Protein AF-A0A4Q2CXQ9-F1 (afdb_monomer_lite)

Radius of gyration: 28.41 Å; chains: 1; bounding box: 77×69×98 Å

pLDDT: mean 79.7, std 24.73, range [24.38, 98.88]

Sequence (508 aa):
MPCSPRIGPDAPAGRLDVIRAQWDGKAGFEEALSRLSDGGDEIDDDDPDLVLTRQVWAVPPDQLNLDVLEGCRNADLTSTNAATGSSPQAPSPPGSITPEAASEHAGMRKKCKRQQGRKLRRSKQREKDAIAQKAEPFGQFAAYRHKPSTLTRYGKFERMASALSADALPRSSGQSWIGKRDPKRSKKEIETSVPHDVDTLVNVYGYQLVRYEPGVNKVVVDSNNVMIVGHFDRPHDPGWDRTMAEAGRAFAAARDVGMADGTFTLASSRHRRGRFLALPTGVSFGGGQQRPGNLYHQLHARRVLTQSILQNKAVQRIAGYQSSTFHMLAPKLFRFYGTEMGKLFRSQPELQHNFTNSIFPAVSFNCGPASISLPHHDYNNLSFGLCALTAFGSFDHTQGGHLALDELKLVFEFPSGTTFQIPSAAIKHSNTPIQDGEERYSMAQYAAGGLFRWVAYGNKTAAALQSTHAGRRLKGSVDMADGERWRDGLAMYSTTDSFLSDHGASPT

Foldseek 3Di:
DDDDDDDDDDDDDDDDDDDDDDDPDPVSVVVVVVVVVPDDDDDDPPDPVPPPPDDDDDDDPPPDDDDPPDPPDDDDDDDDDDDDDDDDDDDDDDDDDDVVVVVVVVVVVVVVVVVVVVVVVVVVVVVVVVVVCLLQLLPVLLVDFDDPVCCVQFVDADEDEFQDDLLPFAFDWFLTLFFDADDDDDLVCQVPDDFDFPCCLCVPVPFDEDEDDASHKYFYAYPQQFRFKIWFHFPPRPCLQVLLVQLLVLLQVLVVVCPVVVVDDQVCQDDPWHGFHKQKWFWADDDPDFAIAIDDDPDPSSVVSVVSSLPDPSNLVLQLVLQVVCCLFFVLVSSVLSVLVSLVCNVPVVGDASHSNHSFRMKMKGRDQWSWTDWGAPRQFRQLWKKKKAKGWFFDLVRWFWKAWNVRSYTYSHYHRMMMIHSRSRTTITTGTTDPPTGMIMMMGTYGSVSSVCSQLVNGDLVRLVVDPNSVVSCVVSTDGTSPVVVVSSVSGDGSVCSVVNSVDDDD

Organism: NCBI:txid2316362

Structure (mmCIF, N/CA/C/O backbone):
data_AF-A0A4Q2CXQ9-F1
#
_entry.id   AF-A0A4Q2CXQ9-F1
#
loop_
_atom_site.group_PDB
_atom_site.id
_atom_site.type_symbol
_atom_site.label_atom_id
_atom_site.label_alt_id
_atom_site.label_comp_id
_atom_site.label_asym_id
_atom_site.label_entity_id
_atom_site.label_seq_id
_atom_site.pdbx_PDB_ins_code
_atom_site.Cartn_x
_atom_site.Cartn_y
_atom_site.Cartn_z
_atom_site.occupancy
_atom_site.B_iso_or_equiv
_atom_site.auth_seq_id
_atom_site.auth_comp_id
_atom_site.auth_asym_id
_atom_site.auth_atom_id
_atom_site.pdbx_PDB_model_num
ATOM 1 N N . MET A 1 1 ? 22.031 28.008 56.667 1.00 36.34 1 MET A N 1
ATOM 2 C CA . MET A 1 1 ? 23.016 26.926 56.418 1.00 36.34 1 MET A CA 1
ATOM 3 C C . MET A 1 1 ? 22.925 25.926 57.557 1.00 36.34 1 MET A C 1
ATOM 5 O O . MET A 1 1 ? 22.641 26.409 58.649 1.00 36.34 1 MET A O 1
ATOM 9 N N . PRO A 1 2 ? 23.214 24.620 57.384 1.00 36.78 2 PRO A N 1
ATOM 10 C CA . PRO A 1 2 ? 23.675 23.859 56.196 1.00 36.78 2 PRO A CA 1
ATOM 11 C C . PRO A 1 2 ? 22.756 22.616 55.945 1.00 36.78 2 PRO A C 1
ATOM 13 O O . PRO A 1 2 ? 21.770 22.466 56.650 1.00 36.78 2 PRO A O 1
ATOM 16 N N . CYS A 1 3 ? 22.915 21.654 55.029 1.00 24.38 3 CYS A N 1
ATOM 17 C CA . CYS A 1 3 ? 23.715 21.397 53.826 1.00 24.38 3 CYS A CA 1
ATOM 18 C C . CYS A 1 3 ? 23.069 20.187 53.110 1.00 24.38 3 CYS A C 1
ATOM 20 O O . CYS A 1 3 ? 22.552 19.281 53.761 1.00 24.38 3 CYS A O 1
ATOM 22 N N . SER A 1 4 ? 23.161 20.147 51.782 1.00 27.58 4 SER A N 1
ATOM 23 C CA . SER A 1 4 ? 22.860 18.993 50.921 1.00 27.58 4 SER A CA 1
ATOM 24 C C . SER A 1 4 ? 23.763 17.779 51.199 1.00 27.58 4 SER A C 1
ATOM 26 O O . SER A 1 4 ? 24.911 17.968 51.609 1.00 27.58 4 SER A O 1
ATOM 28 N N . PRO A 1 5 ? 23.374 16.562 50.779 1.00 28.00 5 PRO A N 1
ATOM 29 C CA . PRO A 1 5 ? 24.319 15.562 50.307 1.00 28.00 5 PRO A CA 1
ATOM 30 C C . PRO A 1 5 ? 24.497 15.690 48.787 1.00 28.00 5 PRO A C 1
ATOM 32 O O . PRO A 1 5 ? 23.545 15.604 48.012 1.00 28.00 5 PRO A O 1
ATOM 35 N N . ARG A 1 6 ? 25.748 15.892 48.367 1.00 29.50 6 ARG A N 1
ATOM 36 C CA . ARG A 1 6 ? 26.214 15.692 46.990 1.00 29.50 6 ARG A CA 1
ATOM 37 C C . ARG A 1 6 ? 26.309 14.190 46.713 1.00 29.50 6 ARG A C 1
ATOM 39 O O . ARG A 1 6 ? 26.892 13.469 47.517 1.00 29.50 6 ARG A O 1
ATOM 46 N N . ILE A 1 7 ? 25.843 13.749 45.548 1.00 30.16 7 ILE A N 1
ATOM 47 C CA . ILE A 1 7 ? 26.283 12.496 44.921 1.00 30.16 7 ILE A CA 1
ATOM 48 C C . ILE A 1 7 ? 26.889 12.886 43.570 1.00 30.16 7 ILE A C 1
ATOM 50 O O . ILE A 1 7 ? 26.295 13.654 42.816 1.00 30.16 7 ILE A O 1
ATOM 54 N N . GLY A 1 8 ? 28.139 12.467 43.364 1.00 29.53 8 GLY A N 1
ATOM 55 C CA . GLY A 1 8 ? 29.025 12.932 42.300 1.00 29.53 8 GLY A CA 1
ATOM 56 C C . GLY A 1 8 ? 28.711 12.382 40.902 1.00 29.53 8 GLY A C 1
ATOM 57 O O . GLY A 1 8 ? 27.880 11.485 40.752 1.00 29.53 8 GLY A O 1
ATOM 58 N N . PRO A 1 9 ? 29.386 12.925 39.873 1.00 32.03 9 PRO A N 1
ATOM 59 C CA . PRO A 1 9 ? 29.272 12.466 38.500 1.00 32.03 9 PRO A CA 1
ATOM 60 C C . PRO A 1 9 ? 30.174 11.242 38.306 1.00 32.03 9 PRO A C 1
ATOM 62 O O . PRO A 1 9 ? 31.315 11.266 38.749 1.00 32.03 9 PRO A O 1
ATOM 65 N N . ASP A 1 10 ? 29.641 10.169 37.716 1.00 34.34 10 ASP A N 1
ATOM 66 C CA . ASP A 1 10 ? 30.320 9.328 36.710 1.00 34.34 10 ASP A CA 1
ATOM 67 C C . ASP A 1 10 ? 29.637 7.955 36.570 1.00 34.34 10 ASP A C 1
ATOM 69 O O . ASP A 1 10 ? 29.970 6.984 37.248 1.00 34.34 10 ASP A O 1
ATOM 73 N N . ALA A 1 11 ? 28.694 7.859 35.625 1.00 27.34 11 ALA A N 1
ATOM 74 C CA . ALA A 1 11 ? 28.365 6.633 34.889 1.00 27.34 11 ALA A CA 1
ATOM 75 C C . ALA A 1 11 ? 27.627 6.999 33.576 1.00 27.34 11 ALA A C 1
ATOM 77 O O . ALA A 1 11 ? 26.850 7.953 33.558 1.00 27.34 11 ALA A O 1
ATOM 78 N N . PRO A 1 12 ? 27.874 6.299 32.452 1.00 29.38 12 PRO A N 1
ATOM 79 C CA . PRO A 1 12 ? 27.661 6.847 31.114 1.00 29.38 12 PRO A CA 1
ATOM 80 C C . PRO A 1 12 ? 26.203 6.750 30.642 1.00 29.38 12 PRO A C 1
ATOM 82 O O . PRO A 1 12 ? 25.607 5.673 30.599 1.00 29.38 12 PRO A O 1
ATOM 85 N N . ALA A 1 13 ? 25.669 7.896 30.220 1.00 31.89 13 ALA A N 1
ATOM 86 C CA . ALA A 1 13 ? 24.342 8.062 29.646 1.00 31.89 13 ALA A CA 1
ATOM 87 C C . ALA A 1 13 ? 24.193 7.353 28.286 1.00 31.89 13 ALA A C 1
ATOM 89 O O . ALA A 1 13 ? 24.931 7.611 27.333 1.00 31.89 13 ALA A O 1
ATOM 90 N N . GLY A 1 14 ? 23.177 6.495 28.177 1.00 29.42 14 GLY A N 1
ATOM 91 C CA . GLY A 1 14 ? 22.572 6.121 26.902 1.00 29.42 14 GLY A CA 1
ATOM 92 C C . GLY A 1 14 ? 21.635 7.240 26.448 1.00 29.42 14 GLY A C 1
ATOM 93 O O . GLY A 1 14 ? 20.612 7.486 27.075 1.00 29.42 14 GLY A O 1
ATOM 94 N N . ARG A 1 15 ? 22.030 7.930 25.379 1.00 29.05 15 ARG A N 1
ATOM 95 C CA . ARG A 1 15 ? 21.385 9.105 24.777 1.00 29.05 15 ARG A CA 1
ATOM 96 C C . ARG A 1 15 ? 20.240 8.706 23.837 1.00 29.05 15 ARG A C 1
ATOM 98 O O . ARG A 1 15 ? 20.421 7.818 23.005 1.00 29.05 15 ARG A O 1
ATOM 105 N N . LEU A 1 16 ? 19.108 9.406 23.906 1.00 30.78 16 LEU A N 1
ATOM 106 C CA . LEU A 1 16 ? 18.077 9.408 22.862 1.00 30.78 16 LEU A CA 1
ATOM 107 C C . LEU A 1 16 ? 17.591 10.854 22.681 1.00 30.78 16 LEU A C 1
ATOM 109 O O . LEU A 1 16 ? 16.917 11.401 23.546 1.00 30.78 16 LEU A O 1
ATOM 113 N N . ASP A 1 17 ? 18.019 11.481 21.581 1.00 24.92 17 ASP A N 1
ATOM 114 C CA . ASP A 1 17 ? 17.654 12.846 21.191 1.00 24.92 17 ASP A CA 1
ATOM 115 C C . ASP A 1 17 ? 16.264 12.832 20.519 1.00 24.92 17 ASP A C 1
ATOM 117 O O . ASP A 1 17 ? 16.055 12.119 19.534 1.00 24.92 17 ASP A O 1
ATOM 121 N N . VAL A 1 18 ? 15.324 13.637 21.018 1.00 28.66 18 VAL A N 1
ATOM 122 C CA . VAL A 1 18 ? 14.089 14.000 20.306 1.00 28.66 18 VAL A CA 1
ATOM 123 C C . VAL A 1 18 ? 14.270 15.428 19.805 1.00 28.66 18 VAL A C 1
ATOM 125 O O . VAL A 1 18 ? 14.425 16.348 20.603 1.00 28.66 18 VAL A O 1
ATOM 128 N N . ILE A 1 19 ? 14.267 15.620 18.486 1.00 30.55 19 ILE A N 1
ATOM 129 C CA . ILE A 1 19 ? 14.246 16.954 17.880 1.00 30.55 19 ILE A CA 1
ATOM 130 C C . ILE A 1 19 ? 12.795 17.439 17.930 1.00 30.55 19 ILE A C 1
ATOM 132 O O . ILE A 1 19 ? 11.957 16.983 17.154 1.00 30.55 19 ILE A O 1
ATOM 136 N N . ARG A 1 20 ? 12.489 18.341 18.864 1.00 29.45 20 ARG A N 1
ATOM 137 C CA . ARG A 1 20 ? 11.337 19.242 18.760 1.00 29.45 20 ARG A CA 1
ATOM 138 C C . ARG A 1 20 ? 11.865 20.574 18.241 1.00 29.45 20 ARG A C 1
ATOM 140 O O . ARG A 1 20 ? 12.713 21.170 18.891 1.00 29.45 20 ARG A O 1
ATOM 147 N N . ALA A 1 21 ? 11.371 21.029 17.096 1.00 29.78 21 ALA A N 1
ATOM 148 C CA . ALA A 1 21 ? 11.401 22.452 16.789 1.00 29.78 21 ALA A CA 1
ATOM 149 C C . ALA A 1 21 ? 10.181 23.068 17.488 1.00 29.78 21 ALA A C 1
ATOM 151 O O . ALA A 1 21 ? 9.048 22.698 17.178 1.00 29.78 21 ALA A O 1
ATOM 152 N N . GLN A 1 22 ? 10.405 23.929 18.476 1.00 31.94 22 GLN A N 1
ATOM 153 C CA . GLN A 1 22 ? 9.386 24.829 19.010 1.00 31.94 22 GLN A CA 1
ATOM 154 C C . GLN A 1 22 ? 9.839 26.256 18.711 1.00 31.94 22 GLN A C 1
ATOM 156 O O . GLN A 1 22 ? 11.014 26.568 18.864 1.00 31.94 22 GLN A O 1
ATOM 161 N N . TRP A 1 23 ? 8.901 27.084 18.261 1.00 37.06 23 TRP A N 1
ATOM 162 C CA . TRP A 1 23 ? 9.032 28.535 18.286 1.00 37.06 23 TRP A CA 1
ATOM 163 C C . TRP A 1 23 ? 8.460 29.006 19.624 1.00 37.06 23 TRP A C 1
ATOM 165 O O . TRP A 1 23 ? 7.383 28.545 20.013 1.00 37.06 23 TRP A O 1
ATOM 175 N N . ASP A 1 24 ? 9.158 29.906 20.316 1.00 35.56 24 ASP A N 1
ATOM 176 C CA . ASP A 1 24 ? 8.916 30.264 21.727 1.00 35.56 24 ASP A CA 1
ATOM 177 C C . ASP A 1 24 ? 7.633 31.086 21.983 1.00 35.56 24 ASP A C 1
ATOM 179 O O . ASP A 1 24 ? 7.428 31.655 23.053 1.00 35.56 24 ASP A O 1
ATOM 183 N N . GLY A 1 25 ? 6.714 31.118 21.020 1.00 41.69 25 GLY A N 1
ATOM 184 C CA . GLY A 1 25 ? 5.387 31.702 21.162 1.00 41.69 25 GLY A CA 1
ATOM 185 C C . GLY A 1 25 ? 4.906 32.409 19.900 1.00 41.69 25 GLY A C 1
ATOM 186 O O . GLY A 1 25 ? 5.663 32.647 18.959 1.00 41.69 25 GLY A O 1
ATOM 187 N N . LYS A 1 26 ? 3.618 32.776 19.908 1.00 38.06 26 LYS A N 1
ATOM 188 C CA . LYS A 1 26 ? 2.920 33.483 18.818 1.00 38.06 26 LYS A CA 1
ATOM 189 C C . LYS A 1 26 ? 3.650 34.763 18.371 1.00 38.06 26 LYS A C 1
ATOM 191 O O . LYS A 1 26 ? 3.695 35.039 17.181 1.00 38.06 26 LYS A O 1
ATOM 196 N N . ALA A 1 27 ? 4.294 35.468 19.304 1.00 40.03 27 ALA A N 1
ATOM 197 C CA . ALA A 1 27 ? 5.061 36.681 19.022 1.00 40.03 27 ALA A CA 1
ATOM 198 C C . ALA A 1 27 ? 6.320 36.423 18.168 1.00 40.03 27 ALA A C 1
ATOM 200 O O . ALA A 1 27 ? 6.575 37.172 17.233 1.00 40.03 27 ALA A O 1
ATOM 201 N N . GLY A 1 28 ? 7.061 35.334 18.420 1.00 40.34 28 GLY A N 1
ATOM 202 C CA . GLY A 1 28 ? 8.256 34.994 17.632 1.00 40.34 28 GLY A CA 1
ATOM 203 C C . GLY A 1 28 ? 7.926 34.553 16.201 1.00 40.34 28 GLY A C 1
ATOM 204 O O . GLY A 1 28 ? 8.705 34.778 15.280 1.00 40.34 28 GLY A O 1
ATOM 205 N N . PHE A 1 29 ? 6.738 33.975 15.998 1.00 39.75 29 PHE A N 1
ATOM 206 C CA . PHE A 1 29 ? 6.216 33.657 14.668 1.00 39.75 29 PHE A CA 1
ATOM 207 C C . PHE A 1 29 ? 5.746 34.913 13.913 1.00 39.75 29 PHE A C 1
ATOM 209 O O . PHE A 1 29 ? 6.057 35.065 12.735 1.00 39.75 29 PHE A O 1
ATOM 216 N N . GLU A 1 30 ? 5.039 35.832 14.579 1.00 42.47 30 GLU A N 1
ATOM 217 C CA . GLU A 1 30 ? 4.569 37.091 13.975 1.00 42.47 30 GLU A CA 1
ATOM 218 C C . GLU A 1 30 ? 5.730 38.038 13.617 1.00 42.47 30 GLU A C 1
ATOM 220 O O . GLU A 1 30 ? 5.682 38.709 12.587 1.00 42.47 30 GLU A O 1
ATOM 225 N N . GLU A 1 31 ? 6.816 38.032 14.395 1.00 42.25 31 GLU A N 1
ATOM 226 C CA . GLU A 1 31 ? 8.031 38.801 14.106 1.00 42.25 31 GLU A CA 1
ATOM 227 C C . GLU A 1 31 ? 8.802 38.251 12.891 1.00 42.25 31 GLU A C 1
ATOM 229 O O . GLU A 1 31 ? 9.262 39.021 12.050 1.00 42.25 31 GLU A O 1
ATOM 234 N N . ALA A 1 32 ? 8.883 36.925 12.738 1.00 41.06 32 ALA A N 1
ATOM 235 C CA . ALA A 1 32 ? 9.467 36.294 11.551 1.00 41.06 32 ALA A CA 1
ATOM 236 C C . ALA A 1 32 ? 8.607 36.506 10.289 1.00 41.06 32 ALA A C 1
ATOM 238 O O . ALA A 1 32 ? 9.139 36.688 9.195 1.00 41.06 32 ALA A O 1
ATOM 239 N N . LEU A 1 33 ? 7.277 36.532 10.442 1.00 39.41 33 LEU A N 1
ATOM 240 C CA . LEU A 1 33 ? 6.333 36.826 9.360 1.00 39.41 33 LEU A CA 1
ATOM 241 C C . LEU A 1 33 ? 6.435 38.291 8.894 1.00 39.41 33 LEU A C 1
ATOM 243 O O . LEU A 1 33 ? 6.371 38.551 7.696 1.00 39.41 33 LEU A O 1
ATOM 247 N N . SER A 1 34 ? 6.658 39.221 9.829 1.00 42.75 34 SER A N 1
ATOM 248 C CA . SER A 1 34 ? 6.901 40.649 9.565 1.00 42.75 34 SER A CA 1
ATOM 249 C C . SER A 1 34 ? 8.172 40.885 8.732 1.00 42.75 34 SER A C 1
ATOM 251 O O . SER A 1 34 ? 8.164 41.656 7.773 1.00 42.75 34 SER A O 1
ATOM 253 N N . ARG A 1 35 ? 9.250 40.136 9.013 1.00 42.25 35 ARG A N 1
ATOM 254 C CA . ARG A 1 35 ? 10.514 40.209 8.253 1.00 42.25 35 ARG A CA 1
ATOM 255 C C . ARG A 1 35 ? 10.392 39.686 6.815 1.00 42.25 35 ARG A C 1
ATOM 257 O O . ARG A 1 35 ? 11.164 40.092 5.959 1.00 42.25 35 ARG A O 1
ATOM 264 N N . LEU A 1 36 ? 9.419 38.814 6.540 1.00 40.50 36 LEU A N 1
ATOM 265 C CA . LEU A 1 36 ? 9.135 38.290 5.196 1.00 40.50 36 LEU A CA 1
ATOM 266 C C . LEU A 1 36 ? 8.209 39.202 4.373 1.00 40.50 36 LEU A C 1
ATOM 268 O O . LEU A 1 36 ? 8.159 39.068 3.150 1.00 40.50 36 LEU A O 1
ATOM 272 N N . SER A 1 37 ? 7.460 40.104 5.017 1.00 36.16 37 SER A N 1
ATOM 273 C CA . SER A 1 37 ? 6.585 41.062 4.327 1.00 36.16 37 SER A CA 1
ATOM 274 C C . SER A 1 37 ? 7.313 42.294 3.782 1.00 36.16 37 SER A C 1
ATOM 276 O O . SER A 1 37 ? 6.805 42.912 2.846 1.00 36.16 37 SER A O 1
ATOM 278 N N . ASP A 1 38 ? 8.512 42.601 4.281 1.00 38.09 38 ASP A N 1
ATOM 279 C CA . ASP A 1 38 ? 9.308 43.761 3.864 1.00 38.09 38 ASP A CA 1
ATOM 280 C C . ASP A 1 38 ? 10.400 43.380 2.838 1.00 38.09 38 ASP A C 1
ATOM 282 O O . ASP A 1 38 ? 11.588 43.552 3.069 1.00 38.09 38 ASP A O 1
ATOM 286 N N . GLY A 1 39 ? 9.970 42.904 1.662 1.00 33.53 39 GLY A N 1
ATOM 287 C CA . GLY A 1 39 ? 10.678 43.114 0.386 1.00 33.53 39 GLY A CA 1
ATOM 288 C C . GLY A 1 39 ? 11.784 42.135 -0.058 1.00 33.53 39 GLY A C 1
ATOM 289 O O . GLY A 1 39 ? 12.883 42.148 0.470 1.00 33.53 39 GLY A O 1
ATOM 290 N N . GLY A 1 40 ? 11.513 41.438 -1.174 1.00 36.28 40 GLY A N 1
ATOM 291 C CA . GLY A 1 40 ? 12.443 41.235 -2.305 1.00 36.28 40 GLY A CA 1
ATOM 292 C C . GLY A 1 40 ? 13.589 40.215 -2.182 1.00 36.28 40 GLY A C 1
ATOM 293 O O . GLY A 1 40 ? 14.595 40.503 -1.559 1.00 36.28 40 GLY A O 1
ATOM 294 N N . ASP A 1 41 ? 13.431 39.082 -2.879 1.00 37.28 41 ASP A N 1
ATOM 295 C CA . ASP A 1 41 ? 14.438 38.142 -3.418 1.00 37.28 41 ASP A CA 1
ATOM 296 C C . ASP A 1 41 ? 15.872 38.108 -2.838 1.00 37.28 41 ASP A C 1
ATOM 298 O O . ASP A 1 41 ? 16.687 38.982 -3.106 1.00 37.28 41 ASP A O 1
ATOM 302 N N . GLU A 1 42 ? 16.175 36.981 -2.181 1.00 34.47 42 GLU A N 1
ATOM 303 C CA . GLU A 1 42 ? 17.347 36.079 -2.294 1.00 34.47 42 GLU A CA 1
ATOM 304 C C . GLU A 1 42 ? 17.671 35.500 -0.909 1.00 34.47 42 GLU A C 1
ATOM 306 O O . GLU A 1 42 ? 17.968 36.219 0.040 1.00 34.47 42 GLU A O 1
ATOM 311 N N . ILE A 1 43 ? 17.561 34.174 -0.772 1.00 35.62 43 ILE A N 1
ATOM 312 C CA . ILE A 1 43 ? 18.045 33.478 0.424 1.00 35.62 43 ILE A CA 1
ATOM 313 C C . ILE A 1 43 ? 19.553 33.332 0.241 1.00 35.62 43 ILE A C 1
ATOM 315 O O . ILE A 1 43 ? 19.995 32.550 -0.600 1.00 35.62 43 ILE A O 1
ATOM 319 N N . ASP A 1 44 ? 20.306 34.110 1.009 1.00 33.16 44 ASP A N 1
ATOM 320 C CA . ASP A 1 44 ? 21.730 33.905 1.235 1.00 33.16 44 ASP A CA 1
ATOM 321 C C . ASP A 1 44 ? 21.895 32.642 2.100 1.00 33.16 44 ASP A C 1
ATOM 323 O O . ASP A 1 44 ? 21.348 32.556 3.203 1.00 33.16 44 ASP A O 1
ATOM 327 N N . ASP A 1 45 ? 22.589 31.627 1.579 1.00 34.44 45 ASP A N 1
ATOM 328 C CA . ASP A 1 45 ? 22.827 30.352 2.276 1.00 34.44 45 ASP A CA 1
ATOM 329 C C . ASP A 1 45 ? 23.740 30.523 3.520 1.00 34.44 45 ASP A C 1
ATOM 331 O O . ASP A 1 45 ? 23.917 29.565 4.277 1.00 34.44 45 ASP A O 1
ATOM 335 N N . ASP A 1 46 ? 24.275 31.731 3.760 1.00 36.47 46 ASP A N 1
ATOM 336 C CA . ASP A 1 46 ? 25.197 32.074 4.850 1.00 36.47 46 ASP A CA 1
ATOM 337 C C . ASP A 1 46 ? 24.633 33.093 5.880 1.00 36.47 46 ASP A C 1
ATOM 339 O O . ASP A 1 46 ? 25.411 33.776 6.551 1.00 36.47 46 ASP A O 1
ATOM 343 N N . ASP A 1 47 ? 23.306 33.197 6.075 1.00 37.50 47 ASP A N 1
ATOM 344 C CA . ASP A 1 47 ? 22.732 34.038 7.150 1.00 37.50 47 ASP A CA 1
ATOM 345 C C . ASP A 1 47 ? 23.218 33.572 8.551 1.00 37.50 47 ASP A C 1
ATOM 347 O O . ASP A 1 47 ? 22.885 32.466 8.997 1.00 37.50 47 ASP A O 1
ATOM 351 N N . PRO A 1 48 ? 23.994 34.390 9.291 1.00 35.94 48 PRO A N 1
ATOM 352 C CA . PRO A 1 48 ? 24.538 34.020 10.594 1.00 35.94 48 PRO A CA 1
ATOM 353 C C . PRO A 1 48 ? 23.493 33.958 11.722 1.00 35.94 48 PRO A C 1
ATOM 355 O O . PRO A 1 48 ? 23.849 33.511 12.812 1.00 35.94 48 PRO A O 1
ATOM 358 N N . ASP A 1 49 ? 22.229 34.336 11.483 1.00 33.72 49 ASP A N 1
ATOM 359 C CA . ASP A 1 49 ? 21.110 34.133 12.417 1.00 33.72 49 ASP A CA 1
ATOM 360 C C . ASP A 1 49 ? 20.322 32.828 12.152 1.00 33.72 49 ASP A C 1
ATOM 362 O O . ASP A 1 49 ? 19.485 32.430 12.970 1.00 33.72 49 ASP A O 1
ATOM 366 N N . LEU A 1 50 ? 20.674 32.052 11.112 1.00 34.94 50 LEU A N 1
ATOM 367 C CA . LEU A 1 50 ? 20.323 30.625 10.962 1.00 34.94 50 LEU A CA 1
ATOM 368 C C . LEU A 1 50 ? 21.135 29.736 11.932 1.00 34.94 50 LEU A C 1
ATOM 370 O O . LEU A 1 50 ? 21.563 28.623 11.619 1.00 34.94 50 LEU A O 1
ATOM 374 N N . VAL A 1 51 ? 21.327 30.187 13.173 1.00 27.25 51 VAL A N 1
ATOM 375 C CA . VAL A 1 51 ? 21.827 29.328 14.244 1.00 27.25 51 VAL A CA 1
ATOM 376 C C . VAL A 1 51 ? 20.659 28.497 14.747 1.00 27.25 51 VAL A C 1
ATOM 378 O O . VAL A 1 51 ? 19.757 28.981 15.426 1.00 27.25 51 VAL A O 1
ATOM 381 N N . LEU A 1 52 ? 20.712 27.198 14.457 1.00 33.12 52 LEU A N 1
ATOM 382 C CA . LEU A 1 52 ? 19.919 26.175 15.127 1.00 33.12 52 LEU A CA 1
ATOM 383 C C . LEU A 1 52 ? 20.254 26.210 16.633 1.00 33.12 52 LEU A C 1
ATOM 385 O O . LEU A 1 52 ? 21.138 25.490 17.109 1.00 33.12 52 LEU A O 1
ATOM 389 N N . THR A 1 53 ? 19.596 27.083 17.398 1.00 25.62 53 THR A N 1
ATOM 390 C CA . THR A 1 53 ? 19.824 27.231 18.836 1.00 25.62 53 THR A CA 1
ATOM 391 C C . THR A 1 53 ? 19.239 26.023 19.553 1.00 25.62 53 THR A C 1
ATOM 393 O O . THR A 1 53 ? 18.060 25.900 19.872 1.00 25.62 53 THR A O 1
ATOM 396 N N . ARG A 1 54 ? 20.119 25.057 19.793 1.00 31.22 54 ARG A N 1
ATOM 397 C CA . ARG A 1 54 ? 19.856 23.856 20.575 1.00 31.22 54 ARG A CA 1
ATOM 398 C C . ARG A 1 54 ? 19.770 24.233 22.058 1.00 31.22 54 ARG A C 1
ATOM 400 O O . ARG A 1 54 ? 20.756 24.089 22.774 1.00 31.22 54 ARG A O 1
ATOM 407 N N . GLN A 1 55 ? 18.615 24.697 22.532 1.00 25.69 55 GLN A N 1
ATOM 408 C CA . GLN A 1 55 ? 18.361 24.814 23.971 1.00 25.69 55 GLN A CA 1
ATOM 409 C C . GLN A 1 55 ? 17.590 23.599 24.496 1.00 25.69 55 GLN A C 1
ATOM 411 O O . GLN A 1 55 ? 16.492 23.266 24.057 1.00 25.69 55 GLN A O 1
ATOM 416 N N . VAL A 1 56 ? 18.236 22.894 25.425 1.00 26.72 56 VAL A N 1
ATOM 417 C CA . VAL A 1 56 ? 17.741 21.696 26.104 1.00 26.72 56 VAL A CA 1
ATOM 418 C C . VAL A 1 56 ? 17.068 22.135 27.398 1.00 26.72 56 VAL A C 1
ATOM 420 O O . VAL A 1 56 ? 17.745 22.622 28.299 1.00 26.72 56 VAL A O 1
ATOM 423 N N . TRP A 1 57 ? 15.761 21.912 27.518 1.00 25.72 57 TRP A N 1
ATOM 424 C CA . TRP A 1 57 ? 15.062 22.031 28.796 1.00 25.72 57 TRP A CA 1
ATOM 425 C C . TRP A 1 57 ? 14.946 20.652 29.446 1.00 25.72 57 TRP A C 1
ATOM 427 O O . TRP A 1 57 ? 14.381 19.717 28.875 1.00 25.72 57 TRP A O 1
ATOM 437 N N . ALA A 1 58 ? 15.532 20.522 30.636 1.00 26.09 58 ALA A N 1
ATOM 438 C CA . ALA A 1 58 ? 15.449 19.326 31.458 1.00 26.09 58 ALA A CA 1
ATOM 439 C C . ALA A 1 58 ? 14.064 19.250 32.115 1.00 26.09 58 ALA A C 1
ATOM 441 O O . ALA A 1 58 ? 13.713 20.100 32.930 1.00 26.09 58 ALA A O 1
ATOM 442 N N . VAL A 1 59 ? 13.288 18.223 31.773 1.00 32.47 59 VAL A N 1
ATOM 443 C CA . VAL A 1 59 ? 12.089 17.853 32.534 1.00 32.47 59 VAL A CA 1
ATOM 444 C C . VAL A 1 59 ? 12.534 16.944 33.689 1.00 32.47 59 VAL A C 1
ATOM 446 O O . VAL A 1 59 ? 13.301 16.008 33.436 1.00 32.47 59 VAL A O 1
ATOM 449 N N . PRO A 1 60 ? 12.119 17.206 34.942 1.00 27.22 60 PRO A N 1
ATOM 450 C CA . PRO A 1 60 ? 12.487 16.374 36.081 1.00 27.22 60 PRO A CA 1
ATOM 451 C C . PRO A 1 60 ? 12.020 14.910 35.928 1.00 27.22 60 PRO A C 1
ATOM 453 O O . PRO A 1 60 ? 11.034 14.643 35.238 1.00 27.22 60 PRO A O 1
ATOM 456 N N . PRO A 1 61 ? 12.730 13.932 36.527 1.00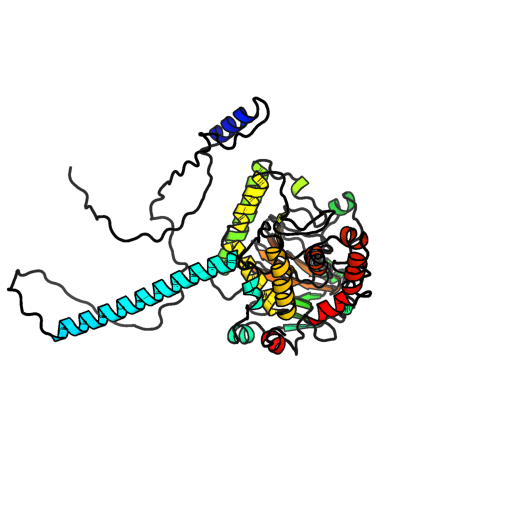 32.03 61 PRO A N 1
ATOM 457 C CA . PRO A 1 61 ? 12.585 12.508 36.201 1.00 32.03 61 PRO A CA 1
ATOM 458 C C . PRO A 1 61 ? 11.347 11.819 36.794 1.00 32.03 61 PRO A C 1
ATOM 460 O O . PRO A 1 61 ? 11.259 10.595 36.761 1.00 32.03 61 PRO A O 1
ATOM 463 N N . ASP A 1 62 ? 10.402 12.560 37.356 1.00 35.44 62 ASP A N 1
ATOM 464 C CA . ASP A 1 62 ? 9.276 12.025 38.118 1.00 35.44 62 ASP A CA 1
ATOM 465 C C . ASP A 1 62 ? 7.987 11.836 37.302 1.00 35.44 62 ASP A C 1
ATOM 467 O O . ASP A 1 62 ? 6.987 11.394 37.862 1.00 35.44 62 ASP A O 1
ATOM 471 N N . GLN A 1 63 ? 7.989 12.079 35.981 1.00 41.66 63 GLN A N 1
ATOM 472 C CA . GLN A 1 63 ? 6.756 11.967 35.181 1.00 41.66 63 GLN A CA 1
ATOM 473 C C . GLN A 1 63 ? 6.713 10.963 34.026 1.00 41.66 63 GLN A C 1
ATOM 475 O O . GLN A 1 63 ? 5.634 10.783 33.472 1.00 41.66 63 GLN A O 1
ATOM 480 N N . LEU A 1 64 ? 7.775 10.237 33.666 1.00 32.34 64 LEU A N 1
ATOM 481 C CA . LEU A 1 64 ? 7.668 9.227 32.600 1.00 32.34 64 LEU A CA 1
ATOM 482 C C . LEU A 1 64 ? 8.693 8.101 32.767 1.00 32.34 64 LEU A C 1
ATOM 484 O O . LEU A 1 64 ? 9.833 8.250 32.339 1.00 32.34 64 LEU A O 1
ATOM 488 N N . ASN A 1 65 ? 8.269 6.973 33.348 1.00 32.81 65 ASN A N 1
ATOM 489 C CA . ASN A 1 65 ? 8.721 5.613 33.014 1.00 32.81 65 ASN A CA 1
ATOM 490 C C . ASN A 1 65 ? 7.980 4.574 33.875 1.00 32.81 65 ASN A C 1
ATOM 492 O O . ASN A 1 65 ? 8.336 4.358 35.027 1.00 32.81 65 ASN A O 1
ATOM 496 N N . LEU A 1 66 ? 7.003 3.883 33.285 1.00 33.44 66 LEU A N 1
ATOM 497 C CA . LEU A 1 66 ? 6.672 2.506 33.657 1.00 33.44 66 LEU A CA 1
ATOM 498 C C . LEU A 1 66 ? 6.653 1.661 32.373 1.00 33.44 66 LEU A C 1
ATOM 500 O O . LEU A 1 66 ? 5.739 1.721 31.549 1.00 33.44 66 LEU A O 1
ATOM 504 N N . ASP A 1 67 ? 7.772 0.966 32.197 1.00 35.44 67 ASP A N 1
ATOM 505 C CA . ASP A 1 67 ? 7.975 -0.333 31.560 1.00 35.44 67 ASP A CA 1
ATOM 506 C C . ASP A 1 67 ? 7.364 -0.596 30.172 1.00 35.44 67 ASP A C 1
ATOM 508 O O . ASP A 1 67 ? 6.206 -0.973 29.989 1.00 35.44 67 ASP A O 1
ATOM 512 N N . VAL A 1 68 ? 8.235 -0.515 29.159 1.00 35.72 68 VAL A N 1
ATOM 513 C CA . VAL A 1 68 ? 8.068 -1.169 27.843 1.00 35.72 68 VAL A CA 1
ATOM 514 C C . VAL A 1 68 ? 9.134 -2.255 27.613 1.00 35.72 68 VAL A C 1
ATOM 516 O O . VAL A 1 68 ? 9.187 -2.845 26.538 1.00 35.72 68 VAL A O 1
ATOM 519 N N . LEU A 1 69 ? 9.988 -2.586 28.592 1.00 34.53 69 LEU A N 1
ATOM 520 C CA . LEU A 1 69 ? 11.122 -3.496 28.348 1.00 34.53 69 LEU A CA 1
ATOM 521 C C . LEU A 1 69 ? 11.409 -4.583 29.405 1.00 34.53 69 LEU A C 1
ATOM 523 O O . LEU A 1 69 ? 12.481 -5.181 29.343 1.00 34.53 69 LEU A O 1
ATOM 527 N N . GLU A 1 70 ? 10.463 -4.955 30.275 1.00 36.00 70 GLU A N 1
ATOM 528 C CA . GLU A 1 70 ? 10.656 -6.070 31.235 1.00 36.00 70 GLU A CA 1
ATOM 529 C C . GLU A 1 70 ? 9.718 -7.282 31.052 1.00 36.00 70 GLU A C 1
ATOM 531 O O . GLU A 1 70 ? 9.545 -8.097 31.946 1.00 36.00 70 GLU A O 1
ATOM 536 N N . GLY A 1 71 ? 9.167 -7.497 29.854 1.00 31.50 71 GLY A N 1
ATOM 537 C CA . GLY A 1 71 ? 8.306 -8.663 29.580 1.00 31.50 71 GLY A CA 1
ATOM 538 C C . GLY A 1 71 ? 9.012 -9.985 29.227 1.00 31.50 71 GLY A C 1
ATOM 539 O O . GLY A 1 71 ? 8.332 -10.964 28.940 1.00 31.50 71 GLY A O 1
ATOM 540 N N . CYS A 1 72 ? 10.351 -10.047 29.187 1.00 30.02 72 CYS A N 1
ATOM 541 C CA . CYS A 1 72 ? 11.076 -11.231 28.678 1.00 30.02 72 CYS A CA 1
ATOM 542 C C . CYS A 1 72 ? 12.135 -11.815 29.623 1.00 30.02 72 CYS A C 1
ATOM 544 O O . CYS A 1 72 ? 12.969 -12.614 29.187 1.00 30.02 72 CYS A O 1
ATOM 546 N N . ARG A 1 73 ? 12.143 -11.448 30.905 1.00 38.03 73 ARG A N 1
ATOM 547 C CA . ARG A 1 73 ? 13.003 -12.095 31.902 1.00 38.03 73 ARG A CA 1
ATOM 548 C C . ARG A 1 73 ? 12.260 -12.174 33.219 1.00 38.03 73 ARG A C 1
ATOM 550 O O . ARG A 1 73 ? 12.127 -11.154 33.869 1.00 38.03 73 ARG A O 1
ATOM 557 N N . ASN A 1 74 ? 11.762 -13.363 33.542 1.00 28.52 74 ASN A N 1
ATOM 558 C CA . ASN A 1 74 ? 11.778 -13.968 34.876 1.00 28.52 74 ASN A CA 1
ATOM 559 C C . ASN A 1 74 ? 10.941 -15.250 34.815 1.00 28.52 74 ASN A C 1
ATOM 561 O O . ASN A 1 74 ? 9.746 -15.254 35.082 1.00 28.52 74 ASN A O 1
ATOM 565 N N . ALA A 1 75 ? 11.596 -16.336 34.415 1.00 29.23 75 ALA A N 1
ATOM 566 C CA . ALA A 1 75 ? 11.271 -17.650 34.942 1.00 29.23 75 ALA A CA 1
ATOM 567 C C . ALA A 1 75 ? 12.397 -17.993 35.926 1.00 29.23 75 ALA A C 1
ATOM 569 O O . ALA A 1 75 ? 13.565 -17.765 35.606 1.00 29.23 75 ALA A O 1
ATOM 570 N N . ASP A 1 76 ? 11.998 -18.497 37.090 1.00 31.36 76 ASP A N 1
ATOM 571 C CA . ASP A 1 76 ? 12.814 -19.015 38.189 1.00 31.36 76 ASP A CA 1
ATOM 572 C C . ASP A 1 76 ? 13.628 -17.994 39.002 1.00 31.36 76 ASP A C 1
ATOM 574 O O . ASP A 1 76 ? 14.710 -17.554 38.623 1.00 31.36 76 ASP A O 1
ATOM 578 N N . LEU A 1 77 ? 13.139 -17.671 40.204 1.00 29.66 77 LEU A N 1
ATOM 579 C CA . LEU A 1 77 ? 13.524 -18.392 41.428 1.00 29.66 77 LEU A CA 1
ATOM 580 C C . LEU A 1 77 ? 12.823 -17.752 42.638 1.00 29.66 77 LEU A C 1
ATOM 582 O O . LEU A 1 77 ? 13.078 -16.612 43.019 1.00 29.66 77 LEU A O 1
ATOM 586 N N . THR A 1 78 ? 11.923 -18.515 43.246 1.00 28.78 78 THR A N 1
ATOM 587 C CA . THR A 1 78 ? 11.334 -18.247 44.557 1.00 28.78 78 THR A CA 1
ATOM 588 C C . THR A 1 78 ? 12.326 -18.544 45.684 1.00 28.78 78 THR A C 1
ATOM 590 O O . THR A 1 78 ? 13.060 -19.526 45.610 1.00 28.78 78 THR A O 1
ATOM 593 N N . SER A 1 79 ? 12.180 -17.790 46.781 1.00 28.30 79 SER A N 1
ATOM 594 C CA . SER A 1 79 ? 12.305 -18.242 48.181 1.00 28.30 79 SER A CA 1
ATOM 595 C C . SER A 1 79 ? 13.523 -17.772 49.005 1.00 28.30 79 SER A C 1
ATOM 597 O O . SER A 1 79 ? 14.603 -18.349 48.969 1.00 28.30 79 SER A O 1
ATOM 599 N N . THR A 1 80 ? 13.202 -16.806 49.881 1.00 29.89 80 THR A N 1
ATOM 600 C CA . THR A 1 80 ? 13.376 -16.786 51.359 1.00 29.89 80 THR A CA 1
ATOM 601 C C . THR A 1 80 ? 14.662 -16.301 52.057 1.00 29.89 80 THR A C 1
ATOM 603 O O . THR A 1 80 ? 15.707 -16.935 51.989 1.00 29.89 80 THR A O 1
ATOM 606 N N . ASN A 1 81 ? 14.398 -15.292 52.914 1.00 30.19 81 ASN A N 1
ATOM 607 C CA . ASN A 1 81 ? 14.894 -14.974 54.274 1.00 30.19 81 ASN A CA 1
ATOM 608 C C . ASN A 1 81 ? 16.286 -14.313 54.401 1.00 30.19 81 ASN A C 1
ATOM 610 O O . ASN A 1 81 ? 17.262 -14.857 53.913 1.00 30.19 81 ASN A O 1
ATOM 614 N N . ALA A 1 82 ? 16.485 -13.092 54.930 1.00 28.14 82 ALA A N 1
ATOM 615 C CA . ALA A 1 82 ? 15.986 -12.317 56.092 1.00 28.14 82 ALA A CA 1
ATOM 616 C C . ALA A 1 82 ? 16.875 -12.423 57.358 1.00 28.14 82 ALA A C 1
ATOM 618 O O . ALA A 1 82 ? 17.185 -13.524 57.796 1.00 28.14 82 ALA A O 1
ATOM 619 N N . ALA A 1 83 ? 17.147 -11.238 57.947 1.00 30.56 83 ALA A N 1
ATOM 620 C CA . ALA A 1 83 ? 17.770 -10.915 59.252 1.00 30.56 83 ALA A CA 1
ATOM 621 C C . ALA A 1 83 ? 19.304 -11.129 59.371 1.00 30.56 83 ALA A C 1
ATOM 623 O O . ALA A 1 83 ? 19.833 -12.079 58.819 1.00 30.56 83 ALA A O 1
ATOM 624 N N . THR A 1 84 ? 20.131 -10.310 60.042 1.00 30.91 84 THR A N 1
ATOM 625 C CA . THR A 1 84 ? 20.000 -9.142 60.950 1.00 30.91 84 THR A CA 1
ATOM 626 C C . THR A 1 84 ? 21.401 -8.511 61.104 1.00 30.91 84 THR A C 1
ATOM 628 O O . THR A 1 84 ? 22.397 -9.190 60.870 1.00 30.91 84 THR A O 1
ATOM 631 N N . GLY A 1 85 ? 21.500 -7.226 61.466 1.00 28.23 85 GLY A N 1
ATOM 632 C CA . GLY A 1 85 ? 22.766 -6.475 61.477 1.00 28.23 85 GLY A CA 1
ATOM 633 C C . GLY A 1 85 ? 23.559 -6.422 62.791 1.00 28.23 85 GLY A C 1
ATOM 634 O O . GLY A 1 85 ? 23.070 -6.811 63.845 1.00 28.23 85 GLY A O 1
ATOM 635 N N . SER A 1 86 ? 24.767 -5.853 62.701 1.00 29.92 86 SER A N 1
ATOM 636 C CA . SER A 1 86 ? 25.436 -4.993 63.695 1.00 29.92 86 SER A CA 1
ATOM 637 C C . SER A 1 86 ? 26.730 -4.407 63.091 1.00 29.92 86 SER A C 1
ATOM 639 O O . SER A 1 86 ? 27.299 -4.952 62.148 1.00 29.92 86 SER A O 1
ATOM 641 N N . SER A 1 87 ? 27.132 -3.236 63.587 1.00 31.78 87 SER A N 1
ATOM 642 C CA . SER A 1 87 ? 28.257 -2.390 63.138 1.00 31.78 87 SER A CA 1
ATOM 643 C C . SER A 1 87 ? 29.406 -2.448 64.188 1.00 31.78 87 SER A C 1
ATOM 645 O O . SER A 1 87 ? 29.265 -3.178 65.166 1.00 31.78 87 SER A O 1
ATOM 647 N N . PRO A 1 88 ? 30.517 -1.689 64.090 1.00 41.34 88 PRO A N 1
ATOM 648 C CA . PRO A 1 88 ? 31.770 -2.061 63.430 1.00 41.34 88 PRO A CA 1
ATOM 649 C C . PRO A 1 88 ? 32.977 -2.176 64.399 1.00 41.34 88 PRO A C 1
ATOM 651 O O . PRO A 1 88 ? 33.041 -1.492 65.418 1.00 41.34 88 PRO A O 1
ATOM 654 N N . GLN A 1 89 ? 34.000 -2.960 64.034 1.00 30.69 89 GLN A N 1
ATOM 655 C CA . GLN A 1 89 ? 35.334 -2.922 64.660 1.00 30.69 89 GLN A CA 1
ATOM 656 C C . GLN A 1 89 ? 36.421 -2.693 63.597 1.00 30.69 89 GLN A C 1
ATOM 658 O O . GLN A 1 89 ? 36.362 -3.246 62.500 1.00 30.69 89 GLN A O 1
ATOM 663 N N . ALA A 1 90 ? 37.384 -1.828 63.925 1.00 38.44 90 ALA A N 1
ATOM 664 C CA . ALA A 1 90 ? 38.495 -1.401 63.072 1.00 38.44 90 ALA A CA 1
ATOM 665 C C . ALA A 1 90 ? 39.741 -2.322 63.223 1.00 38.44 90 ALA A C 1
ATOM 667 O O . ALA A 1 90 ? 39.685 -3.312 63.949 1.00 38.44 90 ALA A O 1
ATOM 668 N N . PRO A 1 91 ? 40.846 -2.059 62.500 1.00 40.94 91 PRO A N 1
ATOM 669 C CA . PRO A 1 91 ? 41.357 -2.886 61.415 1.00 40.94 91 PRO A CA 1
ATOM 670 C C . PRO A 1 91 ? 42.430 -3.900 61.853 1.00 40.94 91 PRO A C 1
ATOM 672 O O . PRO A 1 91 ? 43.203 -3.668 62.777 1.00 40.94 91 PRO A O 1
ATOM 675 N N . SER A 1 92 ? 42.523 -5.006 61.115 1.00 38.34 92 SER A N 1
ATOM 676 C CA . SER A 1 92 ? 43.614 -5.991 61.192 1.00 38.34 92 SER A CA 1
ATOM 677 C C . SER A 1 92 ? 44.457 -5.953 59.899 1.00 38.34 92 SER A C 1
ATOM 679 O O . SER A 1 92 ? 43.940 -5.534 58.862 1.00 38.34 92 SER A O 1
ATOM 681 N N . PRO A 1 93 ? 45.754 -6.320 59.956 1.00 43.69 93 PRO A N 1
ATOM 682 C CA . PRO A 1 93 ? 46.775 -5.994 58.947 1.00 43.69 93 PRO A CA 1
ATOM 683 C C . PRO A 1 93 ? 46.576 -6.748 57.616 1.00 43.69 93 PRO A C 1
ATOM 685 O O . PRO A 1 93 ? 45.778 -7.685 57.565 1.00 43.69 93 PRO A O 1
ATOM 688 N N . PRO A 1 94 ? 47.273 -6.364 56.522 1.00 41.56 94 PRO A N 1
ATOM 689 C CA . PRO A 1 94 ? 47.009 -6.917 55.197 1.00 41.56 94 PRO A CA 1
ATOM 690 C C . PRO A 1 94 ? 47.396 -8.399 55.142 1.00 41.56 94 PRO A C 1
ATOM 692 O O . PRO A 1 94 ? 48.569 -8.756 55.036 1.00 41.56 94 PRO A O 1
ATOM 695 N N . GLY A 1 95 ? 46.382 -9.260 55.226 1.00 39.53 95 GLY A N 1
ATOM 696 C CA . GLY A 1 95 ? 46.497 -10.692 54.998 1.00 39.53 95 GLY A CA 1
ATOM 697 C C . GLY A 1 95 ? 46.833 -10.976 53.537 1.00 39.53 95 GLY A C 1
ATOM 698 O O . GLY A 1 95 ? 46.252 -10.403 52.616 1.00 39.53 95 GLY A O 1
ATOM 699 N N . SER A 1 96 ? 47.810 -11.852 53.353 1.00 45.00 96 SER A N 1
ATOM 700 C CA . SER A 1 96 ? 48.331 -12.340 52.085 1.00 45.00 96 SER A CA 1
ATOM 701 C C . SER A 1 96 ? 47.228 -12.800 51.126 1.00 45.00 96 SER A C 1
ATOM 703 O O . SER A 1 96 ? 46.371 -13.615 51.460 1.00 45.00 96 SER A O 1
ATOM 705 N N . ILE A 1 97 ? 47.289 -12.298 49.891 1.00 43.72 97 ILE A N 1
ATOM 706 C CA . ILE A 1 97 ? 46.470 -12.773 48.774 1.00 43.72 97 ILE A CA 1
ATOM 707 C C . ILE A 1 97 ? 46.835 -14.241 48.533 1.00 43.72 97 ILE A C 1
ATOM 709 O O . ILE A 1 97 ? 47.939 -14.545 48.079 1.00 43.72 97 ILE A O 1
ATOM 713 N N . THR A 1 98 ? 45.919 -15.157 48.841 1.00 49.78 98 THR A N 1
ATOM 714 C CA . THR A 1 98 ? 46.060 -16.561 48.460 1.00 49.78 98 THR A CA 1
ATOM 715 C C . THR A 1 98 ? 45.938 -16.701 46.930 1.00 49.78 98 THR A C 1
ATOM 717 O O . THR A 1 98 ? 45.165 -15.969 46.300 1.00 49.78 98 THR A O 1
ATOM 720 N N . PRO A 1 99 ? 46.674 -17.630 46.285 1.00 52.28 99 PRO A N 1
ATOM 721 C CA . PRO A 1 99 ? 46.707 -17.770 44.818 1.00 52.28 99 PRO A CA 1
ATOM 722 C C . PRO A 1 99 ? 45.343 -18.095 44.181 1.00 52.28 99 PRO A C 1
ATOM 724 O O . PRO A 1 99 ? 45.139 -17.898 42.981 1.00 52.28 99 PRO A O 1
ATOM 727 N N . GLU A 1 100 ? 44.399 -18.580 44.985 1.00 46.97 100 GLU A N 1
ATOM 728 C CA . GLU A 1 100 ? 43.095 -19.085 44.559 1.00 46.97 100 GLU A CA 1
ATOM 729 C C . GLU A 1 100 ? 42.093 -17.951 44.263 1.00 46.97 100 GLU A C 1
ATOM 731 O O . GLU A 1 100 ? 41.442 -17.958 43.217 1.00 46.97 100 GLU A O 1
ATOM 736 N N . ALA A 1 101 ? 42.086 -16.880 45.068 1.00 42.59 101 ALA A N 1
ATOM 737 C CA . ALA A 1 101 ? 41.255 -15.691 44.828 1.00 42.59 101 ALA A CA 1
ATOM 738 C C . ALA A 1 101 ? 41.714 -14.881 43.594 1.00 42.59 101 ALA A C 1
ATOM 740 O O . ALA A 1 101 ? 40.906 -14.269 42.885 1.00 42.59 101 ALA A O 1
ATOM 741 N N . ALA A 1 102 ? 43.015 -14.910 43.278 1.00 46.91 102 ALA A N 1
ATOM 742 C CA . ALA A 1 102 ? 43.566 -14.287 42.073 1.00 46.91 102 ALA A CA 1
ATOM 743 C C . ALA A 1 102 ? 43.151 -15.029 40.783 1.00 46.91 102 ALA A C 1
ATOM 745 O O . ALA A 1 102 ? 42.955 -14.399 39.737 1.00 46.91 102 ALA A O 1
ATOM 746 N N . SER A 1 103 ? 42.969 -16.353 40.861 1.00 50.25 103 SER A N 1
ATOM 747 C CA . SER A 1 103 ? 42.526 -17.212 39.753 1.00 50.25 103 SER A CA 1
ATOM 748 C C . SER A 1 103 ? 41.058 -16.963 39.376 1.00 50.25 103 SER A C 1
ATOM 750 O O . SER A 1 103 ? 40.739 -16.762 38.196 1.00 50.25 103 SER A O 1
ATOM 752 N N . GLU A 1 104 ? 40.165 -16.856 40.365 1.00 48.25 104 GLU A N 1
ATOM 753 C CA . GLU A 1 104 ? 38.741 -16.569 40.134 1.00 48.25 104 GLU A CA 1
ATOM 754 C C . GLU A 1 104 ? 38.506 -15.146 39.598 1.00 48.25 104 GLU A C 1
ATOM 756 O O . GLU A 1 104 ? 37.788 -14.958 38.604 1.00 48.25 104 GLU A O 1
ATOM 761 N N . HIS A 1 105 ? 39.204 -14.142 40.146 1.00 51.91 105 HIS A N 1
ATOM 762 C CA . HIS A 1 105 ? 39.178 -12.772 39.619 1.00 51.91 105 HIS A CA 1
ATOM 763 C C . HIS A 1 105 ? 39.727 -12.677 38.184 1.00 51.91 105 HIS A C 1
ATOM 765 O O . HIS A 1 105 ? 39.204 -11.909 37.362 1.00 51.91 105 HIS A O 1
ATOM 771 N N . ALA A 1 106 ? 40.747 -13.471 37.835 1.00 50.84 106 ALA A N 1
ATOM 772 C CA . ALA A 1 106 ? 41.262 -13.562 36.470 1.00 50.84 106 ALA A CA 1
ATOM 773 C C . ALA A 1 106 ? 40.256 -14.236 35.514 1.00 50.84 106 ALA A C 1
ATOM 775 O O . ALA A 1 106 ? 40.096 -13.787 34.372 1.00 50.84 106 ALA A O 1
ATOM 776 N N . GLY A 1 107 ? 39.533 -15.263 35.975 1.00 48.50 107 GLY A N 1
ATOM 777 C CA . GLY A 1 107 ? 38.461 -15.940 35.236 1.00 48.50 107 GLY A CA 1
ATOM 778 C C . GLY A 1 107 ? 37.261 -15.032 34.937 1.00 48.50 107 GLY A C 1
ATOM 779 O O . GLY A 1 107 ? 36.801 -14.967 33.788 1.00 48.50 107 GLY A O 1
ATOM 780 N N . MET A 1 108 ? 36.801 -14.255 35.924 1.00 49.81 108 MET A N 1
ATOM 781 C CA . MET A 1 108 ? 35.746 -13.244 35.751 1.00 49.81 108 MET A CA 1
ATOM 782 C C . MET A 1 108 ? 36.176 -12.107 34.814 1.00 49.81 108 MET A C 1
ATOM 784 O O . MET A 1 108 ? 35.430 -11.748 33.897 1.00 49.81 108 MET A O 1
ATOM 788 N N . ARG A 1 109 ? 37.408 -11.591 34.954 1.00 53.28 109 ARG A N 1
ATOM 789 C CA . ARG A 1 109 ? 37.971 -10.577 34.039 1.00 53.28 109 ARG A CA 1
ATOM 790 C C . ARG A 1 109 ? 38.066 -11.083 32.597 1.00 53.28 109 ARG A C 1
ATOM 792 O O . ARG A 1 109 ? 37.740 -10.338 31.670 1.00 53.28 109 ARG A O 1
ATOM 799 N N . LYS A 1 110 ? 38.452 -12.348 32.382 1.00 54.06 110 LYS A N 1
ATOM 800 C CA . LYS A 1 110 ? 38.481 -12.981 31.049 1.00 54.06 110 LYS A CA 1
ATOM 801 C C . LYS A 1 110 ? 37.074 -13.131 30.453 1.00 54.06 110 LYS A C 1
ATOM 803 O O . LYS A 1 110 ? 36.891 -12.810 29.277 1.00 54.06 110 LYS A O 1
ATOM 808 N N . LYS A 1 111 ? 36.068 -13.552 31.237 1.00 52.88 111 LYS A N 1
ATOM 809 C CA . LYS A 1 111 ? 34.657 -13.639 30.793 1.00 52.88 111 LYS A CA 1
ATOM 810 C C . LYS A 1 111 ? 34.084 -12.265 30.415 1.00 52.88 111 LYS A C 1
ATOM 812 O O . LYS A 1 111 ? 33.495 -12.139 29.340 1.00 52.88 111 LYS A O 1
ATOM 817 N N . CYS A 1 112 ? 34.334 -11.234 31.227 1.00 54.91 112 CYS A N 1
ATOM 818 C CA . CYS A 1 112 ? 33.889 -9.861 30.967 1.00 54.91 112 CYS A CA 1
ATOM 819 C C . CYS A 1 112 ? 34.536 -9.275 29.695 1.00 54.91 112 CYS A C 1
ATOM 821 O O . CYS A 1 112 ? 33.826 -8.807 28.802 1.00 54.91 112 CYS A O 1
ATOM 823 N N . LYS A 1 113 ? 35.859 -9.439 29.512 1.00 58.78 113 LYS A N 1
ATOM 824 C CA . LYS A 1 113 ? 36.567 -9.053 28.271 1.00 58.78 113 LYS A CA 1
ATOM 825 C C . LYS A 1 113 ? 36.019 -9.772 27.031 1.00 58.78 113 LYS A C 1
ATOM 827 O O . LYS A 1 113 ? 35.840 -9.150 25.984 1.00 58.78 113 LYS A O 1
ATOM 832 N N . ARG A 1 114 ? 35.680 -11.066 27.138 1.00 60.69 114 ARG A N 1
ATOM 833 C CA . ARG A 1 114 ? 35.045 -11.834 26.046 1.00 60.69 114 ARG A CA 1
ATOM 834 C C . ARG A 1 114 ? 33.654 -11.298 25.695 1.00 60.69 114 ARG A C 1
ATOM 836 O O . ARG A 1 114 ? 33.305 -11.225 24.516 1.00 60.69 114 ARG A O 1
ATOM 843 N N . GLN A 1 115 ? 32.858 -10.922 26.695 1.00 62.78 115 GLN A N 1
ATOM 844 C CA . GLN A 1 115 ? 31.521 -10.355 26.502 1.00 62.78 115 GLN A CA 1
ATOM 845 C C . GLN A 1 115 ? 31.588 -8.952 25.880 1.00 62.78 115 GLN A C 1
ATOM 847 O O . GLN A 1 115 ? 30.831 -8.656 24.954 1.00 62.78 115 GLN A O 1
ATOM 852 N N . GLN A 1 116 ? 32.538 -8.125 26.318 1.00 64.31 116 GLN A N 1
ATOM 853 C CA . GLN A 1 116 ? 32.793 -6.792 25.772 1.00 64.31 116 GLN A CA 1
ATOM 854 C C . GLN A 1 116 ? 33.307 -6.862 24.324 1.00 64.31 116 GLN A C 1
ATOM 856 O O . GLN A 1 116 ? 32.788 -6.164 23.456 1.00 64.31 116 GLN A O 1
ATOM 861 N N . GLY A 1 117 ? 34.212 -7.800 24.017 1.00 71.12 117 GLY A N 1
ATOM 862 C CA . GLY A 1 117 ? 34.665 -8.071 22.648 1.00 71.12 117 GLY A CA 1
ATOM 863 C C . GLY A 1 117 ? 33.540 -8.543 21.716 1.00 71.12 117 GLY A C 1
ATOM 864 O O . GLY A 1 117 ? 33.459 -8.106 20.568 1.00 71.12 117 GLY A O 1
ATOM 865 N N . ARG A 1 118 ? 32.607 -9.375 22.208 1.00 70.75 118 ARG A N 1
ATOM 866 C CA . ARG A 1 118 ? 31.393 -9.761 21.458 1.00 70.75 118 ARG A CA 1
ATOM 867 C C . ARG A 1 118 ? 30.469 -8.567 21.199 1.00 70.75 118 ARG A C 1
ATOM 869 O O . ARG A 1 118 ? 29.955 -8.448 20.088 1.00 70.75 118 ARG A O 1
ATOM 876 N N . LYS A 1 119 ? 30.266 -7.685 22.186 1.00 72.31 119 LYS A N 1
ATOM 877 C CA . LYS A 1 119 ? 29.472 -6.452 22.022 1.00 72.31 119 LYS A CA 1
ATOM 878 C C . LYS A 1 119 ? 30.103 -5.514 20.988 1.00 72.31 119 LYS A C 1
ATOM 880 O O . LYS A 1 119 ? 29.401 -5.072 20.084 1.00 72.31 119 LYS A O 1
ATOM 885 N N . LEU A 1 120 ? 31.416 -5.289 21.054 1.00 75.31 120 LEU A N 1
ATOM 886 C CA . LEU A 1 120 ? 32.134 -4.428 20.110 1.00 75.31 120 LEU A CA 1
ATOM 887 C C . LEU A 1 120 ? 32.097 -4.983 18.678 1.00 75.31 120 LEU A C 1
ATOM 889 O O . LEU A 1 120 ? 31.815 -4.237 17.746 1.00 75.31 120 LEU A O 1
ATOM 893 N N . ARG A 1 121 ? 32.304 -6.298 18.494 1.00 80.56 121 ARG A N 1
ATOM 894 C CA . ARG A 1 121 ? 32.160 -6.950 17.176 1.00 80.56 121 ARG A CA 1
ATOM 895 C C . ARG A 1 121 ? 30.748 -6.787 16.616 1.00 80.56 121 ARG A C 1
ATOM 897 O O . ARG A 1 121 ? 30.611 -6.466 15.444 1.00 80.56 121 ARG A O 1
ATOM 904 N N . ARG A 1 122 ? 29.708 -6.949 17.445 1.00 82.12 122 ARG A N 1
ATOM 905 C CA . ARG A 1 122 ? 28.313 -6.701 17.036 1.00 82.12 122 ARG A CA 1
ATOM 906 C C . ARG A 1 122 ? 28.068 -5.237 16.674 1.00 82.12 122 ARG A C 1
ATOM 908 O O . ARG A 1 122 ? 27.352 -4.987 15.718 1.00 82.12 122 ARG A O 1
ATOM 915 N N . SER A 1 123 ? 28.655 -4.289 17.404 1.00 76.69 123 SER A N 1
ATOM 916 C CA . SER A 1 123 ? 28.540 -2.857 17.097 1.00 76.69 123 SER A CA 1
ATOM 917 C C . SER A 1 123 ? 29.188 -2.513 15.757 1.00 76.69 123 SER A C 1
ATOM 919 O O . SER A 1 123 ? 28.533 -1.926 14.908 1.00 76.69 123 SER A O 1
ATOM 921 N N . LYS A 1 124 ? 30.432 -2.959 15.531 1.00 78.25 124 LYS A N 1
ATOM 922 C CA . LYS A 1 124 ? 31.133 -2.769 14.251 1.00 78.25 124 LYS A CA 1
ATOM 923 C C . LYS A 1 124 ? 30.411 -3.454 13.091 1.00 78.25 124 LYS A C 1
ATOM 925 O O . LYS A 1 124 ? 30.392 -2.922 11.991 1.00 78.25 124 LYS A O 1
ATOM 930 N N . GLN A 1 125 ? 29.814 -4.624 13.329 1.00 77.56 125 GLN A N 1
ATOM 931 C CA . GLN A 1 125 ? 28.995 -5.292 12.319 1.00 77.56 125 GLN A CA 1
ATOM 932 C C . GLN A 1 125 ? 27.746 -4.467 11.991 1.00 77.56 125 GLN A C 1
ATOM 934 O O . GLN A 1 125 ? 27.519 -4.196 10.827 1.00 77.56 125 GLN A O 1
ATOM 939 N N . ARG A 1 126 ? 27.006 -3.978 12.996 1.00 75.56 126 ARG A N 1
ATOM 940 C CA . ARG A 1 126 ? 25.837 -3.102 12.787 1.00 75.56 126 ARG A CA 1
ATOM 941 C C . ARG A 1 126 ? 26.182 -1.829 12.022 1.00 75.56 126 ARG A C 1
ATOM 943 O O . ARG A 1 126 ? 25.393 -1.387 11.202 1.00 75.56 126 ARG A O 1
ATOM 950 N N . GLU A 1 127 ? 27.338 -1.240 12.305 1.00 73.00 127 GLU A N 1
ATOM 951 C CA . GLU A 1 127 ? 27.828 -0.058 11.596 1.00 73.00 127 GLU A CA 1
ATOM 952 C C . GLU A 1 127 ? 28.123 -0.373 10.125 1.00 73.00 127 GLU A C 1
ATOM 954 O O . GLU A 1 127 ? 27.643 0.330 9.239 1.00 73.00 127 GLU A O 1
ATOM 959 N N . LYS A 1 128 ? 28.825 -1.481 9.851 1.00 72.00 128 LYS A N 1
ATOM 960 C CA . LYS A 1 128 ? 29.045 -1.967 8.480 1.00 72.00 128 LYS A CA 1
ATOM 961 C C . LYS A 1 128 ? 27.735 -2.277 7.761 1.00 72.00 128 LYS A C 1
ATOM 963 O O . LYS A 1 128 ? 27.574 -1.879 6.612 1.00 72.00 128 LYS A O 1
ATOM 968 N N . ASP A 1 129 ? 26.804 -2.940 8.438 1.00 72.12 129 ASP A N 1
ATOM 969 C CA . ASP A 1 129 ? 25.488 -3.275 7.897 1.00 72.12 129 ASP A CA 1
ATOM 970 C C . ASP A 1 129 ? 24.696 -1.996 7.579 1.00 72.12 129 ASP A C 1
ATOM 972 O O . ASP A 1 129 ? 24.086 -1.908 6.520 1.00 72.12 129 ASP A O 1
ATOM 976 N N . ALA A 1 130 ? 24.762 -0.969 8.434 1.00 68.81 130 ALA A N 1
ATOM 977 C CA . ALA A 1 130 ? 24.109 0.320 8.201 1.00 68.81 130 ALA A CA 1
ATOM 978 C C . ALA A 1 130 ? 24.711 1.083 7.008 1.00 68.81 130 ALA A C 1
ATOM 980 O O . ALA A 1 130 ? 23.973 1.702 6.242 1.00 68.81 130 ALA A O 1
ATOM 981 N N . ILE A 1 131 ? 26.035 1.032 6.825 1.00 70.31 131 ILE A N 1
ATOM 982 C CA . ILE A 1 131 ? 26.709 1.612 5.651 1.00 70.31 131 ILE A CA 1
ATOM 983 C C . ILE A 1 131 ? 26.289 0.865 4.380 1.00 70.31 131 ILE A C 1
ATOM 985 O O . ILE A 1 131 ? 25.888 1.495 3.403 1.00 70.31 131 ILE A O 1
ATOM 989 N N . ALA A 1 132 ? 26.317 -0.470 4.401 1.00 68.50 132 ALA A N 1
ATOM 990 C CA . ALA A 1 132 ? 25.900 -1.292 3.268 1.00 68.50 132 ALA A CA 1
ATOM 991 C C . ALA A 1 132 ? 24.419 -1.079 2.918 1.00 68.50 132 ALA A C 1
ATOM 993 O O . ALA A 1 132 ? 24.071 -0.975 1.748 1.00 68.50 132 ALA A O 1
ATOM 994 N N . GLN A 1 133 ? 23.552 -0.939 3.922 1.00 67.38 133 GLN A N 1
ATOM 995 C CA . GLN A 1 133 ? 22.131 -0.661 3.731 1.00 67.38 133 GLN A CA 1
ATOM 996 C C . GLN A 1 133 ? 21.883 0.728 3.130 1.00 67.38 133 GLN A C 1
ATOM 998 O O . GLN A 1 133 ? 20.956 0.890 2.345 1.00 67.38 133 GLN A O 1
ATOM 1003 N N . LYS A 1 134 ? 22.709 1.728 3.459 1.00 69.38 134 LYS A N 1
ATOM 1004 C CA . LYS A 1 134 ? 22.655 3.036 2.789 1.00 69.38 134 LYS A CA 1
ATOM 1005 C C . LYS A 1 134 ? 23.102 2.958 1.327 1.00 69.38 134 LYS A C 1
ATOM 1007 O O . LYS A 1 134 ? 22.544 3.673 0.506 1.00 69.38 134 LYS A O 1
ATOM 1012 N N . ALA A 1 135 ? 24.078 2.106 1.011 1.00 70.12 135 ALA A N 1
ATOM 1013 C CA . ALA A 1 135 ? 24.558 1.908 -0.357 1.00 70.12 135 ALA A CA 1
ATOM 1014 C C . ALA A 1 135 ? 23.581 1.086 -1.222 1.00 70.12 135 ALA A C 1
ATOM 1016 O O . ALA A 1 135 ? 23.427 1.362 -2.405 1.00 70.12 135 ALA A O 1
ATOM 1017 N N . GLU A 1 136 ? 22.888 0.109 -0.626 1.00 80.12 136 GLU A N 1
ATOM 1018 C CA . GLU A 1 136 ? 21.912 -0.764 -1.291 1.00 80.12 136 GLU A CA 1
ATOM 1019 C C . GLU A 1 136 ? 20.592 -0.817 -0.495 1.00 80.12 136 GLU A C 1
ATOM 1021 O O . GLU A 1 136 ? 20.316 -1.822 0.175 1.00 80.12 136 GLU A O 1
ATOM 1026 N N . PRO A 1 137 ? 19.733 0.222 -0.583 1.00 80.56 137 PRO A N 1
ATOM 1027 C CA . PRO A 1 137 ? 18.525 0.342 0.247 1.00 80.56 137 PRO A CA 1
ATOM 1028 C C . PRO A 1 137 ? 17.583 -0.866 0.153 1.00 80.56 137 PRO A C 1
ATOM 1030 O O . PRO A 1 137 ? 16.896 -1.212 1.116 1.00 80.56 137 PRO A O 1
ATOM 1033 N N . PHE A 1 138 ? 17.597 -1.551 -0.996 1.00 88.88 138 PHE A N 1
ATOM 1034 C CA . PHE A 1 138 ? 16.751 -2.710 -1.268 1.00 88.88 138 PHE A CA 1
ATOM 1035 C C . PHE A 1 138 ? 17.468 -4.066 -1.214 1.00 88.88 138 PHE A C 1
ATOM 1037 O O . PHE A 1 138 ? 16.800 -5.101 -1.225 1.00 88.88 138 PHE A O 1
ATOM 1044 N N . GLY A 1 139 ? 18.802 -4.097 -1.109 1.00 81.62 139 GLY A N 1
ATOM 1045 C CA . GLY A 1 139 ? 19.583 -5.340 -1.192 1.00 81.62 139 GLY A CA 1
ATOM 1046 C C . GLY A 1 139 ? 19.202 -6.369 -0.121 1.00 81.62 139 GLY A C 1
ATOM 1047 O O . GLY A 1 139 ? 19.095 -7.564 -0.394 1.00 81.62 139 GLY A O 1
ATOM 1048 N N . GLN A 1 140 ? 18.884 -5.901 1.087 1.00 84.50 140 GLN A N 1
ATOM 1049 C CA . GLN A 1 140 ? 18.439 -6.751 2.197 1.00 84.50 140 GLN A CA 1
ATOM 1050 C C . GLN A 1 140 ? 17.121 -7.499 1.924 1.00 84.50 140 GLN A C 1
ATOM 1052 O O . GLN A 1 140 ? 16.899 -8.567 2.492 1.00 84.50 140 GLN A O 1
ATOM 1057 N N . PHE A 1 141 ? 16.240 -6.971 1.066 1.00 89.81 141 PHE A N 1
ATOM 1058 C CA . PHE A 1 141 ? 14.932 -7.580 0.814 1.00 89.81 141 PHE A CA 1
ATOM 1059 C C . PHE A 1 141 ? 15.039 -8.797 -0.103 1.00 89.81 141 PHE A C 1
ATOM 1061 O O . PHE A 1 141 ? 14.263 -9.738 0.042 1.00 89.81 141 PHE A O 1
ATOM 1068 N N . ALA A 1 142 ? 16.046 -8.844 -0.980 1.00 81.25 142 ALA A N 1
ATOM 1069 C CA . ALA A 1 142 ? 16.330 -10.034 -1.780 1.00 81.25 142 ALA A CA 1
ATOM 1070 C C . ALA A 1 142 ? 16.699 -11.243 -0.895 1.00 81.25 142 ALA A C 1
ATOM 1072 O O . ALA A 1 142 ? 16.300 -12.380 -1.174 1.00 81.25 142 ALA A O 1
ATOM 1073 N N . ALA A 1 143 ? 17.407 -10.989 0.212 1.00 83.62 143 ALA A N 1
ATOM 1074 C CA . ALA A 1 143 ? 17.829 -11.996 1.185 1.00 83.62 143 ALA A CA 1
ATOM 1075 C C . ALA A 1 143 ? 16.822 -12.227 2.327 1.00 83.62 143 ALA A C 1
ATOM 1077 O O . ALA A 1 143 ? 16.977 -13.176 3.097 1.00 83.62 143 ALA A O 1
ATOM 1078 N N . TYR A 1 144 ? 15.795 -11.384 2.458 1.00 90.75 144 TYR A N 1
ATOM 1079 C CA . TYR A 1 144 ? 14.813 -11.500 3.531 1.00 90.75 144 TYR A CA 1
ATOM 1080 C C . TYR A 1 144 ? 14.049 -12.821 3.432 1.00 90.75 144 TYR A C 1
ATOM 1082 O O . TYR A 1 144 ? 13.578 -13.197 2.359 1.00 90.75 144 TYR A O 1
ATOM 1090 N N . ARG A 1 145 ? 13.930 -13.528 4.557 1.00 91.75 145 ARG A N 1
ATOM 1091 C CA . ARG A 1 145 ? 13.140 -14.753 4.691 1.00 91.75 145 ARG A CA 1
ATOM 1092 C C . ARG A 1 145 ? 12.472 -14.775 6.058 1.00 91.75 145 ARG A C 1
ATOM 1094 O O . ARG A 1 145 ? 13.081 -14.400 7.064 1.00 91.75 145 ARG A O 1
ATOM 1101 N N . HIS A 1 146 ? 11.236 -15.265 6.099 1.00 94.06 146 HIS A N 1
ATOM 1102 C CA . HIS A 1 146 ? 10.591 -15.601 7.364 1.00 94.06 146 HIS A CA 1
ATOM 1103 C C . HIS A 1 146 ? 11.301 -16.784 8.013 1.00 94.06 146 HIS A C 1
ATOM 1105 O O . HIS A 1 146 ? 11.770 -17.697 7.335 1.00 94.06 146 HIS A O 1
ATOM 1111 N N . LYS A 1 147 ? 11.365 -16.790 9.347 1.00 93.25 147 LYS A N 1
ATOM 1112 C CA . LYS A 1 147 ? 11.823 -17.979 10.073 1.00 93.25 147 LYS A CA 1
ATOM 1113 C C . LYS A 1 147 ? 10.820 -19.116 9.843 1.00 93.25 147 LYS A C 1
ATOM 1115 O O . LYS A 1 147 ? 9.620 -18.835 9.826 1.00 93.25 147 LYS A O 1
ATOM 1120 N N . PRO A 1 148 ? 11.258 -20.387 9.785 1.00 93.06 148 PRO A N 1
ATOM 1121 C CA . PRO A 1 148 ? 10.338 -21.519 9.673 1.00 93.06 148 PRO A CA 1
ATOM 1122 C C . PRO A 1 148 ? 9.233 -21.500 10.737 1.00 93.06 148 PRO A C 1
ATOM 1124 O O . PRO A 1 148 ? 8.065 -21.665 10.413 1.00 93.06 148 PRO A O 1
ATOM 1127 N N . SER A 1 149 ? 9.568 -21.165 11.988 1.00 93.12 149 SER A N 1
ATOM 1128 C CA . SER A 1 149 ? 8.581 -21.037 13.070 1.00 93.12 149 SER A CA 1
ATOM 1129 C C . SER A 1 149 ? 7.555 -19.920 12.846 1.00 93.12 149 SER A C 1
ATOM 1131 O O . SER A 1 149 ? 6.402 -20.058 13.250 1.00 93.12 149 SER A O 1
ATOM 1133 N N . THR A 1 150 ? 7.941 -18.827 12.184 1.00 93.75 150 THR A N 1
ATOM 1134 C CA . THR A 1 150 ? 7.023 -17.751 11.786 1.00 93.75 150 THR A CA 1
ATOM 1135 C C . THR A 1 150 ? 6.053 -18.244 10.715 1.00 93.75 150 THR A C 1
ATOM 1137 O O . THR A 1 150 ? 4.859 -17.990 10.836 1.00 93.75 150 THR A O 1
ATOM 1140 N N . LEU A 1 151 ? 6.536 -18.991 9.715 1.00 94.56 151 LEU A N 1
ATOM 1141 C CA . LEU A 1 151 ? 5.690 -19.592 8.676 1.00 94.56 151 LEU A CA 1
ATOM 1142 C C . LEU A 1 151 ? 4.726 -20.626 9.263 1.00 94.56 151 LEU A C 1
ATOM 1144 O O . LEU A 1 151 ? 3.539 -20.585 8.976 1.00 94.56 151 LEU A O 1
ATOM 1148 N N . THR A 1 152 ? 5.196 -21.506 10.149 1.00 92.44 152 THR A N 1
ATOM 1149 C CA . THR A 1 152 ? 4.334 -22.492 10.817 1.00 92.44 152 THR A CA 1
ATOM 1150 C C . THR A 1 152 ? 3.248 -21.830 11.662 1.00 92.44 152 THR A C 1
ATOM 1152 O O . THR A 1 152 ? 2.125 -22.328 11.721 1.00 92.44 152 THR A O 1
ATOM 1155 N N . ARG A 1 153 ? 3.572 -20.724 12.342 1.00 91.88 153 ARG A N 1
ATOM 1156 C CA . ARG A 1 153 ? 2.631 -20.043 13.236 1.00 91.88 153 ARG A CA 1
ATOM 1157 C C . ARG A 1 153 ? 1.628 -19.173 12.484 1.00 91.88 153 ARG A C 1
ATOM 1159 O O . ARG A 1 153 ? 0.444 -19.250 12.781 1.00 91.88 153 ARG A O 1
ATOM 1166 N N . TYR A 1 154 ? 2.102 -18.353 11.548 1.00 93.62 154 TYR A N 1
ATOM 1167 C CA . TYR A 1 154 ? 1.305 -17.299 10.909 1.00 93.62 154 TYR A CA 1
ATOM 1168 C C . TYR A 1 154 ? 0.979 -17.574 9.437 1.00 93.62 154 TYR A C 1
ATOM 1170 O O . TYR A 1 154 ? 0.150 -16.878 8.863 1.00 93.62 154 TYR A O 1
ATOM 1178 N N . GLY A 1 155 ? 1.591 -18.587 8.825 1.00 92.06 155 GLY A N 1
ATOM 1179 C CA . GLY A 1 155 ? 1.279 -19.062 7.472 1.00 92.06 155 GLY A CA 1
ATOM 1180 C C . GLY A 1 155 ? 0.092 -20.025 7.416 1.00 92.06 155 GLY A C 1
ATOM 1181 O O . GLY A 1 155 ? -0.047 -20.779 6.458 1.00 92.06 155 GLY A O 1
ATOM 1182 N N . LYS A 1 156 ? -0.734 -20.045 8.466 1.00 92.38 156 LYS A N 1
ATOM 1183 C CA . LYS A 1 156 ? -2.018 -20.741 8.486 1.00 92.38 156 LYS A CA 1
ATOM 1184 C C . LYS A 1 156 ? -3.085 -19.732 8.102 1.00 92.38 156 LYS A C 1
ATOM 1186 O O . LYS A 1 156 ? -3.227 -18.717 8.782 1.00 92.38 156 LYS A O 1
ATOM 1191 N N . PHE A 1 157 ? -3.802 -20.021 7.026 1.00 95.69 157 PHE A N 1
ATOM 1192 C CA . PHE A 1 157 ? -4.832 -19.137 6.510 1.00 95.69 157 PHE A CA 1
ATOM 1193 C C . PHE A 1 157 ? -6.170 -19.847 6.461 1.00 95.69 157 PHE A C 1
ATOM 1195 O O . PHE A 1 157 ? -6.266 -20.965 5.950 1.00 95.69 157 PHE A O 1
ATOM 1202 N N . GLU A 1 158 ? -7.201 -19.162 6.926 1.00 96.69 158 GLU A N 1
ATOM 1203 C CA . GLU A 1 158 ? -8.559 -19.476 6.519 1.00 96.69 158 GLU A CA 1
ATOM 1204 C C . GLU A 1 158 ? -8.762 -19.002 5.076 1.00 96.69 158 GLU A C 1
ATOM 1206 O O . GLU A 1 158 ? -8.344 -17.905 4.689 1.00 96.69 158 GLU A O 1
ATOM 1211 N N . ARG A 1 159 ? -9.351 -19.869 4.255 1.00 95.25 159 ARG A N 1
ATOM 1212 C CA . ARG A 1 159 ? -9.484 -19.660 2.814 1.00 95.25 159 ARG A CA 1
ATOM 1213 C C . ARG A 1 159 ? -10.900 -19.205 2.505 1.00 95.25 159 ARG A C 1
ATOM 1215 O O . ARG A 1 159 ? -11.854 -19.892 2.852 1.00 95.25 159 ARG A O 1
ATOM 1222 N N . MET A 1 160 ? -11.017 -18.102 1.783 1.00 94.12 160 MET A N 1
ATOM 1223 C CA . MET A 1 160 ? -12.274 -17.629 1.216 1.00 94.12 160 MET A CA 1
ATOM 1224 C C . MET A 1 160 ? -12.208 -17.836 -0.288 1.00 94.12 160 MET A C 1
ATOM 1226 O O . MET A 1 160 ? -11.418 -17.188 -0.976 1.00 94.12 160 MET A O 1
ATOM 1230 N N . ALA A 1 161 ? -12.993 -18.781 -0.791 1.00 90.06 161 ALA A N 1
ATOM 1231 C CA . ALA A 1 161 ? -13.037 -19.054 -2.217 1.00 90.06 161 ALA A CA 1
ATOM 1232 C C . ALA A 1 161 ? -13.765 -17.922 -2.951 1.00 90.06 161 ALA A C 1
ATOM 1234 O O . ALA A 1 161 ? -14.862 -17.526 -2.563 1.00 90.06 161 ALA A O 1
ATOM 1235 N N . SER A 1 162 ? -13.162 -17.436 -4.029 1.00 87.25 162 SER A N 1
ATOM 1236 C CA . SER A 1 162 ? -13.799 -16.569 -5.010 1.00 87.25 162 SER A CA 1
ATOM 1237 C C . SER A 1 162 ? -14.030 -17.356 -6.294 1.00 87.25 162 SER A C 1
ATOM 1239 O O . SER A 1 162 ? -13.135 -18.043 -6.785 1.00 87.25 162 SER A O 1
ATOM 1241 N N . ALA A 1 163 ? -15.227 -17.231 -6.869 1.00 79.44 163 ALA A N 1
ATOM 1242 C CA . ALA A 1 163 ? -15.533 -17.804 -8.181 1.00 79.44 163 ALA A CA 1
ATOM 1243 C C . ALA A 1 163 ? -14.809 -17.070 -9.330 1.00 79.44 163 ALA A C 1
ATOM 1245 O O . ALA A 1 163 ? -14.768 -17.563 -10.456 1.00 79.44 163 ALA A O 1
ATOM 1246 N N . LEU A 1 164 ? -14.249 -15.886 -9.061 1.00 85.50 164 LEU A N 1
ATOM 1247 C CA . LEU A 1 164 ? -13.498 -15.095 -10.027 1.00 85.50 164 LEU A CA 1
ATOM 1248 C C . LEU A 1 164 ? -12.090 -15.676 -10.214 1.00 85.50 164 LEU A C 1
ATOM 1250 O O . LEU A 1 164 ? -11.340 -15.789 -9.250 1.00 85.50 164 LEU A O 1
ATOM 1254 N N . SER A 1 165 ? -11.702 -15.957 -11.460 1.00 88.94 165 SER A N 1
ATOM 1255 C CA . SER A 1 165 ? -10.299 -16.217 -11.813 1.00 88.94 165 SER A CA 1
ATOM 1256 C C . SER A 1 165 ? -9.481 -14.930 -11.712 1.00 88.94 165 SER A C 1
ATOM 1258 O O . SER A 1 165 ? -9.886 -13.898 -12.257 1.00 88.94 165 SER A O 1
ATOM 1260 N N . ALA A 1 166 ? -8.301 -14.982 -11.086 1.00 88.44 166 ALA A N 1
ATOM 1261 C CA . ALA A 1 166 ? -7.424 -13.817 -10.983 1.00 88.44 166 ALA A CA 1
ATOM 1262 C C . ALA A 1 166 ? -7.030 -13.259 -12.366 1.00 88.44 166 ALA A C 1
ATOM 1264 O O . ALA A 1 166 ? -6.838 -12.054 -12.519 1.00 88.44 166 ALA A O 1
ATOM 1265 N N . ASP A 1 167 ? -6.952 -14.109 -13.397 1.00 89.06 167 ASP A N 1
ATOM 1266 C CA . ASP A 1 167 ? -6.627 -13.690 -14.770 1.00 89.06 167 ASP A CA 1
ATOM 1267 C C . ASP A 1 167 ? -7.703 -12.771 -15.384 1.00 89.06 167 ASP A C 1
ATOM 1269 O O . ASP A 1 167 ? -7.407 -11.950 -16.252 1.00 89.06 167 ASP A O 1
ATOM 1273 N N . ALA A 1 168 ? -8.941 -12.850 -14.883 1.00 89.31 168 ALA A N 1
ATOM 1274 C CA . ALA A 1 168 ? -10.066 -12.032 -15.332 1.00 89.31 168 ALA A CA 1
ATOM 1275 C C . ALA A 1 168 ? -10.151 -10.656 -14.643 1.00 89.31 168 ALA A C 1
ATOM 1277 O O . ALA A 1 168 ? -11.030 -9.858 -14.979 1.00 89.31 168 ALA A O 1
ATOM 1278 N N . LEU A 1 169 ? -9.267 -10.358 -13.683 1.00 90.44 169 LEU A N 1
ATOM 1279 C CA . LEU A 1 169 ? -9.291 -9.079 -12.977 1.00 90.44 169 LEU A CA 1
ATOM 1280 C C . LEU A 1 169 ? -9.024 -7.888 -13.925 1.00 90.44 169 LEU A C 1
ATOM 1282 O O . LEU A 1 169 ? -8.211 -7.985 -14.854 1.00 90.44 169 LEU A O 1
ATOM 1286 N N . PRO A 1 170 ? -9.677 -6.732 -13.692 1.00 86.81 170 PRO A N 1
ATOM 1287 C CA . PRO A 1 170 ? -9.477 -5.527 -14.482 1.00 86.81 170 PRO A CA 1
ATOM 1288 C C . PRO A 1 170 ? -8.007 -5.117 -14.620 1.00 86.81 170 PRO A C 1
ATOM 1290 O O . PRO A 1 170 ? -7.308 -4.821 -13.654 1.00 86.81 170 PRO A O 1
ATOM 1293 N N . ARG A 1 171 ? -7.554 -4.978 -15.866 1.00 83.69 171 ARG A N 1
ATOM 1294 C CA . ARG A 1 171 ? -6.224 -4.458 -16.209 1.00 83.69 171 ARG A CA 1
ATOM 1295 C C . ARG A 1 171 ? -6.306 -3.470 -17.364 1.00 83.69 171 ARG A C 1
ATOM 1297 O O . ARG A 1 171 ? -7.273 -3.460 -18.128 1.00 83.69 171 ARG A O 1
ATOM 1304 N N . SER A 1 172 ? -5.302 -2.601 -17.485 1.00 82.12 172 SER A N 1
ATOM 1305 C CA . SER A 1 172 ? -5.153 -1.809 -18.711 1.00 82.12 172 SER A CA 1
ATOM 1306 C C . SER A 1 172 ? -4.921 -2.747 -19.901 1.00 82.12 172 SER A C 1
ATOM 1308 O O . SER A 1 172 ? -4.434 -3.862 -19.716 1.00 82.12 172 SER A O 1
ATOM 1310 N N . SER A 1 173 ? -5.286 -2.331 -21.109 1.00 73.50 173 SER A N 1
ATOM 1311 C CA . SER A 1 173 ? -4.974 -3.074 -22.334 1.00 73.50 173 SER A CA 1
ATOM 1312 C C . SER A 1 173 ? -3.491 -2.932 -22.712 1.00 73.50 173 SER A C 1
ATOM 1314 O O . SER A 1 173 ? -2.864 -1.904 -22.440 1.00 73.50 173 SER A O 1
ATOM 1316 N N . GLY A 1 174 ? -2.947 -3.928 -23.404 1.00 74.69 174 GLY A N 1
ATOM 1317 C CA . GLY A 1 174 ? -1.592 -3.956 -23.949 1.00 74.69 174 GLY A CA 1
ATOM 1318 C C . GLY A 1 174 ? -0.530 -4.413 -22.943 1.00 74.69 174 GLY A C 1
ATOM 1319 O O . GLY A 1 174 ? -0.657 -5.446 -22.301 1.00 74.69 174 GLY A O 1
ATOM 1320 N N . GLN A 1 175 ? 0.544 -3.624 -22.818 1.00 74.69 175 GLN A N 1
ATOM 1321 C CA . GLN A 1 175 ? 1.773 -3.938 -22.056 1.00 74.69 175 GLN A CA 1
ATOM 1322 C C . GLN A 1 175 ? 1.581 -3.991 -20.522 1.00 74.69 175 GLN A C 1
ATOM 1324 O O . GLN A 1 175 ? 2.523 -4.304 -19.798 1.00 74.69 175 GLN A O 1
ATOM 1329 N N . SER A 1 176 ? 0.413 -3.550 -20.049 1.00 72.12 176 SER A N 1
ATOM 1330 C CA . SER A 1 176 ? -0.144 -3.428 -18.690 1.00 72.12 176 SER A CA 1
ATOM 1331 C C . SER A 1 176 ? 0.813 -3.395 -17.497 1.00 72.12 176 SER A C 1
ATOM 1333 O O . SER A 1 176 ? 0.708 -4.195 -16.575 1.00 72.12 176 SER A O 1
ATOM 1335 N N . TRP A 1 177 ? 1.688 -2.389 -17.447 1.00 92.00 177 TRP A N 1
ATOM 1336 C CA . TRP A 1 177 ? 2.438 -2.019 -16.235 1.00 92.00 177 TRP A CA 1
ATOM 1337 C C . TRP A 1 177 ? 1.560 -1.420 -15.128 1.00 92.00 177 TRP A C 1
ATOM 1339 O O . TRP A 1 177 ? 1.963 -1.398 -13.971 1.00 92.00 177 TRP A O 1
ATOM 1349 N N . ILE A 1 178 ? 0.390 -0.890 -15.486 1.00 93.25 178 ILE A N 1
ATOM 1350 C CA . ILE A 1 178 ? -0.502 -0.137 -14.600 1.00 93.25 178 ILE A CA 1
ATOM 1351 C C . ILE A 1 178 ? -1.936 -0.682 -14.678 1.00 93.25 178 ILE A C 1
ATOM 1353 O O . ILE A 1 178 ? -2.288 -1.368 -15.644 1.00 93.25 178 ILE A O 1
ATOM 1357 N N . GLY A 1 179 ? -2.762 -0.385 -13.678 1.00 91.44 179 GLY A N 1
ATOM 1358 C CA . GLY A 1 179 ? -4.163 -0.817 -13.619 1.00 91.44 179 GLY A CA 1
ATOM 1359 C C . GLY A 1 179 ? -5.074 -0.165 -14.664 1.00 91.44 179 GLY A C 1
ATOM 1360 O O . GLY A 1 179 ? -4.691 0.779 -15.366 1.00 91.44 179 GLY A O 1
ATOM 1361 N N . LYS A 1 180 ? -6.311 -0.664 -14.765 1.00 89.81 180 LYS A N 1
ATOM 1362 C CA . LYS A 1 180 ? -7.343 -0.048 -15.612 1.00 89.81 180 LYS A CA 1
ATOM 1363 C C . LYS A 1 180 ? -7.776 1.276 -14.986 1.00 89.81 180 LYS A C 1
ATOM 1365 O O . LYS A 1 180 ? -8.104 1.338 -13.806 1.00 89.81 180 LYS A O 1
ATOM 1370 N N . ARG A 1 181 ? -7.768 2.357 -15.767 1.00 87.25 181 ARG A N 1
ATOM 1371 C CA . ARG A 1 181 ? -8.196 3.667 -15.267 1.00 87.25 181 ARG A CA 1
ATOM 1372 C C . ARG A 1 181 ? -9.716 3.694 -15.119 1.00 87.25 181 ARG A C 1
ATOM 1374 O O . ARG A 1 181 ? -10.426 3.392 -16.076 1.00 87.25 181 ARG A O 1
ATOM 1381 N N . ASP A 1 182 ? -10.189 4.124 -13.953 1.00 83.38 182 ASP A N 1
ATOM 1382 C CA . ASP A 1 182 ? -11.604 4.430 -13.754 1.00 83.38 182 ASP A CA 1
ATOM 1383 C C . ASP A 1 182 ? -12.060 5.544 -14.712 1.00 83.38 182 ASP A C 1
ATOM 1385 O O . ASP A 1 182 ? -11.283 6.467 -14.999 1.00 83.38 182 ASP A O 1
ATOM 1389 N N . PRO A 1 183 ? -13.323 5.527 -15.168 1.00 83.88 183 PRO A N 1
ATOM 1390 C CA . PRO A 1 183 ? -13.914 6.681 -15.828 1.00 83.88 183 PRO A CA 1
ATOM 1391 C C . PRO A 1 183 ? -13.673 7.953 -15.009 1.00 83.88 183 PRO A C 1
ATOM 1393 O O . PRO A 1 183 ? -13.746 7.949 -13.775 1.00 83.88 183 PRO A O 1
ATOM 1396 N N . LYS A 1 184 ? -13.343 9.054 -15.695 1.00 79.81 184 LYS A N 1
ATOM 1397 C CA . LYS A 1 184 ? -13.175 10.344 -15.023 1.00 79.81 184 LYS A CA 1
ATOM 1398 C C . LYS A 1 184 ? -14.512 10.728 -14.397 1.00 79.81 184 LYS A C 1
ATOM 1400 O O . LYS A 1 184 ? -15.474 10.938 -15.124 1.00 79.81 184 LYS A O 1
ATOM 1405 N N . ARG A 1 185 ? -14.534 10.851 -13.071 1.00 80.12 185 ARG A N 1
ATOM 1406 C CA . ARG A 1 185 ? -15.665 11.424 -12.343 1.00 80.12 185 ARG A CA 1
ATOM 1407 C C . ARG A 1 185 ? -15.564 12.941 -12.336 1.00 80.12 185 ARG A C 1
ATOM 1409 O O . ARG A 1 185 ? -14.468 13.481 -12.147 1.00 80.12 185 ARG A O 1
ATOM 1416 N N . SER A 1 186 ? -16.685 13.624 -12.536 1.00 81.12 186 SER A N 1
ATOM 1417 C CA . SER A 1 186 ? -16.731 15.078 -12.380 1.00 81.12 186 SER A CA 1
ATOM 1418 C C . SER A 1 186 ? -16.518 15.473 -10.912 1.00 81.12 186 SER A C 1
ATOM 1420 O O . SER A 1 186 ? -16.742 14.684 -9.991 1.00 81.12 186 SER A O 1
ATOM 1422 N N . LYS A 1 187 ? -16.085 16.716 -10.660 1.00 77.81 187 LYS A N 1
ATOM 1423 C CA . LYS A 1 187 ? -15.952 17.230 -9.285 1.00 77.81 187 LYS A CA 1
ATOM 1424 C C . LYS A 1 187 ? -17.290 17.147 -8.537 1.00 77.81 187 LYS A C 1
ATOM 1426 O O . LYS A 1 187 ? -17.311 16.722 -7.389 1.00 77.81 187 LYS A O 1
ATOM 1431 N N . LYS A 1 188 ? -18.392 17.467 -9.228 1.00 82.50 188 LYS A N 1
ATOM 1432 C CA . LYS A 1 188 ? -19.757 17.392 -8.695 1.00 82.50 188 LYS A CA 1
ATOM 1433 C C . LYS A 1 188 ? -20.147 15.961 -8.318 1.00 82.50 188 LYS A C 1
ATOM 1435 O O . LYS A 1 188 ? -20.688 15.760 -7.238 1.00 82.50 188 LYS A O 1
ATOM 1440 N N . GLU A 1 189 ? -19.839 14.969 -9.155 1.00 82.88 189 GLU A N 1
ATOM 1441 C CA . GLU A 1 189 ? -20.078 13.554 -8.825 1.00 82.88 189 GLU A CA 1
ATOM 1442 C C . GLU A 1 189 ? -19.318 13.130 -7.571 1.00 82.88 189 GLU A C 1
ATOM 1444 O O . GLU A 1 189 ? -19.896 12.499 -6.695 1.00 82.88 189 GLU A O 1
ATOM 1449 N N . ILE A 1 190 ? -18.040 13.496 -7.446 1.00 80.44 190 ILE A N 1
ATOM 1450 C CA . ILE A 1 190 ? -17.242 13.161 -6.257 1.00 80.44 190 ILE A CA 1
ATOM 1451 C C . ILE A 1 190 ? -17.820 13.837 -5.007 1.00 80.44 190 ILE A C 1
ATOM 1453 O O . ILE A 1 190 ? -17.902 13.209 -3.958 1.00 80.44 190 ILE A O 1
ATOM 1457 N N . GLU A 1 191 ? -18.229 15.102 -5.112 1.00 78.06 191 GLU A N 1
ATOM 1458 C CA . GLU A 1 191 ? -18.777 15.872 -3.987 1.00 78.06 191 GLU A CA 1
ATOM 1459 C C . GLU A 1 191 ? -20.158 15.386 -3.533 1.00 78.06 191 GLU A C 1
ATOM 1461 O O . GLU A 1 191 ? -20.486 15.526 -2.357 1.00 78.06 191 GLU A O 1
ATOM 1466 N N . THR A 1 192 ? -20.937 14.802 -4.444 1.00 83.12 192 THR A N 1
ATOM 1467 C CA . THR A 1 192 ? -22.277 14.259 -4.169 1.00 83.12 192 THR A CA 1
ATOM 1468 C C . THR A 1 192 ? -22.283 12.752 -3.912 1.00 83.12 192 THR A C 1
ATOM 1470 O O . THR A 1 192 ? -23.310 12.210 -3.513 1.00 83.12 192 THR A O 1
ATOM 1473 N N . SER A 1 193 ? -21.152 12.066 -4.110 1.00 84.19 193 SER A N 1
ATOM 1474 C CA . SER A 1 193 ? -21.031 10.631 -3.845 1.00 84.19 193 SER A CA 1
ATOM 1475 C C . SER A 1 193 ? -21.118 10.355 -2.347 1.00 84.19 193 SER A C 1
ATOM 1477 O O . SER A 1 193 ? -20.283 10.826 -1.572 1.00 84.19 193 SER A O 1
ATOM 1479 N N . VAL A 1 194 ? -22.089 9.533 -1.959 1.00 84.38 194 VAL A N 1
ATOM 1480 C CA . VAL A 1 194 ? -22.232 9.020 -0.595 1.00 84.38 194 VAL A CA 1
ATOM 1481 C C . VAL A 1 194 ? -21.625 7.613 -0.550 1.00 84.38 194 VAL A C 1
ATOM 1483 O O . VAL A 1 194 ? -22.029 6.766 -1.350 1.00 84.38 194 VAL A O 1
ATOM 1486 N N . PRO A 1 195 ? -20.629 7.344 0.316 1.00 89.44 195 PRO A N 1
ATOM 1487 C CA . PRO A 1 195 ? -20.127 5.990 0.521 1.00 89.44 195 PRO A CA 1
ATOM 1488 C C . PRO A 1 195 ? -21.244 5.081 1.050 1.00 89.44 195 PRO A C 1
ATOM 1490 O O . PRO A 1 195 ? -22.023 5.501 1.901 1.00 89.44 195 PRO A O 1
ATOM 1493 N N . HIS A 1 196 ? -21.312 3.843 0.565 1.00 94.44 196 HIS A N 1
ATOM 1494 C CA . HIS A 1 196 ? -22.284 2.868 1.058 1.00 94.44 196 HIS A CA 1
ATOM 1495 C C . HIS A 1 196 ? -21.879 2.344 2.440 1.00 94.44 196 HIS A C 1
ATOM 1497 O O . HIS A 1 196 ? -20.696 2.098 2.692 1.00 94.44 196 HIS A O 1
ATOM 1503 N N . ASP A 1 197 ? -22.862 2.176 3.322 1.00 95.81 197 ASP A N 1
ATOM 1504 C CA . ASP A 1 197 ? -22.705 1.421 4.564 1.00 95.81 197 ASP A CA 1
ATOM 1505 C C . ASP A 1 197 ? -22.666 -0.094 4.297 1.00 95.81 197 ASP A C 1
ATOM 1507 O O . ASP A 1 197 ? -22.865 -0.565 3.170 1.00 95.81 197 ASP A O 1
ATOM 1511 N N . VAL A 1 198 ? -22.342 -0.862 5.339 1.00 96.88 198 VAL A N 1
ATOM 1512 C CA . VAL A 1 198 ? -22.212 -2.321 5.239 1.00 96.88 198 VAL A CA 1
ATOM 1513 C C . VAL A 1 198 ? -23.545 -2.987 4.887 1.00 96.88 198 VAL A C 1
ATOM 1515 O O . VAL A 1 198 ? -23.570 -3.867 4.027 1.00 96.88 198 VAL A O 1
ATOM 1518 N N . ASP A 1 199 ? -24.655 -2.515 5.458 1.00 97.31 199 ASP A N 1
ATOM 1519 C CA . ASP A 1 199 ? -25.986 -3.078 5.221 1.00 97.31 199 ASP A CA 1
ATOM 1520 C C . ASP A 1 199 ? -26.430 -2.899 3.770 1.00 97.31 199 ASP A C 1
ATOM 1522 O O . ASP A 1 199 ? -26.970 -3.826 3.167 1.00 97.31 199 ASP A O 1
ATOM 1526 N N . THR A 1 200 ? -26.160 -1.742 3.169 1.00 97.31 200 THR A N 1
ATOM 1527 C CA . THR A 1 200 ? -26.434 -1.483 1.754 1.00 97.31 200 THR A CA 1
ATOM 1528 C C . THR A 1 200 ? -25.579 -2.387 0.869 1.00 97.31 200 THR A C 1
ATOM 1530 O O . THR A 1 200 ? -26.083 -2.978 -0.088 1.00 97.31 200 THR A O 1
ATOM 1533 N N . LEU A 1 201 ? -24.284 -2.535 1.173 1.00 97.50 201 LEU A N 1
ATOM 1534 C CA . LEU A 1 201 ? -23.401 -3.422 0.408 1.00 97.50 201 LEU A CA 1
ATOM 1535 C C . LEU A 1 201 ? -23.902 -4.871 0.428 1.00 97.50 201 LEU A C 1
ATOM 1537 O O . LEU A 1 201 ? -23.973 -5.502 -0.628 1.00 97.50 201 LEU A O 1
ATOM 1541 N N . VAL A 1 202 ? -24.290 -5.380 1.597 1.00 97.88 202 VAL A N 1
ATOM 1542 C CA . VAL A 1 202 ? -24.766 -6.759 1.759 1.00 97.88 202 VAL A CA 1
ATOM 1543 C C . VAL A 1 202 ? -26.153 -6.947 1.141 1.00 97.88 202 VAL A C 1
ATOM 1545 O O . VAL A 1 202 ? -26.325 -7.780 0.253 1.00 97.88 202 VAL A O 1
ATOM 1548 N N . ASN A 1 203 ? -27.136 -6.149 1.561 1.00 97.88 203 ASN A N 1
ATOM 1549 C CA . ASN A 1 203 ? -28.546 -6.398 1.257 1.00 97.88 203 ASN A CA 1
ATOM 1550 C C . ASN A 1 203 ? -28.977 -5.894 -0.129 1.00 97.88 203 ASN A C 1
ATOM 1552 O O . ASN A 1 203 ? -29.918 -6.436 -0.703 1.00 97.88 203 ASN A O 1
ATOM 1556 N N . VAL A 1 204 ? -28.310 -4.870 -0.677 1.00 97.38 204 VAL A N 1
ATOM 1557 C CA . VAL A 1 204 ? -28.665 -4.281 -1.983 1.00 97.38 204 VAL A CA 1
ATOM 1558 C C . VAL A 1 204 ? -27.701 -4.727 -3.076 1.00 97.38 204 VAL A C 1
ATOM 1560 O O . VAL A 1 204 ? -28.128 -5.072 -4.176 1.00 97.38 204 VAL A O 1
ATOM 1563 N N . TYR A 1 205 ? -26.397 -4.733 -2.791 1.00 96.12 205 TYR A N 1
ATOM 1564 C CA . TYR A 1 205 ? -25.372 -5.014 -3.803 1.00 96.12 205 TYR A CA 1
ATOM 1565 C C . TYR A 1 205 ? -24.805 -6.439 -3.766 1.00 96.12 205 TYR A C 1
ATOM 1567 O O . TYR A 1 205 ? -23.930 -6.755 -4.585 1.00 96.12 205 TYR A O 1
ATOM 1575 N N . GLY A 1 206 ? -25.304 -7.281 -2.854 1.00 96.94 206 GLY A N 1
ATOM 1576 C CA . GLY A 1 206 ? -24.993 -8.707 -2.772 1.00 96.94 206 GLY A CA 1
ATOM 1577 C C . GLY A 1 206 ? -23.569 -9.012 -2.314 1.00 96.94 206 GLY A C 1
ATOM 1578 O O . GLY A 1 206 ? -22.992 -10.003 -2.756 1.00 96.94 206 GLY A O 1
ATOM 1579 N N . TYR A 1 207 ? -22.968 -8.149 -1.492 1.00 97.38 207 TYR A N 1
ATOM 1580 C CA . TYR A 1 207 ? -21.651 -8.420 -0.919 1.00 97.38 207 TYR A CA 1
ATOM 1581 C C . TYR A 1 207 ? -21.775 -9.454 0.199 1.00 97.38 207 TYR A C 1
ATOM 1583 O O . TYR A 1 207 ? -22.704 -9.418 1.003 1.00 97.38 207 TYR A O 1
ATOM 1591 N N . GLN A 1 208 ? -20.793 -10.340 0.302 1.00 97.56 208 GLN A N 1
ATOM 1592 C CA . GLN A 1 208 ? -20.633 -11.196 1.466 1.00 97.56 208 GLN A CA 1
ATOM 1593 C C . GLN A 1 208 ? -19.841 -10.447 2.543 1.00 97.56 208 GLN A C 1
ATOM 1595 O O . GLN A 1 208 ? -18.702 -10.028 2.312 1.00 97.56 208 GLN A O 1
ATOM 1600 N N . LEU A 1 209 ? -20.439 -10.305 3.728 1.00 98.12 209 LEU A N 1
ATOM 1601 C CA . LEU A 1 209 ? -19.742 -9.814 4.913 1.00 98.12 209 LEU A CA 1
ATOM 1602 C C . LEU A 1 209 ? -18.783 -10.884 5.439 1.00 98.12 209 LEU A C 1
ATOM 1604 O O . LEU A 1 209 ? -19.183 -12.016 5.715 1.00 98.12 209 LEU A O 1
ATOM 1608 N N . VAL A 1 210 ? -17.527 -10.497 5.619 1.00 98.19 210 VAL A N 1
ATOM 1609 C CA . VAL A 1 210 ? -16.496 -11.296 6.272 1.00 98.19 210 VAL A CA 1
ATOM 1610 C C . VAL A 1 210 ? -16.177 -10.661 7.615 1.00 98.19 210 VAL A C 1
ATOM 1612 O O . VAL A 1 210 ? -15.651 -9.546 7.682 1.00 98.19 210 VAL A O 1
ATOM 1615 N N . ARG A 1 211 ? -16.487 -11.393 8.684 1.00 98.00 211 ARG A N 1
ATOM 1616 C CA . ARG A 1 211 ? -16.217 -10.954 10.051 1.00 98.00 211 ARG A CA 1
ATOM 1617 C C . ARG A 1 211 ? -14.749 -11.118 10.410 1.00 98.00 211 ARG A C 1
ATOM 1619 O O . ARG A 1 211 ? -14.058 -12.020 9.926 1.00 98.00 211 ARG A O 1
ATOM 1626 N N . TYR A 1 212 ? -14.281 -10.225 11.263 1.00 97.94 212 TYR A N 1
ATOM 1627 C CA . TYR A 1 212 ? -12.951 -10.273 11.819 1.00 97.94 212 TYR A CA 1
ATOM 1628 C C . TYR A 1 212 ? -12.897 -11.295 12.956 1.00 97.94 212 TYR A C 1
ATOM 1630 O O . TYR A 1 212 ? -13.760 -11.354 13.827 1.00 97.94 212 TYR A O 1
ATOM 1638 N N . GLU A 1 213 ? -11.834 -12.094 12.957 1.00 96.50 213 GLU A N 1
ATOM 1639 C CA . GLU A 1 213 ? -11.562 -13.075 14.000 1.00 96.50 213 GLU A CA 1
ATOM 1640 C C . GLU A 1 213 ? -10.126 -12.879 14.496 1.00 96.50 213 GLU A C 1
ATOM 1642 O O . GLU A 1 213 ? -9.179 -13.088 13.724 1.00 96.50 213 GLU A O 1
ATOM 1647 N N . PRO A 1 214 ? -9.934 -12.478 15.765 1.00 94.94 214 PRO A N 1
ATOM 1648 C CA . PRO A 1 214 ? -8.607 -12.328 16.344 1.00 94.94 214 PRO A CA 1
ATOM 1649 C C . PRO A 1 214 ? -7.785 -13.616 16.239 1.00 94.94 214 PRO A C 1
ATOM 1651 O O . PRO A 1 214 ? -8.267 -14.714 16.508 1.00 94.94 214 PRO A O 1
ATOM 1654 N N . GLY A 1 215 ? -6.512 -13.485 15.885 1.00 94.12 215 GLY A N 1
ATOM 1655 C CA . GLY A 1 215 ? -5.569 -14.586 15.707 1.00 94.12 215 GLY A CA 1
ATOM 1656 C C . GLY A 1 215 ? -5.652 -15.302 14.358 1.00 94.12 215 GLY A C 1
ATOM 1657 O O . GLY A 1 215 ? -4.816 -16.173 14.100 1.00 94.12 215 GLY A O 1
ATOM 1658 N N . VAL A 1 216 ? -6.612 -14.956 13.492 1.00 96.12 216 VAL A N 1
ATOM 1659 C CA . VAL A 1 216 ? -6.852 -15.657 12.223 1.00 96.12 216 VAL A CA 1
ATOM 1660 C C . VAL A 1 216 ? -6.439 -14.796 11.030 1.00 96.12 216 VAL A C 1
ATOM 1662 O O . VAL A 1 216 ? -7.050 -13.774 10.716 1.00 96.12 216 VAL A O 1
ATOM 1665 N N . ASN A 1 217 ? -5.422 -15.259 10.301 1.00 97.62 217 ASN A N 1
ATOM 1666 C CA . ASN A 1 217 ? -5.107 -14.716 8.983 1.00 97.62 217 ASN A CA 1
ATOM 1667 C C . ASN A 1 217 ? -6.056 -15.330 7.947 1.00 97.62 217 ASN A C 1
ATOM 1669 O O . ASN A 1 217 ? -6.293 -16.539 7.956 1.00 97.62 217 ASN A O 1
ATOM 1673 N N . LYS A 1 218 ? -6.576 -14.509 7.034 1.00 98.25 218 LYS A N 1
ATOM 1674 C CA . LYS A 1 218 ? -7.527 -14.938 5.999 1.00 98.25 218 LYS A CA 1
ATOM 1675 C C . LYS A 1 218 ? -6.960 -14.628 4.619 1.00 98.25 218 LYS A C 1
ATOM 1677 O O . LYS A 1 218 ? -6.278 -13.619 4.442 1.00 98.25 218 LYS A O 1
ATOM 1682 N N . VAL A 1 219 ? -7.243 -15.471 3.633 1.00 98.31 219 VAL A N 1
ATOM 1683 C CA . VAL A 1 219 ? -6.857 -15.228 2.236 1.00 98.31 219 VAL A CA 1
ATOM 1684 C C . VAL A 1 219 ? -8.030 -15.451 1.303 1.00 98.31 219 VAL A C 1
ATOM 1686 O O . VAL A 1 219 ? -8.751 -16.437 1.441 1.00 98.31 219 VAL A O 1
ATOM 1689 N N . VAL A 1 220 ? -8.210 -14.543 0.345 1.00 97.94 220 VAL A N 1
ATOM 1690 C CA . VAL A 1 220 ? -9.112 -14.784 -0.783 1.00 97.94 220 VAL A CA 1
ATOM 1691 C C . VAL A 1 220 ? -8.336 -15.553 -1.836 1.00 97.94 220 VAL A C 1
ATOM 1693 O O . VAL A 1 220 ? -7.270 -15.099 -2.264 1.00 97.94 220 VAL A O 1
ATOM 1696 N N . VAL A 1 221 ? -8.871 -16.699 -2.243 1.00 96.19 221 VAL A N 1
ATOM 1697 C CA . VAL A 1 221 ? -8.282 -17.544 -3.280 1.00 96.19 221 VAL A CA 1
ATOM 1698 C C . VAL A 1 221 ? -9.160 -17.579 -4.518 1.00 96.19 221 VAL A C 1
ATOM 1700 O O . VAL A 1 221 ? -10.383 -17.576 -4.407 1.00 96.19 221 VAL A O 1
ATOM 1703 N N . ASP A 1 222 ? -8.538 -17.594 -5.690 1.00 91.69 222 ASP A N 1
ATOM 1704 C CA . ASP A 1 222 ? -9.245 -17.779 -6.957 1.00 91.69 222 ASP A CA 1
ATOM 1705 C C . ASP A 1 222 ? -9.549 -19.262 -7.237 1.00 91.69 222 ASP A C 1
ATOM 1707 O O . ASP A 1 222 ? -9.208 -20.150 -6.449 1.00 91.69 222 ASP A O 1
ATOM 1711 N N . SER A 1 223 ? -10.153 -19.544 -8.394 1.00 87.12 223 SER A N 1
ATOM 1712 C CA . SER A 1 223 ? -10.466 -20.909 -8.842 1.00 87.12 223 SER A CA 1
ATOM 1713 C C . SER A 1 223 ? -9.246 -21.831 -9.010 1.00 87.12 223 SER A C 1
ATOM 1715 O O . SER A 1 223 ? -9.418 -23.042 -9.106 1.00 87.12 223 SER A O 1
ATOM 1717 N N . ASN A 1 224 ? -8.028 -21.284 -9.053 1.00 87.88 224 ASN A N 1
ATOM 1718 C CA . ASN A 1 224 ? -6.759 -22.010 -9.161 1.00 87.88 224 ASN A CA 1
ATOM 1719 C C . ASN A 1 224 ? -5.966 -21.985 -7.842 1.00 87.88 224 ASN A C 1
ATOM 1721 O O . ASN A 1 224 ? -4.754 -22.210 -7.840 1.00 87.88 224 ASN A O 1
ATOM 1725 N N . ASN A 1 225 ? -6.627 -21.693 -6.717 1.00 92.81 225 ASN A N 1
ATOM 1726 C CA . ASN A 1 225 ? -6.023 -21.571 -5.391 1.00 92.81 225 ASN A CA 1
ATOM 1727 C C . ASN A 1 225 ? -4.965 -20.458 -5.261 1.00 92.81 225 ASN A C 1
ATOM 1729 O O . ASN A 1 225 ? -4.203 -20.470 -4.286 1.00 92.81 225 ASN A O 1
ATOM 1733 N N . VAL A 1 226 ? -4.903 -19.494 -6.189 1.00 95.81 226 VAL A N 1
ATOM 1734 C CA . VAL A 1 226 ? -3.998 -18.336 -6.111 1.00 95.81 226 VAL A CA 1
ATOM 1735 C C . VAL A 1 226 ? -4.470 -17.410 -4.998 1.00 95.81 226 VAL A C 1
ATOM 1737 O O . VAL A 1 226 ? -5.619 -16.983 -4.991 1.00 95.81 226 VAL A O 1
ATOM 1740 N N . MET A 1 227 ? -3.589 -17.070 -4.058 1.00 97.31 227 MET A N 1
ATOM 1741 C CA . MET A 1 227 ? -3.896 -16.214 -2.908 1.00 97.31 227 MET A CA 1
ATOM 1742 C C . MET A 1 227 ? -3.874 -14.732 -3.322 1.00 97.31 227 MET A C 1
ATOM 1744 O O . MET A 1 227 ? -2.845 -14.070 -3.199 1.00 97.31 227 MET A O 1
ATOM 1748 N N . ILE A 1 228 ? -4.993 -14.207 -3.834 1.00 96.44 228 ILE A N 1
ATOM 1749 C CA . ILE A 1 228 ? -5.077 -12.858 -4.427 1.00 96.44 228 ILE A CA 1
ATOM 1750 C C . ILE A 1 228 ? -5.030 -11.751 -3.363 1.00 96.44 228 ILE A C 1
ATOM 1752 O O . ILE A 1 228 ? -4.364 -10.732 -3.547 1.00 96.44 228 ILE A O 1
ATOM 1756 N N . VAL A 1 229 ? -5.761 -11.930 -2.260 1.00 98.38 229 VAL A N 1
ATOM 1757 C CA . VAL A 1 229 ? -5.882 -10.948 -1.169 1.00 98.38 229 VAL A CA 1
ATOM 1758 C C . VAL A 1 229 ? -5.507 -11.617 0.140 1.00 98.38 229 VAL A C 1
ATOM 1760 O O . VAL A 1 229 ? -5.955 -12.729 0.408 1.00 98.38 229 VAL A O 1
ATOM 1763 N N . GLY A 1 230 ? -4.726 -10.930 0.972 1.00 98.44 230 GLY A N 1
ATOM 1764 C CA . GLY A 1 230 ? -4.402 -11.387 2.322 1.00 98.44 230 GLY A CA 1
ATOM 1765 C C . GLY A 1 230 ? -4.876 -10.404 3.381 1.00 98.44 230 GLY A C 1
ATOM 1766 O O . GLY A 1 230 ? -4.486 -9.239 3.352 1.00 98.44 230 GLY A O 1
ATOM 1767 N N . HIS A 1 231 ? -5.674 -10.887 4.326 1.00 98.56 231 HIS A N 1
ATOM 1768 C CA . HIS A 1 231 ? -5.943 -10.240 5.604 1.00 98.56 231 HIS A CA 1
ATOM 1769 C C . HIS A 1 231 ? -5.007 -10.827 6.660 1.00 98.56 231 HIS A C 1
ATOM 1771 O O . HIS A 1 231 ? -4.959 -12.044 6.868 1.00 98.56 231 HIS A O 1
ATOM 1777 N N . PHE A 1 232 ? -4.284 -9.949 7.341 1.00 98.50 232 PHE A N 1
ATOM 1778 C CA . PHE A 1 232 ? -3.352 -10.297 8.396 1.00 98.50 232 PHE A CA 1
ATOM 1779 C C . PHE A 1 232 ? -3.788 -9.657 9.701 1.00 98.50 232 PHE A C 1
ATOM 1781 O O . PHE A 1 232 ? -3.949 -8.433 9.785 1.00 98.50 232 PHE A O 1
ATOM 1788 N N . ASP A 1 233 ? -3.912 -10.502 10.717 1.00 97.31 233 ASP A N 1
ATOM 1789 C CA . ASP A 1 233 ? -4.214 -10.077 12.069 1.00 97.31 233 ASP A CA 1
ATOM 1790 C C . ASP A 1 233 ? -3.091 -9.192 12.646 1.00 97.31 233 ASP A C 1
ATOM 1792 O O . ASP A 1 233 ? -2.027 -8.993 12.051 1.00 97.31 233 ASP A O 1
ATOM 1796 N N . ARG A 1 234 ? -3.322 -8.626 13.822 1.00 94.50 234 ARG A N 1
ATOM 1797 C CA . ARG A 1 234 ? -2.348 -7.893 14.618 1.00 94.50 234 ARG A CA 1
ATOM 1798 C C . ARG A 1 234 ? -1.135 -8.794 14.934 1.00 94.50 234 ARG A C 1
ATOM 1800 O O . ARG A 1 234 ? -1.294 -9.978 15.236 1.00 94.50 234 ARG A O 1
ATOM 1807 N N . PRO A 1 235 ? 0.104 -8.269 14.922 1.00 92.44 235 PRO A N 1
ATOM 1808 C CA . PRO A 1 235 ? 1.245 -9.012 15.435 1.00 92.44 235 PRO A CA 1
ATOM 1809 C C . PRO A 1 235 ? 1.044 -9.316 16.925 1.00 92.44 235 PRO A C 1
ATOM 1811 O O . PRO A 1 235 ? 0.568 -8.470 17.681 1.00 92.44 235 PRO A O 1
ATOM 1814 N N . HIS A 1 236 ? 1.467 -10.507 17.356 1.00 87.19 236 HIS A N 1
ATOM 1815 C CA . HIS A 1 236 ? 1.425 -10.928 18.760 1.00 87.19 236 HIS A CA 1
ATOM 1816 C C . HIS A 1 236 ? 2.511 -10.216 19.587 1.00 87.19 236 HIS A C 1
ATOM 1818 O O . HIS A 1 236 ? 3.520 -10.808 19.982 1.00 87.19 236 HIS A O 1
ATOM 1824 N N . ASP A 1 237 ? 2.317 -8.916 19.791 1.00 89.31 237 ASP A N 1
ATOM 1825 C CA . ASP A 1 237 ? 3.209 -8.023 20.514 1.00 89.31 237 ASP A CA 1
ATOM 1826 C C . ASP A 1 237 ? 2.389 -7.048 21.381 1.00 89.31 237 ASP A C 1
ATOM 1828 O O . ASP A 1 237 ? 1.624 -6.248 20.832 1.00 89.31 237 ASP A O 1
ATOM 1832 N N . PRO A 1 238 ? 2.561 -7.058 22.718 1.00 87.75 238 PRO A N 1
ATOM 1833 C CA . PRO A 1 238 ? 1.794 -6.202 23.630 1.00 87.75 238 PRO A CA 1
ATOM 1834 C C . PRO A 1 238 ? 1.927 -4.694 23.360 1.00 87.75 238 PRO A C 1
ATOM 1836 O O . PRO A 1 238 ? 1.087 -3.902 23.778 1.00 87.75 238 PRO A O 1
ATOM 1839 N N . GLY A 1 239 ? 2.981 -4.261 22.663 1.00 95.12 239 GLY A N 1
ATOM 1840 C CA . GLY A 1 239 ? 3.193 -2.863 22.296 1.00 95.12 239 GLY A CA 1
ATOM 1841 C C . GLY A 1 239 ? 2.460 -2.423 21.025 1.00 95.12 239 GLY A C 1
ATOM 1842 O O . GLY A 1 239 ? 2.619 -1.268 20.615 1.00 95.12 239 GLY A O 1
ATOM 1843 N N . TRP A 1 240 ? 1.710 -3.303 20.354 1.00 97.12 240 TRP A N 1
ATOM 1844 C CA . TRP A 1 240 ? 1.041 -2.966 19.095 1.00 97.12 240 TRP A CA 1
ATOM 1845 C C . TRP A 1 240 ? -0.107 -1.966 19.278 1.00 97.12 240 TRP A C 1
ATOM 1847 O O . TRP A 1 240 ? -0.228 -1.026 18.495 1.00 97.12 240 TRP A O 1
ATOM 1857 N N . ASP A 1 241 ? -0.873 -2.063 20.364 1.00 96.56 241 ASP A N 1
ATOM 1858 C CA . ASP A 1 241 ? -1.944 -1.105 20.680 1.00 96.56 241 ASP A CA 1
ATOM 1859 C C . ASP A 1 241 ? -1.380 0.304 20.885 1.00 96.56 241 ASP A C 1
ATOM 1861 O O . ASP A 1 241 ? -1.845 1.270 20.277 1.00 96.56 241 ASP A O 1
ATOM 1865 N N . ARG A 1 242 ? -0.284 0.409 21.653 1.00 97.38 242 ARG A N 1
ATOM 1866 C CA . ARG A 1 242 ? 0.452 1.670 21.848 1.00 97.38 242 ARG A CA 1
ATOM 1867 C C . ARG A 1 242 ? 0.985 2.224 20.524 1.00 97.38 242 ARG A C 1
ATOM 1869 O O . ARG A 1 242 ? 0.992 3.435 20.332 1.00 97.38 242 ARG A O 1
ATOM 1876 N N . THR A 1 243 ? 1.392 1.342 19.607 1.00 98.25 243 THR A N 1
ATOM 1877 C CA . THR A 1 243 ? 1.824 1.716 18.250 1.00 98.25 243 THR A CA 1
ATOM 1878 C C . THR A 1 243 ? 0.663 2.338 17.467 1.00 98.25 243 THR A C 1
ATOM 1880 O O . THR A 1 243 ? 0.836 3.404 16.886 1.00 98.25 243 THR A O 1
ATOM 1883 N N . MET A 1 244 ? -0.529 1.731 17.480 1.00 98.44 244 MET A N 1
ATOM 1884 C CA . MET A 1 244 ? -1.695 2.287 16.778 1.00 98.44 244 MET A CA 1
ATOM 1885 C C . MET A 1 244 ? -2.131 3.632 17.362 1.00 98.44 244 MET A C 1
ATOM 1887 O O . MET A 1 244 ? -2.392 4.568 16.609 1.00 98.44 244 MET A O 1
ATOM 1891 N N . ALA A 1 245 ? -2.154 3.750 18.693 1.00 97.88 245 ALA A N 1
ATOM 1892 C CA . ALA A 1 245 ? -2.506 4.994 19.371 1.00 97.88 245 ALA A CA 1
ATOM 1893 C C . ALA A 1 245 ? -1.519 6.129 19.045 1.00 97.88 245 ALA A C 1
ATOM 1895 O O . ALA A 1 245 ? -1.931 7.255 18.775 1.00 97.88 245 ALA A O 1
ATOM 1896 N N . GLU A 1 246 ? -0.214 5.838 19.027 1.00 98.19 246 GLU A N 1
ATOM 1897 C CA . GLU A 1 246 ? 0.814 6.818 18.663 1.00 98.19 246 GLU A CA 1
ATOM 1898 C C . GLU A 1 246 ? 0.740 7.228 17.188 1.00 98.19 246 GLU A C 1
ATOM 1900 O O . GLU A 1 246 ? 0.827 8.414 16.881 1.00 98.19 246 GLU A O 1
ATOM 1905 N N . ALA A 1 247 ? 0.522 6.279 16.275 1.00 98.31 247 ALA A N 1
ATOM 1906 C CA . ALA A 1 247 ? 0.336 6.596 14.861 1.00 98.31 247 ALA A CA 1
ATOM 1907 C C . ALA A 1 247 ? -0.908 7.476 14.635 1.00 98.31 247 ALA A C 1
ATOM 1909 O O . ALA A 1 247 ? -0.838 8.449 13.885 1.00 98.31 247 ALA A O 1
ATOM 1910 N N . GLY A 1 248 ? -2.017 7.176 15.325 1.00 98.12 248 GLY A N 1
ATOM 1911 C CA . GLY A 1 248 ? -3.232 7.996 15.320 1.00 98.12 248 GLY A CA 1
ATOM 1912 C C . GLY A 1 248 ? -2.960 9.430 15.773 1.00 98.12 248 GLY A C 1
ATOM 1913 O O . GLY A 1 248 ? -3.251 10.367 15.032 1.00 98.12 248 GLY A O 1
ATOM 1914 N N . ARG A 1 249 ? -2.301 9.604 16.930 1.00 98.06 249 ARG A N 1
ATOM 1915 C CA . ARG A 1 249 ? -1.901 10.930 17.435 1.00 98.06 249 ARG A CA 1
ATOM 1916 C C . ARG A 1 249 ? -1.011 11.688 16.459 1.00 98.06 249 ARG A C 1
ATOM 1918 O O . ARG A 1 249 ? -1.240 12.871 16.241 1.00 98.06 249 ARG A O 1
ATOM 1925 N N . ALA A 1 250 ? -0.018 11.030 15.861 1.00 97.88 250 ALA A N 1
ATOM 1926 C CA . ALA A 1 250 ? 0.880 11.672 14.905 1.00 97.88 250 ALA A CA 1
ATOM 1927 C C . ALA A 1 250 ? 0.129 12.178 13.660 1.00 97.88 250 ALA A C 1
ATOM 1929 O O . ALA A 1 250 ? 0.403 13.272 13.172 1.00 97.88 250 ALA A O 1
ATOM 1930 N N . PHE A 1 251 ? -0.836 11.401 13.160 1.00 98.31 251 PHE A N 1
ATOM 1931 C CA . PHE A 1 251 ? -1.625 11.765 11.983 1.00 98.31 251 PHE A CA 1
ATOM 1932 C C . PHE A 1 251 ? -2.618 12.888 12.297 1.00 98.31 251 PHE A C 1
ATOM 1934 O O . PHE A 1 251 ? -2.726 13.830 11.510 1.00 98.31 251 PHE A O 1
ATOM 1941 N N . ALA A 1 252 ? -3.299 12.807 13.443 1.00 97.19 252 ALA A N 1
ATOM 1942 C CA . ALA A 1 252 ? -4.193 13.851 13.933 1.00 97.19 252 ALA A CA 1
ATOM 1943 C C . ALA A 1 252 ? -3.436 15.166 14.153 1.00 97.19 252 ALA A C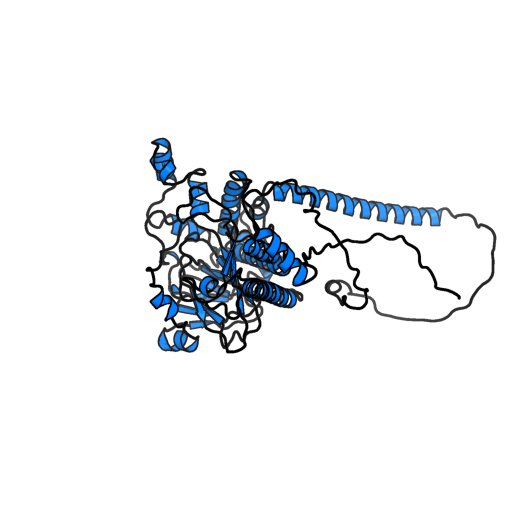 1
ATOM 1945 O O . ALA A 1 252 ? -3.805 16.182 13.577 1.00 97.19 252 ALA A O 1
ATOM 1946 N N . ALA A 1 253 ? -2.307 15.130 14.870 1.00 95.88 253 ALA A N 1
ATOM 1947 C CA . ALA A 1 253 ? -1.489 16.311 15.130 1.00 95.88 253 ALA A CA 1
ATOM 1948 C C . ALA A 1 253 ? -0.980 16.957 13.836 1.00 95.88 253 ALA A C 1
ATOM 1950 O O . ALA A 1 253 ? -1.046 18.174 13.695 1.00 95.88 253 ALA A O 1
ATOM 1951 N N . ALA A 1 254 ? -0.516 16.163 12.865 1.00 95.50 254 ALA A N 1
ATOM 1952 C CA . ALA A 1 254 ? -0.076 16.705 11.584 1.00 95.50 254 ALA A CA 1
ATOM 1953 C C . ALA A 1 254 ? -1.216 17.400 10.825 1.00 95.50 254 ALA A C 1
ATOM 1955 O O . ALA A 1 254 ? -1.009 18.478 10.270 1.00 95.50 254 ALA A O 1
ATOM 1956 N N . ARG A 1 255 ? -2.417 16.803 10.818 1.00 96.06 255 ARG A N 1
ATOM 1957 C CA . ARG A 1 255 ? -3.620 17.424 10.250 1.00 96.06 255 ARG A CA 1
ATOM 1958 C C . ARG A 1 255 ? -3.954 18.721 10.981 1.00 96.06 255 ARG A C 1
ATOM 1960 O O . ARG A 1 255 ? -4.114 19.737 10.320 1.00 96.06 255 ARG A O 1
ATOM 1967 N N . ASP A 1 256 ? -4.064 18.686 12.304 1.00 94.81 256 ASP A N 1
ATOM 1968 C CA . ASP A 1 256 ? -4.571 19.802 13.106 1.00 94.81 256 ASP A CA 1
ATOM 1969 C C . ASP A 1 256 ? -3.616 20.997 13.075 1.00 94.81 256 ASP A C 1
ATOM 1971 O O . ASP A 1 256 ? -4.057 22.119 12.832 1.00 94.81 256 ASP A O 1
ATOM 1975 N N . VAL A 1 257 ? -2.306 20.755 13.207 1.00 94.62 257 VAL A N 1
ATOM 1976 C CA . VAL A 1 257 ? -1.276 21.795 13.049 1.00 94.62 257 VAL A CA 1
ATOM 1977 C C . VAL A 1 257 ? -1.335 22.391 11.647 1.00 94.62 257 VAL A C 1
ATOM 1979 O O . VAL A 1 257 ? -1.429 23.606 11.511 1.00 94.62 257 VAL A O 1
ATOM 1982 N N . GLY A 1 258 ? -1.362 21.546 10.612 1.00 94.31 258 GLY A N 1
ATOM 1983 C CA . GLY A 1 258 ? -1.395 22.028 9.235 1.00 94.31 258 GLY A CA 1
ATOM 1984 C C . GLY A 1 258 ? -2.694 22.753 8.860 1.00 94.31 258 GLY A C 1
ATOM 1985 O O . GLY A 1 258 ? -2.697 23.594 7.971 1.00 94.31 258 GLY A O 1
ATOM 1986 N N . MET A 1 259 ? -3.820 22.444 9.508 1.00 93.50 259 MET A N 1
ATOM 1987 C CA . MET A 1 259 ? -5.065 23.203 9.335 1.00 93.50 259 MET A CA 1
ATOM 1988 C C . MET A 1 259 ? -5.003 24.549 10.067 1.00 93.50 259 MET A C 1
ATOM 1990 O O . MET A 1 259 ? -5.493 25.545 9.540 1.00 93.50 259 MET A O 1
ATOM 1994 N N . ALA A 1 260 ? -4.405 24.589 11.261 1.00 92.19 260 ALA A N 1
ATOM 1995 C CA . ALA A 1 260 ? -4.279 25.804 12.063 1.00 92.19 260 ALA A CA 1
ATOM 1996 C C . ALA A 1 260 ? -3.301 26.824 11.456 1.00 92.19 260 ALA A C 1
ATOM 1998 O O . ALA A 1 260 ? -3.549 28.024 11.542 1.00 92.19 260 ALA A O 1
ATOM 1999 N N . ASP A 1 261 ? -2.218 26.360 10.827 1.00 88.62 261 ASP A N 1
ATOM 2000 C CA . ASP A 1 261 ? -1.194 27.214 10.207 1.00 88.62 261 ASP A CA 1
ATOM 2001 C C . ASP A 1 261 ? -1.468 27.546 8.723 1.00 88.62 261 ASP A C 1
ATOM 2003 O O . ASP A 1 261 ? -0.686 28.245 8.079 1.00 88.62 261 ASP A O 1
ATOM 2007 N N . GLY A 1 262 ? -2.578 27.050 8.164 1.00 91.88 262 GLY A N 1
ATOM 2008 C CA . GLY A 1 262 ? -2.975 27.282 6.773 1.00 91.88 262 GLY A CA 1
ATOM 2009 C C . GLY A 1 262 ? -2.240 26.431 5.729 1.00 91.88 262 GLY A C 1
ATOM 2010 O O . GLY A 1 262 ? -2.524 26.557 4.535 1.00 91.88 262 GLY A O 1
ATOM 2011 N N . THR A 1 263 ? -1.347 25.520 6.130 1.00 92.44 263 THR A N 1
ATOM 2012 C CA . THR A 1 263 ? -0.685 24.555 5.230 1.00 92.44 263 THR A CA 1
ATOM 2013 C C . THR A 1 263 ? -1.692 23.647 4.523 1.00 92.44 263 THR A C 1
ATOM 2015 O O . THR A 1 263 ? -1.512 23.257 3.360 1.00 92.44 263 THR A O 1
ATOM 2018 N N . PHE A 1 264 ? -2.761 23.280 5.226 1.00 93.31 264 PHE A N 1
ATOM 2019 C CA . PHE A 1 264 ? -3.880 22.502 4.727 1.00 93.31 264 PHE A CA 1
ATOM 2020 C C . PHE A 1 264 ? -5.153 23.337 4.765 1.00 93.31 264 PHE A C 1
ATOM 2022 O O . PHE A 1 264 ? -5.460 24.023 5.730 1.00 93.31 264 PHE A O 1
ATOM 2029 N N . THR A 1 265 ? -5.927 23.238 3.690 1.00 90.12 265 THR A N 1
ATOM 2030 C CA . THR A 1 265 ? -7.247 23.855 3.587 1.00 90.12 265 THR A CA 1
ATOM 2031 C C . THR A 1 265 ? -8.299 22.762 3.463 1.00 90.12 265 THR A C 1
ATOM 2033 O O . THR A 1 265 ? -7.989 21.609 3.154 1.00 90.12 265 THR A O 1
ATOM 2036 N N . LEU A 1 266 ? -9.577 23.126 3.572 1.00 85.94 266 LEU A N 1
ATOM 2037 C CA . LEU A 1 266 ? -10.671 22.200 3.254 1.00 85.94 266 LEU A CA 1
ATOM 2038 C C . LEU A 1 266 ? -10.577 21.638 1.824 1.00 85.94 266 LEU A C 1
ATOM 2040 O O . LEU A 1 266 ? -11.054 20.533 1.565 1.00 85.94 266 LEU A O 1
ATOM 2044 N N . ALA A 1 267 ? -9.964 22.376 0.891 1.00 86.75 267 ALA A N 1
ATOM 2045 C CA . ALA A 1 267 ? -9.710 21.891 -0.461 1.00 86.75 267 ALA A CA 1
ATOM 2046 C C . ALA A 1 267 ? -8.610 20.816 -0.491 1.00 86.75 267 ALA A C 1
ATOM 2048 O O . ALA A 1 267 ? -8.716 19.875 -1.276 1.00 86.75 267 ALA A O 1
ATOM 2049 N N . SER A 1 268 ? -7.611 20.892 0.399 1.00 86.81 268 SER A N 1
ATOM 2050 C CA . SER A 1 268 ? -6.562 19.870 0.551 1.00 86.81 268 SER A CA 1
ATOM 2051 C C . SER A 1 268 ? -7.122 18.497 0.937 1.00 86.81 268 SER A C 1
ATOM 2053 O O . SER A 1 268 ? -6.508 17.478 0.626 1.00 86.81 268 SER A O 1
ATOM 2055 N N . SER A 1 269 ? -8.297 18.461 1.572 1.00 87.25 269 SER A N 1
ATOM 2056 C CA . SER A 1 269 ? -8.994 17.229 1.947 1.00 87.25 269 SER A CA 1
ATOM 2057 C C . SER A 1 269 ? -9.929 16.687 0.862 1.00 87.25 269 SER A C 1
ATOM 2059 O O . SER A 1 269 ? -10.571 15.669 1.082 1.00 87.25 269 SER A O 1
ATOM 2061 N N . ARG A 1 270 ? -10.069 17.338 -0.301 1.00 89.00 270 ARG A N 1
ATOM 2062 C CA . ARG A 1 270 ? -10.951 16.869 -1.385 1.00 89.00 270 ARG A CA 1
ATOM 2063 C C . ARG A 1 270 ? -10.129 16.263 -2.512 1.00 89.00 270 ARG A C 1
ATOM 2065 O O . ARG A 1 270 ? -9.381 16.959 -3.193 1.00 89.00 270 ARG A O 1
ATOM 2072 N N . HIS A 1 271 ? -10.306 14.972 -2.768 1.00 89.00 271 HIS A N 1
ATOM 2073 C CA . HIS A 1 271 ? -9.634 14.294 -3.875 1.00 89.00 271 HIS A CA 1
ATOM 2074 C C . HIS A 1 271 ? -10.499 13.179 -4.469 1.00 89.00 271 HIS A C 1
ATOM 2076 O O . HIS A 1 271 ? -11.524 12.789 -3.922 1.00 89.00 271 HIS A O 1
ATOM 2082 N N . ARG A 1 272 ? -10.051 12.596 -5.590 1.00 89.44 272 ARG A N 1
ATOM 2083 C CA . ARG A 1 272 ? -10.780 11.548 -6.343 1.00 89.44 272 ARG A CA 1
ATOM 2084 C C . ARG A 1 272 ? -11.193 10.308 -5.537 1.00 89.44 272 ARG A C 1
ATOM 2086 O O . ARG A 1 272 ? -11.952 9.491 -6.040 1.00 89.44 272 ARG A O 1
ATOM 2093 N N . ARG A 1 273 ? -10.605 10.129 -4.352 1.00 90.81 273 ARG A N 1
ATOM 2094 C CA . ARG A 1 273 ? -10.824 8.972 -3.478 1.00 90.81 273 ARG A CA 1
ATOM 2095 C C . ARG A 1 273 ? -11.711 9.310 -2.284 1.00 90.81 273 ARG A C 1
ATOM 2097 O O . ARG A 1 273 ? -11.992 8.399 -1.537 1.00 90.81 273 ARG A O 1
ATOM 2104 N N . GLY A 1 274 ? -12.123 10.558 -2.063 1.00 91.25 274 GLY A N 1
ATOM 2105 C CA . GLY A 1 274 ? -12.939 10.918 -0.903 1.00 91.25 274 GLY A CA 1
ATOM 2106 C C . GLY A 1 274 ? -12.593 12.275 -0.300 1.00 91.25 274 GLY A C 1
ATOM 2107 O O . GLY A 1 274 ? -11.922 13.105 -0.924 1.00 91.25 274 GLY A O 1
ATOM 2108 N N . ARG A 1 275 ? -13.106 12.489 0.915 1.00 90.88 275 ARG A N 1
ATOM 2109 C CA . ARG A 1 275 ? -13.042 13.755 1.652 1.00 90.88 275 ARG A CA 1
ATOM 2110 C C . ARG A 1 275 ? -12.258 13.596 2.956 1.00 90.88 275 ARG A C 1
ATOM 2112 O O . ARG A 1 275 ? -12.847 13.540 4.026 1.00 90.88 275 ARG A O 1
ATOM 2119 N N . PHE A 1 276 ? -10.938 13.511 2.864 1.00 93.75 276 PHE A N 1
ATOM 2120 C CA . PHE A 1 276 ? -10.029 13.471 4.009 1.00 93.75 276 PHE A CA 1
ATOM 2121 C C . PHE A 1 276 ? -8.642 13.982 3.604 1.00 93.75 276 PHE A C 1
ATOM 2123 O O . PHE A 1 276 ? -8.309 14.051 2.422 1.00 93.75 276 PHE A O 1
ATOM 2130 N N . LEU A 1 277 ? -7.812 14.368 4.576 1.00 96.25 277 LEU A N 1
ATOM 2131 C CA . LEU A 1 277 ? -6.438 14.776 4.281 1.00 96.25 277 LEU A CA 1
ATOM 2132 C C . LEU A 1 277 ? -5.580 13.548 3.941 1.00 96.25 277 LEU A C 1
ATOM 2134 O O . LEU A 1 277 ? -5.395 12.667 4.781 1.00 96.25 277 LEU A O 1
ATOM 2138 N N . ALA A 1 278 ? -5.022 13.521 2.731 1.00 95.62 278 ALA A N 1
ATOM 2139 C CA . ALA A 1 278 ? -4.069 12.506 2.293 1.00 95.62 278 ALA A CA 1
ATOM 2140 C C . ALA A 1 278 ? -2.686 13.125 2.024 1.00 95.62 278 ALA A C 1
ATOM 2142 O O . ALA A 1 278 ? -2.545 14.056 1.222 1.00 95.62 278 ALA A O 1
ATOM 2143 N N . LEU A 1 279 ? -1.646 12.569 2.648 1.00 96.38 279 LEU A N 1
ATOM 2144 C CA . LEU A 1 279 ? -0.248 12.970 2.468 1.00 96.38 279 LEU A CA 1
ATOM 2145 C C . LEU A 1 279 ? 0.537 11.844 1.772 1.00 96.38 279 LEU A C 1
ATOM 2147 O O . LEU A 1 279 ? 1.070 10.958 2.442 1.00 96.38 279 LEU A O 1
ATOM 2151 N N . PRO A 1 280 ? 0.562 11.807 0.424 1.00 96.25 280 PRO A N 1
ATOM 2152 C CA . PRO A 1 280 ? 1.372 10.851 -0.325 1.00 96.25 280 PRO A CA 1
ATOM 2153 C C . PRO A 1 280 ? 2.843 11.288 -0.374 1.00 96.25 280 PRO A C 1
ATOM 2155 O O . PRO A 1 280 ? 3.123 12.420 -0.748 1.00 96.25 280 PRO A O 1
ATOM 2158 N N . THR A 1 281 ? 3.777 10.388 -0.070 1.00 97.06 281 THR A N 1
ATOM 2159 C CA . THR A 1 281 ? 5.226 10.645 -0.096 1.00 97.06 281 THR A CA 1
ATOM 2160 C C . THR A 1 281 ? 6.022 9.419 -0.556 1.00 97.06 281 THR A C 1
ATOM 2162 O O . THR A 1 281 ? 5.515 8.294 -0.583 1.00 97.06 281 THR A O 1
ATOM 2165 N N . GLY A 1 282 ? 7.287 9.619 -0.917 1.00 96.94 282 GLY A N 1
ATOM 2166 C CA . GLY A 1 282 ? 8.183 8.593 -1.458 1.00 96.94 282 GLY A CA 1
ATOM 2167 C C . GLY A 1 282 ? 8.313 8.631 -2.975 1.00 96.94 282 GLY A C 1
ATOM 2168 O O . GLY A 1 282 ? 7.914 9.596 -3.621 1.00 96.94 282 GLY A O 1
ATOM 2169 N N . VAL A 1 283 ? 8.911 7.591 -3.547 1.00 97.44 283 VAL A N 1
ATOM 2170 C CA . VAL A 1 283 ? 9.316 7.554 -4.956 1.00 97.44 283 VAL A CA 1
ATOM 2171 C C . VAL A 1 283 ? 8.167 7.086 -5.844 1.00 97.44 283 VAL A C 1
ATOM 2173 O O . VAL A 1 283 ? 7.549 6.050 -5.603 1.00 97.44 283 VAL A O 1
ATOM 2176 N N . SER A 1 284 ? 7.895 7.834 -6.910 1.00 96.94 284 SER A N 1
ATOM 2177 C CA . SER A 1 284 ? 6.848 7.523 -7.881 1.00 96.94 284 SER A CA 1
ATOM 2178 C C . SER A 1 284 ? 7.284 7.879 -9.300 1.00 96.94 284 SER A C 1
ATOM 2180 O O . SER A 1 284 ? 8.272 8.581 -9.516 1.00 96.94 284 SER A O 1
ATOM 2182 N N . PHE A 1 285 ? 6.552 7.375 -10.293 1.00 95.56 285 PHE A N 1
ATOM 2183 C CA . PHE A 1 285 ? 6.762 7.747 -11.686 1.00 95.56 285 PHE A CA 1
ATOM 2184 C C . PHE A 1 285 ? 5.476 7.617 -12.503 1.00 95.56 285 PHE A C 1
ATOM 2186 O O . PHE A 1 285 ? 4.858 6.553 -12.574 1.00 95.56 285 PHE A O 1
ATOM 2193 N N . GLY A 1 286 ? 5.076 8.719 -13.132 1.00 88.75 286 GLY A N 1
ATOM 2194 C CA . GLY A 1 286 ? 3.836 8.843 -13.894 1.00 88.75 286 GLY A CA 1
ATOM 2195 C C . GLY A 1 286 ? 3.422 10.305 -14.055 1.00 88.75 286 GLY A C 1
ATOM 2196 O O . GLY A 1 286 ? 4.137 11.207 -13.627 1.00 88.75 286 GLY A O 1
ATOM 2197 N N . GLY A 1 287 ? 2.268 10.553 -14.679 1.00 81.69 287 GLY A N 1
ATOM 2198 C CA . GLY A 1 287 ? 1.700 11.907 -14.774 1.00 81.69 287 GLY A CA 1
ATOM 2199 C C . GLY A 1 287 ? 2.512 12.906 -15.610 1.00 81.69 287 GLY A C 1
ATOM 2200 O O . GLY A 1 287 ? 2.398 14.099 -15.378 1.00 81.69 287 GLY A O 1
ATOM 2201 N N . GLY A 1 288 ? 3.332 12.434 -16.557 1.00 82.38 288 GLY A N 1
ATOM 2202 C CA . GLY A 1 288 ? 4.142 13.296 -17.434 1.00 82.38 288 GLY A CA 1
ATOM 2203 C C . GLY A 1 288 ? 5.558 13.598 -16.929 1.00 82.38 288 GLY A C 1
ATOM 2204 O O . GLY A 1 288 ? 6.311 14.279 -17.621 1.00 82.38 288 GLY A O 1
ATOM 2205 N N . GLN A 1 289 ? 5.947 13.064 -15.766 1.00 86.88 289 GLN A N 1
ATOM 2206 C CA . GLN A 1 289 ? 7.333 13.122 -15.292 1.00 86.88 289 GLN A CA 1
ATOM 2207 C C . GLN A 1 289 ? 8.302 12.532 -16.331 1.00 86.88 289 GLN A C 1
ATOM 2209 O O . GLN A 1 289 ? 7.983 11.542 -16.994 1.00 86.88 289 GLN A O 1
ATOM 2214 N N . GLN A 1 290 ? 9.496 13.120 -16.445 1.00 90.12 290 GLN A N 1
ATOM 2215 C CA . GLN A 1 290 ? 10.538 12.674 -17.384 1.00 90.12 290 GLN A CA 1
ATOM 2216 C C . GLN A 1 290 ? 11.464 11.601 -16.798 1.00 90.12 290 GLN A C 1
ATOM 2218 O O . GLN A 1 290 ? 12.087 10.847 -17.540 1.00 90.12 290 GLN A O 1
ATOM 2223 N N . ARG A 1 291 ? 11.518 11.503 -15.468 1.00 93.62 291 ARG A N 1
ATOM 2224 C CA . ARG A 1 291 ? 12.250 10.481 -14.713 1.00 93.62 291 ARG A CA 1
ATOM 2225 C C . ARG A 1 291 ? 11.534 10.193 -13.387 1.00 93.62 291 ARG A C 1
ATOM 2227 O O . ARG A 1 291 ? 10.730 11.030 -12.967 1.00 93.62 291 ARG A O 1
ATOM 2234 N N . PRO A 1 292 ? 11.773 9.037 -12.746 1.00 96.88 292 PRO A N 1
ATOM 2235 C CA . PRO A 1 292 ? 11.314 8.781 -11.384 1.00 96.88 292 PRO A CA 1
ATOM 2236 C C . PRO A 1 292 ? 11.786 9.857 -10.404 1.00 96.88 292 PRO A C 1
ATOM 2238 O O . PRO A 1 292 ? 12.877 10.399 -10.557 1.00 96.88 292 PRO A O 1
ATOM 2241 N N . GLY A 1 293 ? 10.979 10.139 -9.385 1.00 96.19 293 GLY A N 1
ATOM 2242 C CA . GLY A 1 293 ? 11.316 11.134 -8.373 1.00 96.19 293 GLY A CA 1
ATOM 2243 C C . GLY A 1 293 ? 10.540 10.941 -7.079 1.00 96.19 293 GLY A C 1
ATOM 2244 O O . GLY A 1 293 ? 9.493 10.286 -7.051 1.00 96.19 293 GLY A O 1
ATOM 2245 N N . ASN A 1 294 ? 11.057 11.522 -5.998 1.00 95.25 294 ASN A N 1
ATOM 2246 C CA . ASN A 1 294 ? 10.303 11.679 -4.761 1.00 95.25 294 ASN A CA 1
ATOM 2247 C C . ASN A 1 294 ? 9.119 12.626 -4.992 1.00 95.25 294 ASN A C 1
ATOM 2249 O O . ASN A 1 294 ? 9.266 13.683 -5.605 1.00 95.25 294 ASN A O 1
ATOM 2253 N N . LEU A 1 295 ? 7.938 12.245 -4.502 1.00 92.25 295 LEU A N 1
ATOM 2254 C CA . LEU A 1 295 ? 6.740 13.071 -4.563 1.00 92.25 295 LEU A CA 1
ATOM 2255 C C . LEU A 1 295 ? 7.001 14.408 -3.871 1.00 92.25 295 LEU A C 1
ATOM 2257 O O . LEU A 1 295 ? 7.373 14.462 -2.700 1.00 92.25 295 LEU A O 1
ATOM 2261 N N . TYR A 1 296 ? 6.802 15.488 -4.619 1.00 82.06 296 TYR A N 1
ATOM 2262 C CA . TYR A 1 296 ? 7.117 16.827 -4.156 1.00 82.06 296 TYR A CA 1
ATOM 2263 C C . TYR A 1 296 ? 5.904 17.494 -3.505 1.00 82.06 296 TYR A C 1
ATOM 2265 O O . TYR A 1 296 ? 4.811 17.549 -4.073 1.00 82.06 296 TYR A O 1
ATOM 2273 N N . HIS A 1 297 ? 6.116 18.046 -2.313 1.00 82.62 297 HIS A N 1
ATOM 2274 C CA . HIS A 1 297 ? 5.165 18.923 -1.644 1.00 82.62 297 HIS A CA 1
ATOM 2275 C C . HIS A 1 297 ? 5.646 20.367 -1.773 1.00 82.62 297 HIS A C 1
ATOM 2277 O O . HIS A 1 297 ? 6.691 20.714 -1.231 1.00 82.62 297 HIS A O 1
ATOM 2283 N N . GLN A 1 298 ? 4.879 21.203 -2.479 1.00 79.94 298 GLN A N 1
ATOM 2284 C CA . GLN A 1 298 ? 5.259 22.592 -2.765 1.00 79.94 298 GLN A CA 1
ATOM 2285 C C . GLN A 1 298 ? 5.556 23.387 -1.488 1.00 79.94 298 GLN A C 1
ATOM 2287 O O . GLN A 1 298 ? 6.650 23.929 -1.340 1.00 79.94 298 GLN A O 1
ATOM 2292 N N . LEU A 1 299 ? 4.634 23.375 -0.524 1.00 86.00 299 LEU A N 1
ATOM 2293 C CA . LEU A 1 299 ? 4.808 24.080 0.745 1.00 86.00 299 LEU A CA 1
ATOM 2294 C C . LEU A 1 299 ? 5.874 23.411 1.621 1.00 86.00 299 LEU A C 1
ATOM 2296 O O . LEU A 1 299 ? 5.823 22.199 1.853 1.00 86.00 299 LEU A O 1
ATOM 2300 N N . HIS A 1 300 ? 6.807 24.211 2.144 1.00 86.75 300 HIS A N 1
ATOM 2301 C CA . HIS A 1 300 ? 7.836 23.745 3.078 1.00 86.75 300 HIS A CA 1
ATOM 2302 C C . HIS A 1 300 ? 7.210 23.114 4.331 1.00 86.75 300 HIS A C 1
ATOM 2304 O O . HIS A 1 300 ? 7.544 21.982 4.674 1.00 86.75 300 HIS A O 1
ATOM 2310 N N . ALA A 1 301 ? 6.217 23.772 4.936 1.00 87.81 301 ALA A N 1
ATOM 2311 C CA . ALA A 1 301 ? 5.501 23.257 6.104 1.00 87.81 301 ALA A CA 1
ATOM 2312 C C . ALA A 1 301 ? 4.899 21.858 5.863 1.00 87.81 301 ALA A C 1
ATOM 2314 O O . ALA A 1 301 ? 5.053 20.951 6.680 1.00 87.81 301 ALA A O 1
ATOM 2315 N N . ARG A 1 302 ? 4.330 21.606 4.674 1.00 91.19 302 ARG A N 1
ATOM 2316 C CA . ARG A 1 302 ? 3.820 20.273 4.305 1.00 91.19 302 ARG A CA 1
ATOM 2317 C C . ARG A 1 302 ? 4.925 19.215 4.254 1.00 91.19 302 ARG A C 1
ATOM 2319 O O . ARG A 1 302 ? 4.678 18.068 4.634 1.00 91.19 302 ARG A O 1
ATOM 2326 N N . ARG A 1 303 ? 6.128 19.571 3.788 1.00 91.50 303 ARG A N 1
ATOM 2327 C CA . ARG A 1 303 ? 7.295 18.670 3.809 1.00 91.50 303 ARG A CA 1
ATOM 2328 C C . ARG A 1 303 ? 7.693 18.347 5.246 1.00 91.50 303 ARG A C 1
ATOM 2330 O O . ARG A 1 303 ? 7.869 17.174 5.551 1.00 91.50 303 ARG A O 1
ATOM 2337 N N . VAL A 1 304 ? 7.749 19.351 6.124 1.00 91.75 304 VAL A N 1
ATOM 2338 C CA . VAL A 1 304 ? 8.073 19.179 7.552 1.00 91.75 304 VAL A CA 1
ATOM 2339 C C . VAL A 1 304 ? 7.071 18.251 8.244 1.00 91.75 304 VAL A C 1
ATOM 2341 O O . VAL A 1 304 ? 7.479 17.273 8.867 1.00 91.75 304 VAL A O 1
ATOM 2344 N N . LEU A 1 305 ? 5.766 18.484 8.067 1.00 93.62 305 LEU A N 1
ATOM 2345 C CA . LEU A 1 305 ? 4.706 17.640 8.639 1.00 93.62 305 LEU A CA 1
ATOM 2346 C C . LEU A 1 305 ? 4.756 16.200 8.110 1.00 93.62 305 LEU A C 1
ATOM 2348 O O . LEU A 1 305 ? 4.550 15.242 8.846 1.00 93.62 305 LEU A O 1
ATOM 2352 N N . THR A 1 306 ? 5.066 16.019 6.829 1.00 94.75 306 THR A N 1
ATOM 2353 C CA . THR A 1 306 ? 5.206 14.676 6.247 1.00 94.75 306 THR A CA 1
ATOM 2354 C C . THR A 1 306 ? 6.456 13.968 6.778 1.00 94.75 306 THR A C 1
ATOM 2356 O O . THR A 1 306 ? 6.422 12.774 7.081 1.00 94.75 306 THR A O 1
ATOM 2359 N N . GLN A 1 307 ? 7.559 14.704 6.929 1.00 94.12 307 GLN A N 1
ATOM 2360 C CA . GLN A 1 307 ? 8.823 14.176 7.429 1.00 94.12 307 GLN A CA 1
ATOM 2361 C C . GLN A 1 307 ? 8.743 13.784 8.909 1.00 94.12 307 GLN A C 1
ATOM 2363 O O . GLN A 1 307 ? 9.313 12.763 9.296 1.00 94.12 307 GLN A O 1
ATOM 2368 N N . SER A 1 308 ? 8.001 14.535 9.728 1.00 94.31 308 SER A N 1
ATOM 2369 C CA . SER A 1 308 ? 7.784 14.188 11.136 1.00 94.31 308 SER A CA 1
ATOM 2370 C C . SER A 1 308 ? 7.020 12.865 11.283 1.00 94.31 308 SER A C 1
ATOM 2372 O O . SER A 1 308 ? 7.408 12.019 12.091 1.00 94.31 308 SER A O 1
ATOM 2374 N N . ILE A 1 309 ? 6.013 12.617 10.433 1.00 97.81 309 ILE A N 1
ATOM 2375 C CA . ILE A 1 309 ? 5.305 11.328 10.375 1.00 97.81 309 ILE A CA 1
ATOM 2376 C C . ILE A 1 309 ? 6.259 10.197 9.952 1.00 97.81 309 ILE A C 1
ATOM 2378 O O . ILE A 1 309 ? 6.273 9.141 10.584 1.00 97.81 309 ILE A O 1
ATOM 2382 N N . LEU A 1 310 ? 7.093 10.406 8.925 1.00 97.06 310 LEU A N 1
ATOM 2383 C CA . LEU A 1 310 ? 8.075 9.409 8.462 1.00 97.06 310 LEU A CA 1
ATOM 2384 C C . LEU A 1 310 ? 9.091 9.021 9.554 1.00 97.06 310 LEU A C 1
ATOM 2386 O O . LEU A 1 310 ? 9.526 7.868 9.637 1.00 97.06 310 LEU A O 1
ATOM 2390 N N . GLN A 1 311 ? 9.474 9.972 10.408 1.00 96.12 311 GLN A N 1
ATOM 2391 C CA . GLN A 1 311 ? 10.420 9.751 11.505 1.00 96.12 311 GLN A CA 1
ATOM 2392 C C . GLN A 1 311 ? 9.786 9.084 12.736 1.00 96.12 311 GLN A C 1
ATOM 2394 O O . GLN A 1 311 ? 10.515 8.556 13.584 1.00 96.12 311 GLN A O 1
ATOM 2399 N N . ASN A 1 312 ? 8.454 9.047 12.826 1.00 97.88 312 ASN A N 1
ATOM 2400 C CA . ASN A 1 312 ? 7.745 8.442 13.945 1.00 97.88 312 ASN A CA 1
ATOM 2401 C C . ASN A 1 312 ? 7.973 6.917 14.000 1.00 97.88 312 ASN A C 1
ATOM 2403 O O . ASN A 1 312 ? 7.768 6.182 13.028 1.00 97.88 312 ASN A O 1
ATOM 2407 N N . LYS A 1 313 ? 8.382 6.411 15.171 1.00 97.94 313 LYS A N 1
ATOM 2408 C CA . LYS A 1 313 ? 8.709 4.989 15.359 1.00 97.94 313 LYS A CA 1
ATOM 2409 C C . LYS A 1 313 ? 7.508 4.065 15.234 1.00 97.94 313 LYS A C 1
ATOM 2411 O O . LYS A 1 313 ? 7.677 2.944 14.756 1.00 97.94 313 LYS A O 1
ATOM 2416 N N . ALA A 1 314 ? 6.316 4.519 15.606 1.00 98.44 314 ALA A N 1
ATOM 2417 C CA . ALA A 1 314 ? 5.110 3.729 15.432 1.00 98.44 314 ALA A CA 1
ATOM 2418 C C . ALA A 1 314 ? 4.770 3.545 13.946 1.00 98.44 314 ALA A C 1
ATOM 2420 O O . ALA A 1 314 ? 4.494 2.429 13.508 1.00 98.44 314 ALA A O 1
ATOM 2421 N N . VAL A 1 315 ? 4.910 4.609 13.152 1.00 98.75 315 VAL A N 1
ATOM 2422 C CA . VAL A 1 315 ? 4.709 4.578 11.693 1.00 98.75 315 VAL A CA 1
ATOM 2423 C C . VAL A 1 315 ? 5.739 3.677 11.010 1.00 98.75 315 VAL A C 1
ATOM 2425 O O . VAL A 1 315 ? 5.373 2.823 10.205 1.00 98.75 315 VAL A O 1
ATOM 2428 N N . GLN A 1 316 ? 7.019 3.777 11.385 1.00 98.69 316 GLN A N 1
ATOM 2429 C CA . GLN A 1 316 ? 8.070 2.873 10.890 1.00 98.69 316 GLN A CA 1
ATOM 2430 C C . GLN A 1 316 ? 7.771 1.405 11.226 1.00 98.69 316 GLN A C 1
ATOM 2432 O O . GLN A 1 316 ? 8.055 0.501 10.437 1.00 98.69 316 GLN A O 1
ATOM 2437 N N . ARG A 1 317 ? 7.179 1.141 12.395 1.00 98.31 317 ARG A N 1
ATOM 2438 C CA . ARG A 1 317 ? 6.788 -0.209 12.808 1.00 98.31 317 ARG A CA 1
ATOM 2439 C C . ARG A 1 317 ? 5.633 -0.752 11.963 1.00 98.31 317 ARG A C 1
ATOM 2441 O O . ARG A 1 317 ? 5.707 -1.903 11.536 1.00 98.31 317 ARG A O 1
ATOM 2448 N N . ILE A 1 318 ? 4.627 0.077 11.664 1.00 98.81 318 ILE A N 1
ATOM 2449 C CA . ILE A 1 318 ? 3.552 -0.253 10.712 1.00 98.81 318 ILE A CA 1
ATOM 2450 C C . ILE A 1 318 ? 4.145 -0.560 9.335 1.00 98.81 318 ILE A C 1
ATOM 2452 O O . ILE A 1 318 ? 3.835 -1.603 8.760 1.00 98.81 318 ILE A O 1
ATOM 2456 N N . ALA A 1 319 ? 5.067 0.281 8.852 1.00 98.75 319 ALA A N 1
ATOM 2457 C CA . ALA A 1 319 ? 5.713 0.097 7.555 1.00 98.75 319 ALA A CA 1
ATOM 2458 C C . ALA A 1 319 ? 6.395 -1.274 7.428 1.00 98.75 319 ALA A C 1
ATOM 2460 O O . ALA A 1 319 ? 6.229 -1.981 6.430 1.00 98.75 319 ALA A O 1
ATOM 2461 N N . GLY A 1 320 ? 7.141 -1.660 8.467 1.00 98.25 320 GLY A N 1
ATOM 2462 C CA . GLY A 1 320 ? 7.819 -2.952 8.533 1.00 98.25 320 GLY A CA 1
ATOM 2463 C C . GLY A 1 320 ? 6.853 -4.132 8.608 1.00 98.25 320 GLY A C 1
ATOM 2464 O O . GLY A 1 320 ? 7.085 -5.152 7.959 1.00 98.25 320 GLY A O 1
ATOM 2465 N N . TYR A 1 321 ? 5.747 -4.001 9.347 1.00 98.50 321 TYR A N 1
ATOM 2466 C CA . TYR A 1 321 ? 4.731 -5.054 9.425 1.00 98.50 321 TYR A CA 1
ATOM 2467 C C . TYR A 1 321 ? 4.023 -5.275 8.082 1.00 98.50 321 TYR A C 1
ATOM 2469 O O . TYR A 1 321 ? 3.872 -6.409 7.626 1.00 98.50 321 TYR A O 1
ATOM 2477 N N . GLN A 1 322 ? 3.683 -4.189 7.389 1.00 98.81 322 GLN A N 1
ATOM 2478 C CA . GLN A 1 322 ? 3.161 -4.217 6.024 1.00 98.81 322 GLN A CA 1
ATOM 2479 C C . GLN A 1 322 ? 4.132 -4.898 5.042 1.00 98.81 322 GLN A C 1
ATOM 2481 O O . GLN A 1 322 ? 3.728 -5.715 4.222 1.00 98.81 322 GLN A O 1
ATOM 2486 N N . SER A 1 323 ? 5.432 -4.629 5.149 1.00 98.56 323 SER A N 1
ATOM 2487 C CA . SER A 1 323 ? 6.452 -5.306 4.335 1.00 98.56 323 SER A CA 1
ATOM 2488 C C . SER A 1 323 ? 6.542 -6.812 4.643 1.00 98.56 323 SER A C 1
ATOM 2490 O O . SER A 1 323 ? 6.565 -7.653 3.745 1.00 98.56 323 SER A O 1
ATOM 2492 N N . SER A 1 324 ? 6.514 -7.171 5.929 1.00 97.88 324 SER A N 1
ATOM 2493 C CA . SER A 1 324 ? 6.539 -8.558 6.412 1.00 97.88 324 SER A CA 1
ATOM 2494 C C . SER A 1 324 ? 5.335 -9.382 5.931 1.00 97.88 324 SER A C 1
ATOM 2496 O O . SER A 1 324 ? 5.491 -10.541 5.536 1.00 97.88 324 SER A O 1
ATOM 2498 N N . THR A 1 325 ? 4.136 -8.795 5.951 1.00 98.44 325 THR A N 1
ATOM 2499 C CA . THR A 1 325 ? 2.893 -9.445 5.498 1.00 98.44 325 THR A CA 1
ATOM 2500 C C . THR A 1 325 ? 2.827 -9.579 3.977 1.00 98.44 325 THR A C 1
ATOM 2502 O O . THR A 1 325 ? 2.362 -10.605 3.490 1.00 98.44 325 THR A O 1
ATOM 2505 N N . PHE A 1 326 ? 3.386 -8.630 3.214 1.00 98.69 326 PHE A N 1
ATOM 2506 C CA . PHE A 1 326 ? 3.591 -8.809 1.771 1.00 98.69 326 PHE A CA 1
ATOM 2507 C C . PHE A 1 326 ? 4.480 -10.032 1.521 1.00 98.69 326 PHE A C 1
ATOM 2509 O O . PHE A 1 326 ? 4.051 -10.965 0.844 1.00 98.69 326 PHE A O 1
ATOM 2516 N N . HIS A 1 327 ? 5.675 -10.095 2.122 1.00 98.12 327 HIS A N 1
ATOM 2517 C CA . HIS A 1 327 ? 6.540 -11.264 1.946 1.00 98.12 327 HIS A CA 1
ATOM 2518 C C . HIS A 1 327 ? 5.830 -12.567 2.338 1.00 98.12 327 HIS A C 1
ATOM 2520 O O . HIS A 1 327 ? 5.994 -13.566 1.648 1.00 98.12 327 HIS A O 1
ATOM 2526 N N . MET A 1 328 ? 5.026 -12.561 3.412 1.00 97.81 328 MET A N 1
ATOM 2527 C CA . MET A 1 328 ? 4.213 -13.715 3.806 1.00 97.81 328 MET A CA 1
ATOM 2528 C C . MET A 1 328 ? 3.273 -14.150 2.673 1.00 97.81 328 MET A C 1
ATOM 2530 O O . MET A 1 328 ? 3.309 -15.317 2.303 1.00 97.81 328 MET A O 1
ATOM 2534 N N . LEU A 1 329 ? 2.489 -13.231 2.099 1.00 98.25 329 LEU A N 1
ATOM 2535 C CA . LEU A 1 329 ? 1.512 -13.538 1.048 1.00 98.25 329 LEU A CA 1
ATOM 2536 C C . LEU A 1 329 ? 2.161 -13.996 -0.269 1.00 98.25 329 LEU A C 1
ATOM 2538 O O . LEU A 1 329 ? 1.763 -15.006 -0.846 1.00 98.25 329 LEU A O 1
ATOM 2542 N N . ALA A 1 330 ? 3.151 -13.247 -0.756 1.00 97.62 330 ALA A N 1
ATOM 2543 C CA . ALA A 1 330 ? 3.698 -13.398 -2.105 1.00 97.62 330 ALA A CA 1
ATOM 2544 C C . ALA A 1 330 ? 5.228 -13.189 -2.116 1.00 97.62 330 ALA A C 1
ATOM 2546 O O . ALA A 1 330 ? 5.718 -12.156 -2.586 1.00 97.62 330 ALA A O 1
ATOM 2547 N N . PRO A 1 331 ? 6.023 -14.155 -1.611 1.00 97.38 331 PRO A N 1
ATOM 2548 C CA . PRO A 1 331 ? 7.470 -14.002 -1.459 1.00 97.38 331 PRO A CA 1
ATOM 2549 C C . PRO A 1 331 ? 8.202 -13.861 -2.802 1.00 97.38 331 PRO A C 1
ATOM 2551 O O . PRO A 1 331 ? 9.205 -13.151 -2.875 1.00 97.38 331 PRO A O 1
ATOM 2554 N N . LYS A 1 332 ? 7.708 -14.477 -3.889 1.00 97.25 332 LYS A N 1
ATOM 2555 C CA . LYS A 1 332 ? 8.277 -14.299 -5.241 1.00 97.25 332 LYS A CA 1
ATOM 2556 C C . LYS A 1 332 ? 8.097 -12.855 -5.724 1.00 97.25 332 LYS A C 1
ATOM 2558 O O . LYS A 1 332 ? 9.075 -12.225 -6.123 1.00 97.25 332 LYS A O 1
ATOM 2563 N N . LEU A 1 333 ? 6.887 -12.305 -5.601 1.00 97.88 333 LEU A N 1
ATOM 2564 C CA . LEU A 1 333 ? 6.599 -10.917 -5.975 1.00 97.88 333 LEU A CA 1
ATOM 2565 C C . LEU A 1 333 ? 7.363 -9.913 -5.092 1.00 97.88 333 LEU A C 1
ATOM 2567 O O . LEU A 1 333 ? 7.879 -8.915 -5.589 1.00 97.88 333 LEU A O 1
ATOM 2571 N N . PHE A 1 334 ? 7.513 -10.203 -3.798 1.00 98.06 334 PHE A N 1
ATOM 2572 C CA . PHE A 1 334 ? 8.341 -9.408 -2.888 1.00 98.06 334 PHE A CA 1
ATOM 2573 C C . PHE A 1 334 ? 9.808 -9.348 -3.347 1.00 98.06 334 PHE A C 1
ATOM 2575 O O . PHE A 1 334 ? 10.417 -8.276 -3.366 1.00 98.06 334 PHE A O 1
ATOM 2582 N N . ARG A 1 335 ? 10.381 -10.485 -3.771 1.00 96.06 335 ARG A N 1
ATOM 2583 C CA . ARG A 1 335 ? 11.742 -10.541 -4.332 1.00 96.06 335 ARG A CA 1
ATOM 2584 C C . ARG A 1 335 ? 11.852 -9.755 -5.636 1.00 96.06 335 ARG A C 1
ATOM 2586 O O . ARG A 1 335 ? 12.822 -9.021 -5.805 1.00 96.06 335 ARG A O 1
ATOM 2593 N N . PHE A 1 336 ? 10.853 -9.850 -6.515 1.00 96.81 336 PHE A N 1
ATOM 2594 C CA . PHE A 1 336 ? 10.778 -9.031 -7.727 1.00 96.81 336 PHE A CA 1
ATOM 2595 C C . PHE A 1 336 ? 10.826 -7.530 -7.397 1.00 96.81 336 PHE A C 1
ATOM 2597 O O . PHE A 1 336 ? 11.644 -6.811 -7.967 1.00 96.81 336 PHE A O 1
ATOM 2604 N N . TYR A 1 337 ? 10.052 -7.065 -6.408 1.00 97.56 337 TYR A N 1
ATOM 2605 C CA . TYR A 1 337 ? 10.134 -5.677 -5.933 1.00 97.56 337 TYR A CA 1
ATOM 2606 C C . TYR A 1 337 ? 11.543 -5.320 -5.455 1.00 97.56 337 TYR A C 1
ATOM 2608 O O . TYR A 1 337 ? 12.077 -4.288 -5.857 1.00 97.56 337 TYR A O 1
ATOM 2616 N N . GLY A 1 338 ? 12.162 -6.171 -4.633 1.00 96.12 338 GLY A N 1
ATOM 2617 C CA . GLY A 1 338 ? 13.507 -5.932 -4.104 1.00 96.12 338 GLY A CA 1
ATOM 2618 C C . GLY A 1 338 ? 14.557 -5.805 -5.208 1.00 96.12 338 GLY A C 1
ATOM 2619 O O . GLY A 1 338 ? 15.370 -4.881 -5.186 1.00 96.12 338 GLY A O 1
ATOM 2620 N N . THR A 1 339 ? 14.503 -6.681 -6.213 1.00 95.44 339 THR A N 1
ATOM 2621 C CA . THR A 1 339 ? 15.410 -6.645 -7.366 1.00 95.44 339 THR A CA 1
ATOM 2622 C C . THR A 1 339 ? 15.195 -5.394 -8.217 1.00 95.44 339 THR A C 1
ATOM 2624 O O . THR A 1 339 ? 16.161 -4.685 -8.511 1.00 95.44 339 THR A O 1
ATOM 2627 N N . GLU A 1 340 ? 13.952 -5.088 -8.599 1.00 96.06 340 GLU A N 1
ATOM 2628 C CA . GLU A 1 340 ? 13.657 -3.965 -9.497 1.00 96.06 340 GLU A CA 1
ATOM 2629 C C . GLU A 1 340 ? 13.870 -2.606 -8.819 1.00 96.06 340 GLU A C 1
ATOM 2631 O O . GLU A 1 340 ? 14.489 -1.715 -9.402 1.00 96.06 340 GLU A O 1
ATOM 2636 N N . MET A 1 341 ? 13.450 -2.446 -7.562 1.00 96.44 341 MET A N 1
ATOM 2637 C CA . MET A 1 341 ? 13.740 -1.226 -6.803 1.00 96.44 341 MET A CA 1
ATOM 2638 C C . MET A 1 341 ? 15.237 -1.103 -6.501 1.00 96.44 341 MET A C 1
ATOM 2640 O O . MET A 1 341 ? 15.783 -0.009 -6.594 1.00 96.44 341 MET A O 1
ATOM 2644 N N . GLY A 1 342 ? 15.950 -2.205 -6.247 1.00 94.50 342 GLY A N 1
ATOM 2645 C CA . GLY A 1 342 ? 17.410 -2.178 -6.124 1.00 94.50 342 GLY A CA 1
ATOM 2646 C C . GLY A 1 342 ? 18.094 -1.623 -7.377 1.00 94.50 342 GLY A C 1
ATOM 2647 O O . GLY A 1 342 ? 18.952 -0.750 -7.277 1.00 94.50 342 GLY A O 1
ATOM 2648 N N . LYS A 1 343 ? 17.674 -2.061 -8.574 1.00 95.25 343 LYS A N 1
ATOM 2649 C CA . LYS A 1 343 ? 18.172 -1.499 -9.845 1.00 95.25 343 LYS A CA 1
ATOM 2650 C C . LYS A 1 343 ? 17.880 0.001 -9.950 1.00 95.25 343 LYS A C 1
ATOM 2652 O O . LYS A 1 343 ? 18.775 0.762 -10.315 1.00 95.25 343 LYS A O 1
ATOM 2657 N N . LEU A 1 344 ? 16.662 0.421 -9.599 1.00 95.88 344 LEU A N 1
ATOM 2658 C CA . LEU A 1 344 ? 16.255 1.825 -9.631 1.00 95.88 344 LEU A CA 1
ATOM 2659 C C . LEU A 1 344 ? 17.138 2.696 -8.729 1.00 95.88 344 LEU A C 1
ATOM 2661 O O . LEU A 1 344 ? 17.725 3.660 -9.215 1.00 95.88 344 LEU A O 1
ATOM 2665 N N . PHE A 1 345 ? 17.251 2.350 -7.446 1.00 94.00 345 PHE A N 1
ATOM 2666 C CA . PHE A 1 345 ? 17.972 3.155 -6.455 1.00 94.00 345 PHE A CA 1
ATOM 2667 C C . PHE A 1 345 ? 19.489 3.162 -6.688 1.00 94.00 345 PHE A C 1
ATOM 2669 O O . PHE A 1 345 ? 20.130 4.172 -6.423 1.00 94.00 345 PHE A O 1
ATOM 2676 N N . ARG A 1 346 ? 20.064 2.100 -7.276 1.00 92.50 346 ARG A N 1
ATOM 2677 C CA . ARG A 1 346 ? 21.454 2.135 -7.768 1.00 92.50 346 ARG A CA 1
ATOM 2678 C C . ARG A 1 346 ? 21.645 3.121 -8.918 1.00 92.50 346 ARG A C 1
ATOM 2680 O O . ARG A 1 346 ? 22.667 3.790 -8.993 1.00 92.50 346 ARG A O 1
ATOM 2687 N N . SER A 1 347 ? 20.681 3.182 -9.838 1.00 93.00 347 SER A N 1
ATOM 2688 C CA . SER A 1 347 ? 20.767 4.058 -11.014 1.00 93.00 347 SER A CA 1
ATOM 2689 C C . SER A 1 347 ? 20.455 5.529 -10.726 1.00 93.00 347 SER A C 1
ATOM 2691 O O . SER A 1 347 ? 20.842 6.383 -11.516 1.00 93.00 347 SER A O 1
ATOM 2693 N N . GLN A 1 348 ? 19.751 5.817 -9.627 1.00 92.69 348 GLN A N 1
ATOM 2694 C CA . GLN A 1 348 ? 19.383 7.168 -9.191 1.00 92.69 348 GLN A CA 1
ATOM 2695 C C . GLN A 1 348 ? 19.592 7.298 -7.669 1.00 92.69 348 GLN A C 1
ATOM 2697 O O . GLN A 1 348 ? 18.624 7.192 -6.906 1.00 92.69 348 GLN A O 1
ATOM 2702 N N . PRO A 1 349 ? 20.850 7.484 -7.216 1.00 88.81 349 PRO A N 1
ATOM 2703 C CA . PRO A 1 349 ? 21.203 7.560 -5.794 1.00 88.81 349 PRO A CA 1
ATOM 2704 C C . PRO A 1 349 ? 20.578 8.744 -5.044 1.00 88.81 349 PRO A C 1
ATOM 2706 O O . PRO A 1 349 ? 20.551 8.751 -3.817 1.00 88.81 349 PRO A O 1
ATOM 2709 N N . GLU A 1 350 ? 20.080 9.752 -5.761 1.00 90.81 350 GLU A N 1
ATOM 2710 C CA . GLU A 1 350 ? 19.381 10.904 -5.194 1.00 90.81 350 GLU A CA 1
ATOM 2711 C C . GLU A 1 350 ? 17.968 10.575 -4.685 1.00 90.81 350 GLU A C 1
ATOM 2713 O O . GLU A 1 350 ? 17.378 11.366 -3.945 1.00 90.81 350 GLU A O 1
ATOM 2718 N N . LEU A 1 351 ? 17.405 9.427 -5.081 1.00 94.12 351 LEU A N 1
ATOM 2719 C CA . LEU A 1 351 ? 16.086 8.996 -4.632 1.00 94.12 351 LEU A CA 1
ATOM 2720 C C . LEU A 1 351 ? 16.106 8.627 -3.149 1.00 94.12 351 LEU A C 1
ATOM 2722 O O . LEU A 1 351 ? 16.924 7.833 -2.687 1.00 94.12 351 LEU A O 1
ATOM 2726 N N . GLN A 1 352 ? 15.132 9.142 -2.402 1.00 91.50 352 GLN A N 1
ATOM 2727 C CA . GLN A 1 352 ? 15.016 8.883 -0.969 1.00 91.50 352 GLN A CA 1
ATOM 2728 C C . GLN A 1 352 ? 13.980 7.798 -0.691 1.00 91.50 352 GLN A C 1
ATOM 2730 O O . GLN A 1 352 ? 12.811 7.916 -1.063 1.00 91.50 352 GLN A O 1
ATOM 2735 N N . HIS A 1 353 ? 14.407 6.736 -0.012 1.00 93.62 353 HIS A N 1
ATOM 2736 C CA . HIS A 1 353 ? 13.519 5.670 0.438 1.00 93.62 353 HIS A CA 1
ATOM 2737 C C . HIS A 1 353 ? 12.877 6.041 1.779 1.00 93.62 353 HIS A C 1
ATOM 2739 O O . HIS A 1 353 ? 13.575 6.423 2.715 1.00 93.62 353 HIS A O 1
ATOM 2745 N N . ASN A 1 354 ? 11.551 5.911 1.877 1.00 94.69 354 ASN A N 1
ATOM 2746 C CA . ASN A 1 354 ? 10.788 6.334 3.057 1.00 94.69 354 ASN A CA 1
ATOM 2747 C C . ASN A 1 354 ? 11.191 5.590 4.336 1.00 94.69 354 ASN A C 1
ATOM 2749 O O . ASN A 1 354 ? 11.363 6.202 5.388 1.00 94.69 354 ASN A O 1
ATOM 2753 N N . PHE A 1 355 ? 11.301 4.261 4.256 1.00 95.75 355 PHE A N 1
ATOM 2754 C CA . PHE A 1 355 ? 11.512 3.413 5.421 1.00 95.75 355 PHE A CA 1
ATOM 2755 C C . PHE A 1 355 ? 12.490 2.300 5.100 1.00 95.75 355 PHE A C 1
ATOM 2757 O O . PHE A 1 355 ? 12.195 1.413 4.302 1.00 95.75 355 PHE A O 1
ATOM 2764 N N . THR A 1 356 ? 13.607 2.265 5.817 1.00 93.94 356 THR A N 1
ATOM 2765 C CA . THR A 1 356 ? 14.631 1.232 5.637 1.00 93.94 356 THR A CA 1
ATOM 2766 C C . THR A 1 356 ? 14.138 -0.181 5.947 1.00 93.94 356 THR A C 1
ATOM 2768 O O . THR A 1 356 ? 14.839 -1.133 5.655 1.00 93.94 356 THR A O 1
ATOM 2771 N N . ASN A 1 357 ? 12.957 -0.373 6.534 1.00 95.62 357 ASN A N 1
ATOM 2772 C CA . ASN A 1 357 ? 12.362 -1.686 6.800 1.00 95.62 357 ASN A CA 1
ATOM 2773 C C . ASN A 1 357 ? 11.159 -2.016 5.894 1.00 95.62 357 ASN A C 1
ATOM 2775 O O . ASN A 1 357 ? 10.480 -3.012 6.146 1.00 95.62 357 ASN A O 1
ATOM 2779 N N . SER A 1 358 ? 10.893 -1.224 4.849 1.00 97.69 358 SER A N 1
ATOM 2780 C CA . SER A 1 358 ? 9.768 -1.444 3.934 1.00 97.69 358 SER A CA 1
ATOM 2781 C C . SER A 1 358 ? 10.194 -1.713 2.494 1.00 97.69 358 SER A C 1
ATOM 2783 O O . SER A 1 358 ? 11.010 -0.990 1.937 1.00 97.69 358 SER A O 1
ATOM 2785 N N . ILE A 1 359 ? 9.579 -2.711 1.861 1.00 97.75 359 ILE A N 1
ATOM 2786 C CA . ILE A 1 359 ? 9.762 -3.031 0.438 1.00 97.75 359 ILE A CA 1
ATOM 2787 C C . ILE A 1 359 ? 9.112 -2.008 -0.504 1.00 97.75 359 ILE A C 1
ATOM 2789 O O . ILE A 1 359 ? 9.332 -2.033 -1.714 1.00 97.75 359 ILE A O 1
ATOM 2793 N N . PHE A 1 360 ? 8.275 -1.118 0.024 1.00 98.50 360 PHE A N 1
ATOM 2794 C CA . PHE A 1 360 ? 7.529 -0.175 -0.794 1.00 98.50 360 PHE A CA 1
ATOM 2795 C C . PHE A 1 360 ? 8.308 1.130 -1.009 1.00 98.50 360 PHE A C 1
ATOM 2797 O O . PHE A 1 360 ? 8.878 1.673 -0.058 1.00 98.50 360 PHE A O 1
ATOM 2804 N N . PRO A 1 361 ? 8.316 1.672 -2.240 1.00 97.75 361 PRO A N 1
ATOM 2805 C CA . PRO A 1 361 ? 8.950 2.951 -2.542 1.00 97.75 361 PRO A CA 1
ATOM 2806 C C . PRO A 1 361 ? 8.095 4.162 -2.135 1.00 97.75 361 PRO A C 1
ATOM 2808 O O . PRO A 1 361 ? 8.652 5.244 -1.955 1.00 97.75 361 PRO A O 1
ATOM 2811 N N . ALA A 1 362 ? 6.772 4.006 -1.986 1.00 98.50 362 ALA A N 1
ATOM 2812 C CA . ALA A 1 362 ? 5.842 5.091 -1.675 1.00 98.50 362 ALA A CA 1
ATOM 2813 C C . ALA A 1 362 ? 4.828 4.718 -0.583 1.00 98.50 362 ALA A C 1
ATOM 2815 O O . ALA A 1 362 ? 4.517 3.547 -0.354 1.00 98.50 362 ALA A O 1
ATOM 2816 N N . VAL A 1 363 ? 4.302 5.747 0.084 1.00 98.75 363 VAL A N 1
ATOM 2817 C CA . VAL A 1 363 ? 3.283 5.639 1.131 1.00 98.75 363 VAL A CA 1
ATOM 2818 C C . VAL A 1 363 ? 2.298 6.803 1.054 1.00 98.75 363 VAL A C 1
ATOM 2820 O O . VAL A 1 363 ? 2.645 7.899 0.624 1.00 98.75 363 VAL A O 1
ATOM 2823 N N . SER A 1 364 ? 1.065 6.584 1.493 1.00 98.31 364 SER A N 1
ATOM 2824 C CA . SER A 1 364 ? 0.090 7.631 1.781 1.00 98.31 364 SER A CA 1
ATOM 2825 C C . SER A 1 364 ? -0.373 7.542 3.226 1.00 98.31 364 SER A C 1
ATOM 2827 O O . SER A 1 364 ? -0.783 6.475 3.690 1.00 98.31 364 SER A O 1
ATOM 2829 N N . PHE A 1 365 ? -0.327 8.682 3.908 1.00 98.44 365 PHE A N 1
ATOM 2830 C CA . PHE A 1 365 ? -0.905 8.870 5.233 1.00 98.44 365 PHE A CA 1
ATOM 2831 C C . PHE A 1 365 ? -2.292 9.490 5.082 1.00 98.44 365 PHE A C 1
ATOM 2833 O O . PHE A 1 365 ? -2.416 10.603 4.572 1.00 98.44 365 PHE A O 1
ATOM 2840 N N . ASN A 1 366 ? -3.331 8.761 5.481 1.00 98.31 366 ASN A N 1
ATOM 2841 C CA . ASN A 1 366 ? -4.708 9.240 5.470 1.00 98.31 366 ASN A CA 1
ATOM 2842 C C . ASN A 1 366 ? -5.044 9.709 6.891 1.00 98.31 366 ASN A C 1
ATOM 2844 O O . ASN A 1 366 ? -5.243 8.894 7.796 1.00 98.31 366 ASN A O 1
ATOM 2848 N N . CYS A 1 367 ? -5.019 11.026 7.091 1.00 97.31 367 CYS A N 1
ATOM 2849 C CA . CYS A 1 367 ? -4.916 11.679 8.399 1.00 97.31 367 CYS A CA 1
ATOM 2850 C C . CYS A 1 367 ? -6.269 11.971 9.076 1.00 97.31 367 CYS A C 1
ATOM 2852 O O . CYS A 1 367 ? -6.342 12.797 9.985 1.00 97.31 367 CYS A O 1
ATOM 2854 N N . GLY A 1 368 ? -7.339 11.286 8.666 1.00 93.25 368 GLY A N 1
ATOM 2855 C CA . GLY A 1 368 ? -8.641 11.373 9.328 1.00 93.25 368 GLY A CA 1
ATOM 2856 C C . GLY A 1 368 ? -9.259 12.786 9.327 1.00 93.25 368 GLY A C 1
ATOM 2857 O O . GLY A 1 368 ? -8.942 13.588 8.441 1.00 93.25 368 GLY A O 1
ATOM 2858 N N . PRO A 1 369 ? -10.149 13.091 10.296 1.00 93.38 369 PRO A N 1
ATOM 2859 C CA . PRO A 1 369 ? -10.573 12.206 11.395 1.00 93.38 369 PRO A 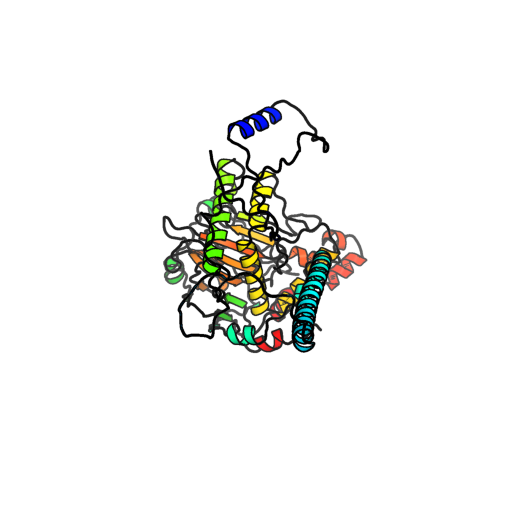CA 1
ATOM 2860 C C . PRO A 1 369 ? -11.374 11.000 10.894 1.00 93.38 369 PRO A C 1
ATOM 2862 O O . PRO A 1 369 ? -11.216 9.910 11.421 1.00 93.38 369 PRO A O 1
ATOM 2865 N N . ALA A 1 370 ? -12.096 11.142 9.780 1.00 95.06 370 ALA A N 1
ATOM 2866 C CA . ALA A 1 370 ? -12.779 10.050 9.093 1.00 95.06 370 ALA A CA 1
ATOM 2867 C C . ALA A 1 370 ? -12.148 9.814 7.709 1.00 95.06 370 ALA A C 1
ATOM 2869 O O . ALA A 1 370 ? -12.498 10.462 6.722 1.00 95.06 370 ALA A O 1
ATOM 2870 N N . SER A 1 371 ? -11.183 8.893 7.620 1.00 95.44 371 SER A N 1
ATOM 2871 C CA . SER A 1 371 ? -10.531 8.539 6.347 1.00 95.44 371 SER A CA 1
ATOM 2872 C C . SER A 1 371 ? -11.419 7.624 5.496 1.00 95.44 371 SER A C 1
ATOM 2874 O O . SER A 1 371 ? -11.130 6.428 5.353 1.00 95.44 371 SER A O 1
ATOM 2876 N N . ILE A 1 372 ? -12.505 8.188 4.957 1.00 95.44 372 ILE A N 1
ATOM 2877 C CA . ILE A 1 372 ? -13.503 7.449 4.177 1.00 95.44 372 ILE A CA 1
ATOM 2878 C C . ILE A 1 372 ? -13.213 7.540 2.683 1.00 95.44 372 ILE A C 1
ATOM 2880 O O . ILE A 1 372 ? -13.217 8.626 2.092 1.00 95.44 372 ILE A O 1
ATOM 2884 N N . SER A 1 373 ? -12.946 6.387 2.073 1.00 95.25 373 SER A N 1
ATOM 2885 C CA . SER A 1 373 ? -12.581 6.280 0.667 1.00 95.25 373 SER A CA 1
ATOM 2886 C C . SER A 1 373 ? -13.743 5.809 -0.202 1.00 95.25 373 SER A C 1
ATOM 2888 O O . SER A 1 373 ? -14.318 4.754 0.043 1.00 95.25 373 SER A O 1
ATOM 2890 N N . LEU A 1 374 ? -14.052 6.577 -1.246 1.00 95.00 374 LEU A N 1
ATOM 2891 C CA . LEU A 1 374 ? -14.993 6.217 -2.306 1.00 95.00 374 LEU A CA 1
ATOM 2892 C C . LEU A 1 374 ? -14.441 5.059 -3.154 1.00 95.00 374 LEU A C 1
ATOM 2894 O O . LEU A 1 374 ? -13.220 4.976 -3.306 1.00 95.00 374 LEU A O 1
ATOM 2898 N N . PRO A 1 375 ? -15.296 4.240 -3.799 1.00 95.06 375 PRO A N 1
ATOM 2899 C CA . PRO A 1 375 ? -14.847 3.138 -4.652 1.00 95.06 375 PRO A CA 1
ATOM 2900 C C . PRO A 1 375 ? -13.888 3.616 -5.737 1.00 95.06 375 PRO A C 1
ATOM 2902 O O . PRO A 1 375 ? -14.225 4.528 -6.502 1.00 95.06 375 PRO A O 1
ATOM 2905 N N . HIS A 1 376 ? -12.690 3.040 -5.804 1.00 94.88 376 HIS A N 1
ATOM 2906 C CA . HIS A 1 376 ? -11.668 3.429 -6.775 1.00 94.88 376 HIS A CA 1
ATOM 2907 C C . HIS A 1 376 ? -10.650 2.320 -7.044 1.00 94.88 376 HIS A C 1
ATOM 2909 O O . HIS A 1 376 ? -10.405 1.461 -6.203 1.00 94.88 376 HIS A O 1
ATOM 2915 N N . HIS A 1 377 ? -10.004 2.411 -8.204 1.00 95.44 377 HIS A N 1
ATOM 2916 C CA . HIS A 1 377 ? -8.735 1.749 -8.466 1.00 95.44 377 HIS A CA 1
ATOM 2917 C C . HIS A 1 377 ? -7.570 2.688 -8.166 1.00 95.44 377 HIS A C 1
ATOM 2919 O O . HIS A 1 377 ? -7.575 3.892 -8.486 1.00 95.44 377 HIS A O 1
ATOM 2925 N N . ASP A 1 378 ? -6.486 2.106 -7.676 1.00 95.62 378 ASP A N 1
ATOM 2926 C CA . ASP A 1 378 ? -5.177 2.739 -7.686 1.00 95.62 378 ASP A CA 1
ATOM 2927 C C . ASP A 1 378 ? -4.433 2.428 -8.973 1.00 95.62 378 ASP A C 1
ATOM 2929 O O . ASP A 1 378 ? -3.321 1.916 -8.998 1.00 95.62 378 ASP A O 1
ATOM 2933 N N . TYR A 1 379 ? -5.063 2.818 -10.078 1.00 93.56 379 TYR A N 1
ATOM 2934 C CA . TYR A 1 379 ? -4.668 2.460 -11.434 1.00 93.56 379 TYR A CA 1
ATOM 2935 C C . TYR A 1 379 ? -3.249 2.878 -11.841 1.00 93.56 379 TYR A C 1
ATOM 2937 O O . TYR A 1 379 ? -2.805 2.456 -12.895 1.00 93.56 379 TYR A O 1
ATOM 2945 N N . ASN A 1 380 ? -2.539 3.721 -11.083 1.00 94.31 380 ASN A N 1
ATOM 2946 C CA . ASN A 1 380 ? -1.134 4.065 -11.356 1.00 94.31 380 ASN A CA 1
ATOM 2947 C C . ASN A 1 380 ? -0.137 3.095 -10.700 1.00 94.31 380 ASN A C 1
ATOM 2949 O O . ASN A 1 380 ? 1.050 3.121 -11.042 1.00 94.31 380 ASN A O 1
ATOM 2953 N N . ASN A 1 381 ? -0.593 2.278 -9.752 1.00 97.12 381 ASN A N 1
ATOM 2954 C CA . ASN A 1 381 ? 0.227 1.255 -9.123 1.00 97.12 381 ASN A CA 1
ATOM 2955 C C . ASN A 1 381 ? 0.557 0.151 -10.127 1.00 97.12 381 ASN A C 1
ATOM 2957 O O . ASN A 1 381 ? -0.076 0.046 -11.182 1.00 97.12 381 ASN A O 1
ATOM 2961 N N . LEU A 1 382 ? 1.596 -0.627 -9.819 1.00 97.38 382 LEU A N 1
ATOM 2962 C CA . LEU A 1 382 ? 1.943 -1.807 -10.601 1.00 97.38 382 LEU A CA 1
ATOM 2963 C C . LEU A 1 382 ? 0.699 -2.687 -10.727 1.00 97.38 382 LEU A C 1
ATOM 2965 O O . LEU A 1 382 ? 0.081 -2.997 -9.714 1.00 97.38 382 LEU A O 1
ATOM 2969 N N . SER A 1 383 ? 0.332 -3.046 -11.957 1.00 95.44 383 SER A N 1
ATOM 2970 C CA . SER A 1 383 ? -0.928 -3.739 -12.257 1.00 95.44 383 SER A CA 1
ATOM 2971 C C . SER A 1 383 ? -1.136 -4.956 -11.357 1.00 95.44 383 SER A C 1
ATOM 2973 O O . SER A 1 383 ? -2.094 -4.979 -10.596 1.00 95.44 383 SER A O 1
ATOM 2975 N N . PHE A 1 384 ? -0.195 -5.900 -11.384 1.00 95.75 384 PHE A N 1
ATOM 2976 C CA . PHE A 1 384 ? -0.142 -7.110 -10.549 1.00 95.75 384 PHE A CA 1
ATOM 2977 C C . PHE A 1 384 ? 0.523 -6.887 -9.186 1.00 95.75 384 PHE A C 1
ATOM 2979 O O . PHE A 1 384 ? 0.807 -7.840 -8.463 1.00 95.75 384 PHE A O 1
ATOM 2986 N N . GLY A 1 385 ? 0.830 -5.641 -8.839 1.00 97.62 385 GLY A N 1
ATOM 2987 C CA . GLY A 1 385 ? 1.493 -5.295 -7.596 1.00 97.62 385 GLY A CA 1
ATOM 2988 C C . GLY A 1 385 ? 0.547 -5.310 -6.407 1.00 97.62 385 GLY A C 1
ATOM 2989 O O . GLY A 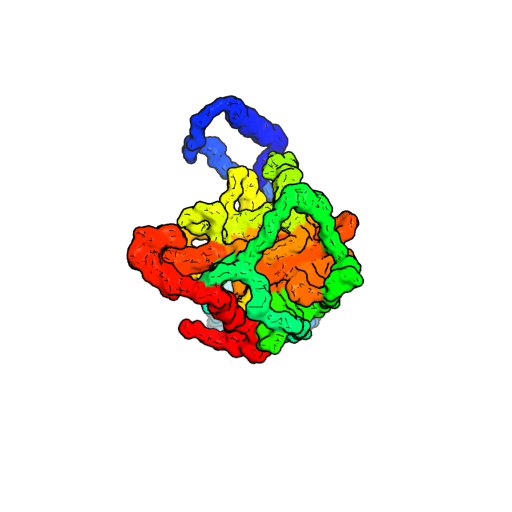1 385 ? -0.623 -4.959 -6.530 1.00 97.62 385 GLY A O 1
ATOM 2990 N N . LEU A 1 386 ? 1.081 -5.640 -5.233 1.00 98.50 386 LEU A N 1
ATOM 2991 C CA . LEU A 1 386 ? 0.347 -5.522 -3.978 1.00 98.50 386 LEU A CA 1
ATOM 2992 C C . LEU A 1 386 ? 0.470 -4.112 -3.398 1.00 98.50 386 LEU A C 1
ATOM 2994 O O . LEU A 1 386 ? 1.443 -3.392 -3.638 1.00 98.50 386 LEU A O 1
ATOM 2998 N N . CYS A 1 387 ? -0.539 -3.724 -2.630 1.00 98.69 387 CYS A N 1
ATOM 2999 C CA . CYS A 1 387 ? -0.542 -2.566 -1.750 1.00 98.69 387 CYS A CA 1
ATOM 3000 C C . CYS A 1 387 ? -0.933 -3.010 -0.352 1.00 98.69 387 CYS A C 1
ATOM 3002 O O . CYS A 1 387 ? -1.854 -3.811 -0.189 1.00 98.69 387 CYS A O 1
ATOM 3004 N N . ALA A 1 388 ? -0.248 -2.450 0.636 1.00 98.88 388 ALA A N 1
ATOM 3005 C CA . ALA A 1 388 ? -0.477 -2.765 2.030 1.00 98.88 388 ALA A CA 1
ATOM 3006 C C . ALA A 1 388 ? -1.309 -1.664 2.684 1.00 98.88 388 ALA A C 1
ATOM 3008 O O . ALA A 1 388 ? -0.915 -0.498 2.645 1.00 98.88 388 ALA A O 1
ATOM 3009 N N . LEU A 1 389 ? -2.434 -2.030 3.290 1.00 98.88 389 LEU A N 1
ATOM 3010 C CA . LEU A 1 389 ? -3.352 -1.126 3.974 1.00 98.88 389 LEU A CA 1
ATOM 3011 C C . LEU A 1 389 ? -3.404 -1.495 5.453 1.00 98.88 389 LEU A C 1
ATOM 3013 O O . LEU A 1 389 ? -3.723 -2.631 5.779 1.00 98.88 389 LEU A O 1
ATOM 3017 N N . THR A 1 390 ? -3.148 -0.546 6.348 1.00 98.88 390 THR A N 1
ATOM 3018 C CA . THR A 1 390 ? -3.359 -0.717 7.795 1.00 98.88 390 THR A CA 1
ATOM 3019 C C . THR A 1 390 ? -4.305 0.373 8.269 1.00 98.88 390 THR A C 1
ATOM 3021 O O . THR A 1 390 ? -4.010 1.558 8.088 1.00 98.88 390 THR A O 1
ATOM 3024 N N . ALA A 1 391 ? -5.441 -0.017 8.844 1.00 97.88 391 ALA A N 1
ATOM 3025 C CA . ALA A 1 391 ? -6.370 0.897 9.500 1.00 97.88 391 ALA A CA 1
ATOM 3026 C C . ALA A 1 391 ? -5.999 1.052 10.976 1.00 97.88 391 ALA A C 1
ATOM 3028 O O . ALA A 1 391 ? -5.473 0.124 11.587 1.00 97.88 391 ALA A O 1
ATOM 3029 N N . PHE A 1 392 ? -6.250 2.222 11.554 1.00 98.25 392 PHE A N 1
ATOM 3030 C CA . PHE A 1 392 ? -6.085 2.471 12.987 1.00 98.25 392 PHE A CA 1
ATOM 3031 C C . PHE A 1 392 ? -6.908 3.680 13.428 1.00 98.25 392 PHE A C 1
ATOM 3033 O O . PHE A 1 392 ? -7.419 4.422 12.595 1.00 98.25 392 PHE A O 1
ATOM 3040 N N . GLY A 1 393 ? -7.050 3.863 14.736 1.00 97.50 393 GLY A N 1
ATOM 3041 C CA . GLY A 1 393 ? -7.939 4.857 15.337 1.00 97.50 393 GLY A CA 1
ATOM 3042 C C . GLY A 1 393 ? -8.891 4.217 16.345 1.00 97.50 393 GLY A C 1
ATOM 3043 O O . GLY A 1 393 ? -8.738 3.036 16.670 1.00 97.50 393 GLY A O 1
ATOM 3044 N N . SER A 1 394 ? -9.833 5.017 16.838 1.00 97.56 394 SER A N 1
ATOM 3045 C CA . SER A 1 394 ? -10.870 4.619 17.789 1.00 97.56 394 SER A CA 1
ATOM 3046 C C . SER A 1 394 ? -12.216 4.617 17.072 1.00 97.56 394 SER A C 1
ATOM 3048 O O . SER A 1 394 ? -12.832 5.668 16.912 1.00 97.56 394 SER A O 1
ATOM 3050 N N . PHE A 1 395 ? -12.626 3.444 16.600 1.00 97.94 395 PHE A N 1
ATOM 3051 C CA . PHE A 1 395 ? -13.888 3.221 15.898 1.00 97.94 395 PHE A CA 1
ATOM 3052 C C . PHE A 1 395 ? -14.348 1.774 16.105 1.00 97.94 395 PHE A C 1
ATOM 3054 O O . PHE A 1 395 ? -13.517 0.873 16.284 1.00 97.94 395 PHE A O 1
ATOM 3061 N N . ASP A 1 396 ? -15.654 1.549 16.055 1.00 98.06 396 ASP A N 1
ATOM 3062 C CA . ASP A 1 396 ? -16.263 0.232 16.053 1.00 98.06 396 ASP A CA 1
ATOM 3063 C C . ASP A 1 396 ? -16.229 -0.356 14.638 1.00 98.06 396 ASP A C 1
ATOM 3065 O O . ASP A 1 396 ? -16.989 -0.001 13.735 1.00 98.06 396 ASP A O 1
ATOM 3069 N N . HIS A 1 397 ? -15.308 -1.293 14.449 1.00 97.75 397 HIS A N 1
ATOM 3070 C CA . HIS A 1 397 ? -15.088 -1.975 13.181 1.00 97.75 397 HIS A CA 1
ATOM 3071 C C . HIS A 1 397 ? -16.219 -2.921 12.768 1.00 97.75 397 HIS A C 1
ATOM 3073 O O . HIS A 1 397 ? -16.218 -3.352 11.618 1.00 97.75 397 HIS A O 1
ATOM 3079 N N . THR A 1 398 ? -17.138 -3.247 13.682 1.00 98.06 398 THR A N 1
ATOM 3080 C CA . THR A 1 398 ? -18.329 -4.064 13.398 1.00 98.06 398 THR A CA 1
ATOM 3081 C C . THR A 1 398 ? -19.484 -3.212 12.869 1.00 98.06 398 THR A C 1
ATOM 3083 O O . THR A 1 398 ? -20.330 -3.699 12.127 1.00 98.06 398 THR A O 1
ATOM 3086 N N . GLN A 1 399 ? -19.468 -1.907 13.163 1.00 97.38 399 GLN A N 1
ATOM 3087 C CA . GLN A 1 399 ? -20.506 -0.950 12.766 1.00 97.38 399 GLN A CA 1
ATOM 3088 C C . GLN A 1 399 ? -20.068 -0.028 11.616 1.00 97.38 399 GLN A C 1
ATOM 3090 O O . GLN A 1 399 ? -20.887 0.700 11.054 1.00 97.38 399 GLN A O 1
ATOM 3095 N N . GLY A 1 400 ? -18.782 -0.017 11.250 1.00 97.25 400 GLY A N 1
ATOM 3096 C CA . GLY A 1 400 ? -18.255 0.906 10.250 1.00 97.25 400 GLY A CA 1
ATOM 3097 C C . GLY A 1 400 ? -16.785 0.686 9.891 1.00 97.25 400 GLY A C 1
ATOM 3098 O O . GLY A 1 400 ? -16.104 -0.192 10.408 1.00 97.25 400 GLY A O 1
ATOM 3099 N N . GLY A 1 401 ? -16.276 1.480 8.945 1.00 97.75 401 GLY A N 1
ATOM 3100 C CA . GLY A 1 401 ? -14.872 1.420 8.520 1.00 97.75 401 GLY A CA 1
ATOM 3101 C C . GLY A 1 401 ? -14.433 0.127 7.813 1.00 97.75 401 GLY A C 1
ATOM 3102 O O . GLY A 1 401 ? -13.219 -0.072 7.655 1.00 97.75 401 GLY A O 1
ATOM 3103 N N . HIS A 1 402 ? -15.383 -0.711 7.379 1.00 98.69 402 HIS A N 1
ATOM 3104 C CA . HIS A 1 402 ? -15.162 -1.973 6.669 1.00 98.69 402 HIS A CA 1
ATOM 3105 C C . HIS A 1 402 ? -14.398 -1.751 5.361 1.00 98.69 402 HIS A C 1
ATOM 3107 O O . HIS A 1 402 ? -14.560 -0.708 4.737 1.00 98.69 402 HIS A O 1
ATOM 3113 N N . LEU A 1 403 ? -13.609 -2.723 4.900 1.00 98.75 403 LEU A N 1
ATOM 3114 C CA . LEU A 1 403 ? -12.981 -2.703 3.573 1.00 98.75 403 LEU A CA 1
ATOM 3115 C C . LEU A 1 403 ? -13.878 -3.422 2.560 1.00 98.75 403 LEU A C 1
ATOM 3117 O O . LEU A 1 403 ? -14.089 -4.624 2.681 1.00 98.75 403 LEU A O 1
ATOM 3121 N N . ALA A 1 404 ? -14.356 -2.715 1.540 1.00 98.56 404 ALA A N 1
ATOM 3122 C CA . ALA A 1 404 ? -15.128 -3.306 0.446 1.00 98.56 404 ALA A CA 1
ATOM 3123 C C . ALA A 1 404 ? -14.232 -3.561 -0.774 1.00 98.56 404 ALA A C 1
ATOM 3125 O O . ALA A 1 404 ? -13.444 -2.685 -1.142 1.00 98.56 404 ALA A O 1
ATOM 3126 N N . LEU A 1 405 ? -14.361 -4.743 -1.384 1.00 98.12 405 LEU A N 1
ATOM 3127 C CA . LEU A 1 405 ? -13.634 -5.192 -2.577 1.00 98.12 405 LEU A CA 1
ATOM 3128 C C . LEU A 1 405 ? -14.645 -5.583 -3.668 1.00 98.12 405 LEU A C 1
ATOM 3130 O O . LEU A 1 405 ? -15.277 -6.640 -3.584 1.00 98.12 405 LEU A O 1
ATOM 3134 N N . ASP A 1 406 ? -14.819 -4.731 -4.681 1.00 96.06 406 ASP A N 1
ATOM 3135 C CA . ASP A 1 406 ? -15.996 -4.787 -5.562 1.00 96.06 406 ASP A CA 1
ATOM 3136 C C . ASP A 1 406 ? -15.994 -5.996 -6.504 1.00 96.06 406 ASP A C 1
ATOM 3138 O O . ASP A 1 406 ? -17.018 -6.670 -6.627 1.00 96.06 406 ASP A O 1
ATOM 3142 N N . GLU A 1 407 ? -14.864 -6.303 -7.152 1.00 94.44 407 GLU A N 1
ATOM 3143 C CA . GLU A 1 407 ? -14.743 -7.438 -8.081 1.00 94.44 407 GLU A CA 1
ATOM 3144 C C . GLU A 1 407 ? -14.932 -8.786 -7.379 1.00 94.44 407 GLU A C 1
ATOM 3146 O O . GLU A 1 407 ? -15.355 -9.753 -8.007 1.00 94.44 407 GLU A O 1
ATOM 3151 N N . LEU A 1 408 ? -14.633 -8.849 -6.080 1.00 95.25 408 LEU A N 1
ATOM 3152 C CA . LEU A 1 408 ? -14.772 -10.056 -5.268 1.00 95.25 408 LEU A CA 1
ATOM 3153 C C . LEU A 1 408 ? -16.132 -10.147 -4.571 1.00 95.25 408 LEU A C 1
ATOM 3155 O O . LEU A 1 408 ? -16.453 -11.202 -4.035 1.00 95.25 408 LEU A O 1
ATOM 3159 N N . LYS A 1 409 ? -16.915 -9.057 -4.553 1.00 96.00 409 LYS A N 1
ATOM 3160 C CA . LYS A 1 409 ? -18.160 -8.940 -3.776 1.00 96.00 409 LYS A CA 1
ATOM 3161 C C . LYS A 1 409 ? -17.976 -9.308 -2.303 1.00 96.00 409 LYS A C 1
ATOM 3163 O O . LYS A 1 409 ? -18.828 -9.953 -1.702 1.00 96.00 409 LYS A O 1
ATOM 3168 N N . LEU A 1 410 ? -16.869 -8.855 -1.714 1.00 97.81 410 LEU A N 1
ATOM 3169 C CA . LEU A 1 410 ? -16.554 -9.058 -0.300 1.00 97.81 410 LEU A CA 1
ATOM 3170 C C . LEU A 1 410 ? -16.493 -7.720 0.432 1.00 97.81 410 LEU A C 1
ATOM 3172 O O . LEU A 1 410 ? -15.921 -6.751 -0.075 1.00 97.81 410 LEU A O 1
ATOM 3176 N N . VAL A 1 411 ? -17.048 -7.675 1.639 1.00 98.62 411 VAL A N 1
ATOM 3177 C CA . VAL A 1 411 ? -16.884 -6.562 2.579 1.00 98.62 411 VAL A CA 1
ATOM 3178 C C . VAL A 1 411 ? -16.351 -7.111 3.897 1.00 98.62 411 VAL A C 1
ATOM 3180 O O . VAL A 1 411 ? -16.927 -8.025 4.469 1.00 98.62 411 VAL A O 1
ATOM 3183 N N . PHE A 1 412 ? -15.214 -6.596 4.353 1.00 98.69 412 PHE A N 1
ATOM 3184 C CA . PHE A 1 412 ? -14.498 -7.095 5.523 1.00 98.69 412 PHE A CA 1
ATOM 3185 C C . PHE A 1 412 ? -14.627 -6.134 6.691 1.00 98.69 412 PHE A C 1
ATOM 3187 O O . PHE A 1 412 ? -14.332 -4.947 6.533 1.00 98.69 412 PHE A O 1
ATOM 3194 N N . GLU A 1 413 ? -14.944 -6.647 7.876 1.00 98.75 413 GLU A N 1
ATOM 3195 C CA . GLU A 1 413 ? -14.630 -5.935 9.114 1.00 98.75 413 GLU A CA 1
ATOM 3196 C C . GLU A 1 413 ? -13.124 -5.633 9.134 1.00 98.75 413 GLU A C 1
ATOM 3198 O O . GLU A 1 413 ? -12.291 -6.523 8.941 1.00 98.75 413 GLU A O 1
ATOM 3203 N N . PHE A 1 414 ? -12.760 -4.359 9.303 1.00 98.44 414 PHE A N 1
ATOM 3204 C CA . PHE A 1 414 ? -11.370 -3.912 9.190 1.00 98.44 414 PHE A CA 1
ATOM 3205 C C . PHE A 1 414 ? -10.931 -3.161 10.453 1.00 98.44 414 PHE A C 1
ATOM 3207 O O . PHE A 1 414 ? -10.840 -1.928 10.443 1.00 98.44 414 PHE A O 1
ATOM 3214 N N . PRO A 1 415 ? -10.662 -3.888 11.553 1.00 98.00 415 PRO A N 1
ATOM 3215 C CA . PRO A 1 415 ? -10.302 -3.284 12.826 1.00 98.00 415 PRO A CA 1
ATOM 3216 C C . PRO A 1 415 ? -8.966 -2.557 12.779 1.00 98.00 415 PRO A C 1
ATOM 3218 O O . PRO A 1 415 ? -8.060 -2.877 12.001 1.00 98.00 415 PRO A O 1
ATOM 3221 N N . SER A 1 416 ? -8.827 -1.616 13.713 1.00 98.06 416 SER A N 1
ATOM 3222 C CA . SER A 1 416 ? -7.556 -0.980 14.044 1.00 98.06 416 SER A CA 1
ATOM 3223 C C . SER A 1 416 ? -6.443 -2.030 14.160 1.00 98.06 416 SER A C 1
ATOM 3225 O O . SER A 1 416 ? -6.659 -3.116 14.693 1.00 98.06 416 SER A O 1
ATOM 3227 N N . GLY A 1 417 ? -5.255 -1.718 13.644 1.00 98.06 417 GLY A N 1
ATOM 3228 C CA . GLY A 1 417 ? -4.020 -2.503 13.721 1.00 98.06 417 GLY A CA 1
ATOM 3229 C C . GLY A 1 417 ? -3.940 -3.803 12.925 1.00 98.06 417 GLY A C 1
ATOM 3230 O O . GLY A 1 417 ? -2.902 -4.461 13.009 1.00 98.06 417 GLY A O 1
ATOM 3231 N N . THR A 1 418 ? -4.952 -4.159 12.139 1.00 98.56 418 THR A N 1
ATOM 3232 C CA . THR A 1 418 ? -4.848 -5.250 11.152 1.00 98.56 418 THR A CA 1
ATOM 3233 C C . THR A 1 418 ? -4.341 -4.729 9.811 1.00 98.56 418 THR A C 1
ATOM 3235 O O . THR A 1 418 ? -4.264 -3.518 9.583 1.00 98.56 418 THR A O 1
ATOM 3238 N N . THR A 1 419 ? -3.906 -5.627 8.925 1.00 98.81 419 THR A N 1
ATOM 3239 C CA . THR A 1 419 ? -3.331 -5.249 7.627 1.00 98.81 419 THR A CA 1
ATOM 3240 C C . THR A 1 419 ? -3.913 -6.067 6.488 1.00 98.81 419 THR A C 1
ATOM 3242 O O . THR A 1 419 ? -3.927 -7.290 6.545 1.00 98.81 419 THR A O 1
ATOM 3245 N N . PHE A 1 420 ? -4.304 -5.393 5.411 1.00 98.88 420 PHE A N 1
ATOM 3246 C CA . PHE A 1 420 ? -4.637 -6.025 4.140 1.00 98.88 420 PHE A CA 1
ATOM 3247 C C . PHE A 1 420 ? -3.507 -5.865 3.128 1.00 98.88 420 PHE A C 1
ATOM 3249 O O . PHE A 1 420 ? -2.896 -4.803 3.030 1.00 98.88 420 PHE A O 1
ATOM 3256 N N . GLN A 1 421 ? -3.277 -6.909 2.340 1.00 98.81 421 GLN A N 1
ATOM 3257 C CA . GLN A 1 421 ? -2.501 -6.881 1.105 1.00 98.81 421 GLN A CA 1
ATOM 3258 C C . GLN A 1 421 ? -3.466 -7.097 -0.058 1.00 98.81 421 GLN A C 1
ATOM 3260 O O . GLN A 1 421 ? -4.083 -8.161 -0.144 1.00 98.81 421 GLN A O 1
ATOM 3265 N N . ILE A 1 422 ? -3.610 -6.097 -0.930 1.00 98.56 422 ILE A N 1
ATOM 3266 C CA . ILE A 1 422 ? -4.531 -6.155 -2.075 1.00 98.56 422 ILE A CA 1
ATOM 3267 C C . ILE A 1 422 ? -3.840 -5.746 -3.382 1.00 98.56 422 ILE A C 1
ATOM 3269 O O . ILE A 1 422 ? -3.012 -4.829 -3.367 1.00 98.56 422 ILE A O 1
ATOM 3273 N N . PRO A 1 423 ? -4.211 -6.332 -4.533 1.00 97.44 423 PRO A N 1
ATOM 3274 C CA . PRO A 1 423 ? -3.843 -5.816 -5.846 1.00 97.44 423 PRO A CA 1
ATOM 3275 C C . PRO A 1 423 ? -4.690 -4.578 -6.184 1.00 97.44 423 PRO A C 1
ATOM 3277 O O . PRO A 1 423 ? -5.600 -4.619 -7.006 1.00 97.44 423 PRO A O 1
ATOM 3280 N N . SER A 1 424 ? -4.405 -3.452 -5.525 1.00 97.25 424 SER A N 1
ATOM 3281 C CA . SER A 1 424 ? -5.219 -2.215 -5.557 1.00 97.25 424 SER A CA 1
ATOM 3282 C C . SER A 1 424 ? -5.410 -1.588 -6.947 1.00 97.25 424 SER A C 1
ATOM 3284 O O . SER A 1 424 ? -6.297 -0.754 -7.145 1.00 97.25 424 SER A O 1
ATOM 3286 N N . ALA A 1 425 ? -4.560 -1.949 -7.911 1.00 96.19 425 ALA A N 1
ATOM 3287 C CA . ALA A 1 425 ? -4.667 -1.519 -9.301 1.00 96.19 425 ALA A CA 1
ATOM 3288 C C . ALA A 1 425 ? -5.692 -2.337 -10.107 1.00 96.19 425 ALA A C 1
ATOM 3290 O O . ALA A 1 425 ? -6.151 -1.851 -11.144 1.00 96.19 425 ALA A O 1
ATOM 3291 N N . ALA A 1 426 ? -6.020 -3.545 -9.642 1.00 95.69 426 ALA A N 1
ATOM 3292 C CA . ALA A 1 426 ? -6.887 -4.511 -10.312 1.00 95.69 426 ALA A CA 1
ATOM 3293 C C . ALA A 1 426 ? -8.188 -4.796 -9.545 1.00 95.69 426 ALA A C 1
ATOM 3295 O O . ALA A 1 426 ? -9.164 -5.208 -10.156 1.00 95.69 426 ALA A O 1
ATOM 3296 N N . ILE A 1 427 ? -8.209 -4.565 -8.228 1.00 96.31 427 ILE A N 1
ATOM 3297 C CA . ILE A 1 427 ? -9.412 -4.648 -7.396 1.00 96.31 427 ILE A CA 1
ATOM 3298 C C . ILE A 1 427 ? -9.814 -3.243 -6.958 1.00 96.31 427 ILE A C 1
ATOM 3300 O O . ILE A 1 427 ? -9.072 -2.543 -6.254 1.00 96.31 427 ILE A O 1
ATOM 3304 N N . LYS A 1 428 ? -11.011 -2.841 -7.365 1.00 96.62 428 LYS A N 1
ATOM 3305 C CA . LYS A 1 428 ? -11.682 -1.637 -6.918 1.00 96.62 428 LYS A CA 1
ATOM 3306 C C . LYS A 1 428 ? -12.067 -1.793 -5.460 1.00 96.62 428 LYS A C 1
ATOM 3308 O O . LYS A 1 428 ? -12.643 -2.797 -5.044 1.00 96.62 428 LYS A O 1
ATOM 3313 N N . HIS A 1 429 ? -11.721 -0.782 -4.680 1.00 97.62 429 HIS A N 1
ATOM 3314 C CA . HIS A 1 429 ? -11.892 -0.839 -3.242 1.00 97.62 429 HIS A CA 1
ATOM 3315 C C . HIS A 1 429 ? -12.333 0.501 -2.663 1.00 97.62 429 HIS A C 1
ATOM 3317 O O . HIS A 1 429 ? -12.115 1.577 -3.235 1.00 97.62 429 HIS A O 1
ATOM 3323 N N . SER A 1 430 ? -12.974 0.407 -1.507 1.00 97.62 430 SER A N 1
ATOM 3324 C CA . SER A 1 430 ? -13.469 1.518 -0.696 1.00 97.62 430 SER A CA 1
ATOM 3325 C C . SER A 1 430 ? -13.525 1.111 0.764 1.00 97.62 430 SER A C 1
ATOM 3327 O O . SER A 1 430 ? -13.235 -0.033 1.111 1.00 97.62 430 SER A O 1
ATOM 3329 N N . ASN A 1 431 ? -13.940 2.033 1.627 1.00 97.88 431 ASN A N 1
ATOM 3330 C CA . ASN A 1 431 ? -14.371 1.662 2.962 1.00 97.88 431 ASN A CA 1
ATOM 3331 C C . ASN A 1 431 ? -15.734 2.263 3.304 1.00 97.88 431 ASN A C 1
ATOM 3333 O O . ASN A 1 431 ? -16.139 3.272 2.722 1.00 97.88 431 ASN A O 1
ATOM 3337 N N . THR A 1 432 ? -16.452 1.599 4.208 1.00 98.12 432 THR A N 1
ATOM 3338 C CA . THR A 1 432 ? -17.745 2.094 4.686 1.00 98.12 432 THR A CA 1
ATOM 3339 C C . THR A 1 432 ? -17.527 3.285 5.622 1.00 98.12 432 THR A C 1
ATOM 3341 O O . THR A 1 432 ? -16.461 3.381 6.246 1.00 98.12 432 THR A O 1
ATOM 3344 N N . PRO A 1 433 ? -18.521 4.177 5.772 1.00 97.38 433 PRO A N 1
ATOM 3345 C CA . PRO A 1 433 ? -18.510 5.197 6.815 1.00 97.38 433 PRO A CA 1
ATOM 3346 C C . PRO A 1 433 ? -18.267 4.605 8.214 1.00 97.38 433 PRO A C 1
ATOM 3348 O O . PRO A 1 433 ? -18.478 3.410 8.440 1.00 97.38 433 PRO A O 1
ATOM 3351 N N . ILE A 1 434 ? -17.788 5.450 9.125 1.00 97.69 434 ILE A N 1
ATOM 3352 C CA . ILE A 1 434 ? -17.695 5.190 10.571 1.00 97.69 434 ILE A CA 1
ATOM 3353 C C . ILE A 1 434 ? -18.812 5.962 11.286 1.00 97.69 434 ILE A C 1
ATOM 3355 O O . ILE A 1 434 ? -19.434 6.825 10.662 1.00 97.69 434 ILE A O 1
ATOM 3359 N N . GLN A 1 435 ? -19.065 5.659 12.556 1.00 96.81 435 GLN A N 1
ATOM 3360 C CA . GLN A 1 435 ? -20.100 6.326 13.346 1.00 96.81 435 GLN A CA 1
ATOM 3361 C C . GLN A 1 435 ? -19.677 7.745 13.753 1.00 96.81 435 GLN A C 1
ATOM 3363 O O . GLN A 1 435 ? -18.493 8.103 13.747 1.00 96.81 435 GLN A O 1
ATOM 3368 N N . ASP A 1 436 ? -20.657 8.570 14.119 1.00 95.44 436 ASP A N 1
ATOM 3369 C CA . ASP A 1 436 ? -20.403 9.932 14.583 1.00 95.44 436 ASP A CA 1
ATOM 3370 C C . ASP A 1 436 ? -19.541 9.935 15.854 1.00 95.44 436 ASP A C 1
ATOM 3372 O O . ASP A 1 436 ? -19.773 9.183 16.799 1.00 95.44 436 ASP A O 1
ATOM 3376 N N . GLY A 1 437 ? -18.530 10.808 15.879 1.00 96.06 437 GLY A N 1
ATOM 3377 C CA . GLY A 1 437 ? -17.574 10.915 16.986 1.00 96.06 437 GLY A CA 1
ATOM 3378 C C . GLY A 1 437 ? -16.425 9.902 16.948 1.00 96.06 437 GLY A C 1
ATOM 3379 O O . GLY A 1 437 ? -15.505 10.012 17.757 1.00 96.06 437 GLY A O 1
ATOM 3380 N N . GLU A 1 438 ? -16.429 8.956 16.007 1.00 97.69 438 GLU A N 1
ATOM 3381 C CA . GLU A 1 438 ? -15.326 8.015 15.818 1.00 97.69 438 GLU A CA 1
ATOM 3382 C C . GLU A 1 438 ? -14.176 8.613 15.001 1.00 97.69 438 GLU A C 1
ATOM 3384 O O . GLU A 1 438 ? -14.345 9.524 14.185 1.00 97.69 438 GLU A O 1
ATOM 3389 N N . GLU A 1 439 ? -12.983 8.040 15.171 1.00 97.94 439 GLU A N 1
ATOM 3390 C CA . GLU A 1 439 ? -11.801 8.417 14.404 1.00 97.94 439 GLU A CA 1
ATOM 3391 C C . GLU A 1 439 ? -11.166 7.212 13.716 1.00 97.94 439 GLU A C 1
ATOM 3393 O O . GLU A 1 439 ? -10.792 6.221 14.348 1.00 97.94 439 GLU A O 1
ATOM 3398 N N . ARG A 1 440 ? -10.945 7.338 12.406 1.00 97.94 440 ARG A N 1
ATOM 3399 C CA . ARG A 1 440 ? -10.281 6.339 11.573 1.00 97.94 440 ARG A CA 1
ATOM 3400 C C . ARG A 1 440 ? -9.235 6.970 10.661 1.00 97.94 440 ARG A C 1
ATOM 3402 O O . ARG A 1 440 ? -9.511 7.775 9.764 1.00 97.94 440 ARG A O 1
ATOM 3409 N N . TYR A 1 441 ? -8.024 6.476 10.826 1.00 98.56 441 TYR A N 1
ATOM 3410 C CA . TYR A 1 441 ? -6.832 6.777 10.054 1.00 98.56 441 TYR A CA 1
ATOM 3411 C C . TYR A 1 441 ? -6.424 5.544 9.249 1.00 98.56 441 TYR A C 1
ATOM 3413 O O . TYR A 1 441 ? -6.856 4.418 9.514 1.00 98.56 441 TYR A O 1
ATOM 3421 N N . SER A 1 442 ? -5.583 5.738 8.238 1.00 98.44 442 SER A N 1
ATOM 3422 C CA . SER A 1 442 ? -4.967 4.594 7.564 1.00 98.44 442 SER A CA 1
ATOM 3423 C C . SER A 1 442 ? -3.633 4.934 6.923 1.00 98.44 442 SER A C 1
ATOM 3425 O O . SER A 1 442 ? -3.387 6.064 6.500 1.00 98.44 442 SER A O 1
ATOM 3427 N N . MET A 1 443 ? -2.777 3.923 6.833 1.00 98.75 443 MET A N 1
ATOM 3428 C CA . MET A 1 443 ? -1.499 3.982 6.138 1.00 98.75 443 MET A CA 1
ATOM 3429 C C . MET A 1 443 ? -1.530 3.007 4.965 1.00 98.75 443 MET A C 1
ATOM 3431 O O . MET A 1 443 ? -1.770 1.814 5.158 1.00 98.75 443 MET A O 1
ATOM 3435 N N . ALA A 1 444 ? -1.277 3.521 3.763 1.00 98.75 444 ALA A N 1
ATOM 3436 C CA . ALA A 1 444 ? -1.249 2.738 2.534 1.00 98.75 444 ALA A CA 1
ATOM 3437 C C . ALA A 1 444 ? 0.148 2.778 1.909 1.00 98.75 444 ALA A C 1
ATOM 3439 O O . ALA A 1 444 ? 0.594 3.852 1.512 1.00 98.75 444 ALA A O 1
ATOM 3440 N N . GLN A 1 445 ? 0.835 1.642 1.794 1.00 98.88 445 GLN A N 1
ATOM 3441 C CA . GLN A 1 445 ? 2.115 1.538 1.085 1.00 98.88 445 GLN A CA 1
ATOM 3442 C C . GLN A 1 445 ? 1.940 0.865 -0.278 1.00 98.88 445 GLN A C 1
ATOM 3444 O O . GLN A 1 445 ? 1.192 -0.103 -0.406 1.00 98.88 445 GLN A O 1
ATOM 3449 N N . TYR A 1 446 ? 2.611 1.396 -1.301 1.00 98.75 446 TYR A N 1
ATOM 3450 C CA . TYR A 1 446 ? 2.396 1.005 -2.695 1.00 98.75 446 TYR A CA 1
ATOM 3451 C C . TYR A 1 446 ? 3.613 1.295 -3.579 1.00 98.75 446 TYR A C 1
ATOM 3453 O O . TYR A 1 446 ? 4.568 1.959 -3.172 1.00 98.75 446 TYR A O 1
ATOM 3461 N N . ALA A 1 447 ? 3.570 0.796 -4.815 1.00 98.38 447 ALA A N 1
ATOM 3462 C CA . ALA A 1 447 ? 4.579 1.068 -5.831 1.00 98.38 447 ALA A CA 1
ATOM 3463 C C . ALA A 1 447 ? 3.927 1.420 -7.172 1.00 98.38 447 ALA A C 1
ATOM 3465 O O . ALA A 1 447 ? 3.082 0.679 -7.677 1.00 98.38 447 ALA A O 1
ATOM 3466 N N . ALA A 1 448 ? 4.344 2.540 -7.765 1.00 97.75 448 ALA A N 1
ATOM 3467 C CA . ALA A 1 448 ? 3.869 2.960 -9.077 1.00 97.75 448 ALA A CA 1
ATOM 3468 C C . ALA A 1 448 ? 4.400 2.026 -10.177 1.00 97.75 448 ALA A C 1
ATOM 3470 O O . ALA A 1 448 ? 5.604 1.783 -10.264 1.00 97.75 448 ALA A O 1
ATOM 3471 N N . GLY A 1 449 ? 3.527 1.568 -11.078 1.00 96.69 449 GLY A N 1
ATOM 3472 C CA . GLY A 1 449 ? 3.904 0.669 -12.178 1.00 96.69 449 GLY A CA 1
ATOM 3473 C C . GLY A 1 449 ? 4.900 1.299 -13.154 1.00 96.69 449 GLY A C 1
ATOM 3474 O O . GLY A 1 449 ? 5.715 0.613 -13.771 1.00 96.69 449 GLY A O 1
ATOM 3475 N N . GLY A 1 450 ? 4.895 2.634 -13.237 1.00 96.25 450 GLY A N 1
ATOM 3476 C CA . GLY A 1 450 ? 5.882 3.395 -13.993 1.00 96.25 450 GLY A CA 1
ATOM 3477 C C . GLY A 1 450 ? 7.321 3.104 -13.564 1.00 96.25 450 GLY A C 1
ATOM 3478 O O . GLY A 1 450 ? 8.183 3.041 -14.435 1.00 96.25 450 GLY A O 1
ATOM 3479 N N . LEU A 1 451 ? 7.582 2.879 -12.271 1.00 97.94 451 LEU A N 1
ATOM 3480 C CA . LEU A 1 451 ? 8.932 2.611 -11.760 1.00 97.94 451 LEU A CA 1
ATOM 3481 C C . LEU A 1 451 ? 9.510 1.327 -12.360 1.00 97.94 451 LEU A C 1
ATOM 3483 O O . LEU A 1 451 ? 10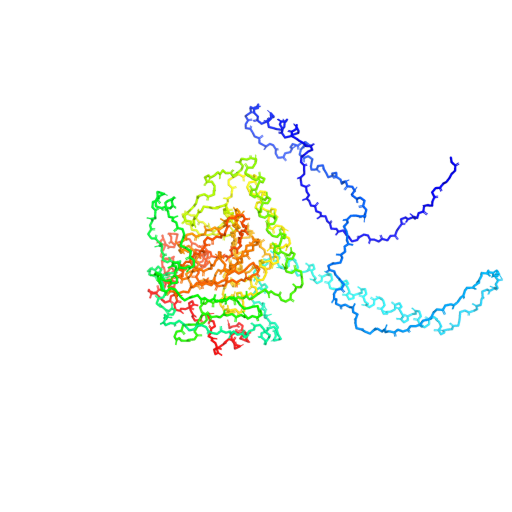.621 1.328 -12.878 1.00 97.94 451 LEU A O 1
ATOM 3487 N N . PHE A 1 452 ? 8.717 0.258 -12.368 1.00 97.44 452 PHE A N 1
ATOM 3488 C CA . PHE A 1 452 ? 9.107 -1.025 -12.951 1.00 97.44 452 PHE A CA 1
ATOM 3489 C C . PHE A 1 452 ? 9.300 -0.914 -14.462 1.00 97.44 452 PHE A C 1
ATOM 3491 O O . PHE A 1 452 ? 10.293 -1.394 -15.000 1.00 97.44 452 PHE A O 1
ATOM 3498 N N . ARG A 1 453 ? 8.406 -0.186 -15.144 1.00 96.12 453 ARG A N 1
ATOM 3499 C CA . ARG A 1 453 ? 8.553 0.100 -16.574 1.00 96.12 453 ARG A CA 1
ATOM 3500 C C . ARG A 1 453 ? 9.848 0.853 -16.884 1.00 96.12 453 ARG A C 1
ATOM 3502 O O . ARG A 1 453 ? 10.502 0.543 -17.869 1.00 96.12 453 ARG A O 1
ATOM 3509 N N . TRP A 1 454 ? 10.200 1.849 -16.073 1.00 96.81 454 TRP A N 1
ATOM 3510 C CA . TRP A 1 454 ? 11.425 2.634 -16.236 1.00 96.81 454 TRP A CA 1
ATOM 3511 C C . TRP A 1 454 ? 12.674 1.756 -16.146 1.00 96.81 454 TRP A C 1
ATOM 3513 O O . TRP A 1 454 ? 13.537 1.834 -17.021 1.00 96.81 454 TRP A O 1
ATOM 3523 N N . VAL A 1 455 ? 12.737 0.890 -15.131 1.00 96.94 455 VAL A N 1
ATOM 3524 C CA . VAL A 1 455 ? 13.847 -0.056 -14.948 1.00 96.94 455 VAL A CA 1
ATOM 3525 C C . VAL A 1 455 ? 13.916 -1.040 -16.115 1.00 96.94 455 VAL A C 1
ATOM 3527 O O . VAL A 1 455 ? 14.982 -1.212 -16.705 1.00 96.94 455 VAL A O 1
ATOM 3530 N N . ALA A 1 456 ? 12.782 -1.619 -16.513 1.00 95.69 456 ALA A N 1
ATOM 3531 C CA . ALA A 1 456 ? 12.718 -2.554 -17.633 1.00 95.69 456 ALA A CA 1
ATOM 3532 C C . ALA A 1 456 ? 13.138 -1.910 -18.968 1.00 95.69 456 ALA A C 1
ATOM 3534 O O . ALA A 1 456 ? 13.745 -2.559 -19.812 1.00 95.69 456 ALA A O 1
ATOM 3535 N N . TYR A 1 457 ? 12.889 -0.611 -19.143 1.00 95.69 457 TYR A N 1
ATOM 3536 C CA . TYR A 1 457 ? 13.332 0.179 -20.296 1.00 95.69 457 TYR A CA 1
ATOM 3537 C C . TYR A 1 457 ? 14.789 0.656 -20.222 1.00 95.69 457 TYR A C 1
ATOM 3539 O O . TYR A 1 457 ? 15.202 1.480 -21.040 1.00 95.69 457 TYR A O 1
ATOM 3547 N N . GLY A 1 458 ? 15.580 0.160 -19.269 1.00 95.12 458 GLY A N 1
ATOM 3548 C CA . GLY A 1 458 ? 16.982 0.548 -19.127 1.00 95.12 458 GLY A CA 1
ATOM 3549 C C . GLY A 1 458 ? 17.139 2.008 -18.708 1.00 95.12 458 GLY A C 1
ATOM 3550 O O . GLY A 1 458 ? 17.991 2.716 -19.241 1.00 95.12 458 GLY A O 1
ATOM 3551 N N . ASN A 1 459 ? 16.295 2.462 -17.777 1.00 95.12 459 ASN A N 1
ATOM 3552 C CA . ASN A 1 459 ? 16.271 3.822 -17.240 1.00 95.12 459 ASN A CA 1
ATOM 3553 C C . ASN A 1 459 ? 15.963 4.895 -18.294 1.00 95.12 459 ASN A C 1
ATOM 3555 O O . ASN A 1 459 ? 16.625 5.931 -18.377 1.00 95.12 459 ASN A O 1
ATOM 3559 N N . LYS A 1 460 ? 14.959 4.626 -19.135 1.00 93.56 460 LYS A N 1
ATOM 3560 C CA . LYS A 1 460 ? 14.497 5.538 -20.187 1.00 93.56 460 LYS A CA 1
ATOM 3561 C C . LYS A 1 460 ? 12.974 5.610 -20.228 1.00 93.56 460 LYS A C 1
ATOM 3563 O O . LYS A 1 460 ? 12.263 4.668 -19.874 1.00 93.56 460 LYS A O 1
ATOM 3568 N N . THR A 1 461 ? 12.453 6.736 -20.712 1.00 92.69 461 THR A N 1
ATOM 3569 C CA . THR A 1 461 ? 11.022 6.864 -21.009 1.00 92.69 461 THR A CA 1
ATOM 3570 C C . THR A 1 461 ? 10.659 6.066 -22.262 1.00 92.69 461 THR A C 1
ATOM 3572 O O . THR A 1 461 ? 11.492 5.834 -23.140 1.00 92.69 461 THR A O 1
ATOM 3575 N N . ALA A 1 462 ? 9.380 5.699 -22.395 1.00 90.44 462 ALA A N 1
ATOM 3576 C CA . ALA A 1 462 ? 8.868 5.087 -23.624 1.00 90.44 462 ALA A CA 1
ATOM 3577 C C . ALA A 1 462 ? 9.150 5.964 -24.860 1.00 90.44 462 ALA A C 1
ATOM 3579 O O . ALA A 1 462 ? 9.539 5.446 -25.903 1.00 90.44 462 ALA A O 1
ATOM 3580 N N . ALA A 1 463 ? 8.990 7.285 -24.718 1.00 90.94 463 ALA A N 1
ATOM 3581 C CA . ALA A 1 463 ? 9.238 8.254 -25.782 1.00 90.94 463 ALA A CA 1
ATOM 3582 C C . ALA A 1 463 ? 10.723 8.287 -26.185 1.00 90.94 463 ALA A C 1
ATOM 3584 O O . ALA A 1 463 ? 11.042 8.242 -27.371 1.00 90.94 463 ALA A O 1
ATOM 3585 N N . ALA A 1 464 ? 11.636 8.274 -25.207 1.00 91.69 464 ALA A N 1
ATOM 3586 C CA . ALA A 1 464 ? 13.076 8.230 -25.459 1.00 91.69 464 ALA A CA 1
ATOM 3587 C C . ALA A 1 464 ? 13.528 6.919 -26.125 1.00 91.69 464 ALA A C 1
ATOM 3589 O O . ALA A 1 464 ? 14.488 6.914 -26.890 1.00 91.69 464 ALA A O 1
ATOM 3590 N N . LEU A 1 465 ? 12.850 5.797 -25.861 1.00 92.94 465 LEU A N 1
ATOM 3591 C CA . LEU A 1 465 ? 13.118 4.553 -26.583 1.00 92.94 465 LEU A CA 1
ATOM 3592 C C . LEU A 1 465 ? 12.624 4.613 -28.032 1.00 92.94 465 LEU A C 1
ATOM 3594 O O . LEU A 1 465 ? 13.315 4.156 -28.939 1.00 92.94 465 LEU A O 1
ATOM 3598 N N . GLN A 1 466 ? 11.454 5.202 -28.274 1.00 93.00 466 GLN A N 1
ATOM 3599 C CA . GLN A 1 466 ? 10.865 5.271 -29.613 1.00 93.00 466 GLN A CA 1
ATOM 3600 C C . GLN A 1 466 ? 11.683 6.114 -30.604 1.00 93.00 466 GLN A C 1
ATOM 3602 O O . GLN A 1 466 ? 11.651 5.827 -31.805 1.00 93.00 466 GLN A O 1
ATOM 3607 N N . SER A 1 467 ? 12.452 7.096 -30.122 1.00 93.56 467 SER 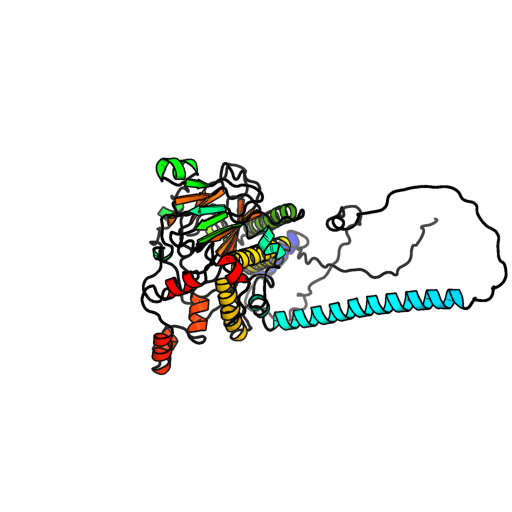A N 1
ATOM 3608 C CA . SER A 1 467 ? 13.246 7.999 -30.965 1.00 93.56 467 SER A CA 1
ATOM 3609 C C . SER A 1 467 ? 14.463 7.347 -31.636 1.00 93.56 467 SER A C 1
ATOM 3611 O O . SER A 1 467 ? 15.018 7.920 -32.568 1.00 93.56 467 SER A O 1
ATOM 3613 N N . THR A 1 468 ? 14.871 6.136 -31.233 1.00 93.69 468 THR A N 1
ATOM 3614 C CA . THR A 1 468 ? 16.049 5.445 -31.793 1.00 93.69 468 THR A CA 1
ATOM 3615 C C . THR A 1 468 ? 15.713 4.029 -32.261 1.00 93.69 468 THR A C 1
ATOM 3617 O O . THR A 1 468 ? 14.810 3.385 -31.732 1.00 93.69 468 THR A O 1
ATOM 3620 N N . HIS A 1 469 ? 16.451 3.502 -33.245 1.00 93.38 469 HIS A N 1
ATOM 3621 C CA . HIS A 1 469 ? 16.259 2.118 -33.703 1.00 93.38 469 HIS A CA 1
ATOM 3622 C C . HIS A 1 469 ? 16.548 1.102 -32.582 1.00 93.38 469 HIS A C 1
ATOM 3624 O O . HIS A 1 469 ? 15.733 0.219 -32.318 1.00 93.38 469 HIS A O 1
ATOM 3630 N N . ALA A 1 470 ? 17.669 1.272 -31.871 1.00 93.50 470 ALA A N 1
ATOM 3631 C CA . ALA A 1 470 ? 18.031 0.422 -30.737 1.00 93.50 470 ALA A CA 1
ATOM 3632 C C . ALA A 1 470 ? 16.994 0.495 -29.602 1.00 93.50 470 ALA A C 1
ATOM 3634 O O . ALA A 1 470 ? 16.623 -0.534 -29.039 1.00 93.50 470 ALA A O 1
ATOM 3635 N N . GLY A 1 471 ? 16.473 1.689 -29.304 1.00 93.75 471 GLY A N 1
ATOM 3636 C CA . GLY A 1 471 ? 15.437 1.867 -28.293 1.00 93.75 471 GLY A CA 1
ATOM 3637 C C . GLY A 1 471 ? 14.106 1.221 -28.681 1.00 93.75 471 GLY A C 1
ATOM 3638 O O . GLY A 1 471 ? 13.495 0.566 -27.840 1.00 93.75 471 GLY A O 1
ATOM 3639 N N . ARG A 1 472 ? 13.684 1.306 -29.952 1.00 94.56 472 ARG A N 1
ATOM 3640 C CA . ARG A 1 472 ? 12.498 0.582 -30.447 1.00 94.56 472 ARG A CA 1
ATOM 3641 C C . ARG A 1 472 ? 12.651 -0.929 -30.298 1.00 94.56 472 ARG A C 1
ATOM 3643 O O . ARG A 1 472 ? 11.701 -1.582 -29.875 1.00 94.56 472 ARG A O 1
ATOM 3650 N N . ARG A 1 473 ? 13.841 -1.470 -30.580 1.00 93.88 473 ARG A N 1
ATOM 3651 C CA . ARG A 1 473 ? 14.146 -2.896 -30.390 1.00 93.88 473 ARG A CA 1
ATOM 3652 C C . ARG A 1 473 ? 14.080 -3.307 -28.916 1.00 93.88 473 ARG A C 1
ATOM 3654 O O . ARG A 1 473 ? 13.422 -4.293 -28.614 1.00 93.88 473 ARG A O 1
ATOM 3661 N N . LEU A 1 474 ? 14.692 -2.538 -28.007 1.00 92.75 474 LEU A N 1
ATOM 3662 C CA . LEU A 1 474 ? 14.602 -2.787 -26.560 1.00 92.75 474 LEU A CA 1
ATOM 3663 C C . LEU A 1 474 ? 13.153 -2.716 -26.067 1.00 92.75 474 LEU A C 1
ATOM 3665 O O . LEU A 1 474 ? 12.699 -3.577 -25.321 1.00 92.75 474 LEU A O 1
ATOM 3669 N N . LYS A 1 475 ? 12.407 -1.695 -26.498 1.00 92.12 475 LYS A N 1
ATOM 3670 C CA . LYS A 1 475 ? 10.997 -1.557 -26.138 1.00 92.12 475 LYS A CA 1
ATOM 3671 C C . LYS A 1 475 ? 10.204 -2.782 -26.599 1.00 92.12 475 LYS A C 1
ATOM 3673 O O . LYS A 1 475 ? 9.480 -3.346 -25.794 1.00 92.12 475 LYS A O 1
ATOM 3678 N N . GLY A 1 476 ? 10.393 -3.223 -27.844 1.00 90.19 476 GLY A N 1
ATOM 3679 C CA . GLY A 1 476 ? 9.726 -4.403 -28.395 1.00 90.19 476 GLY A CA 1
ATOM 3680 C C . GLY A 1 476 ? 10.104 -5.728 -27.725 1.00 90.19 476 GLY A C 1
ATOM 3681 O O . GLY A 1 476 ? 9.296 -6.643 -27.752 1.00 90.19 476 GLY A O 1
ATOM 3682 N N . SER A 1 477 ? 11.286 -5.841 -27.105 1.00 90.38 477 SER A N 1
ATOM 3683 C CA . SER A 1 477 ? 11.666 -7.040 -26.337 1.00 90.38 477 SER A CA 1
ATOM 3684 C C . SER A 1 477 ? 11.160 -7.034 -24.892 1.00 90.38 477 SER A C 1
ATOM 3686 O O . SER A 1 477 ? 11.152 -8.074 -24.245 1.00 90.38 477 SER A O 1
ATOM 3688 N N . VAL A 1 478 ? 10.823 -5.860 -24.353 1.00 91.62 478 VAL A N 1
ATOM 3689 C CA . VAL A 1 478 ? 10.325 -5.693 -22.977 1.00 91.62 478 VAL A CA 1
ATOM 3690 C C . VAL A 1 478 ? 8.805 -5.653 -22.943 1.00 91.62 478 VAL A C 1
ATOM 3692 O O . VAL A 1 478 ? 8.182 -6.139 -21.998 1.00 91.62 478 VAL A O 1
ATOM 3695 N N . ASP A 1 479 ? 8.204 -5.017 -23.942 1.00 90.50 479 ASP A N 1
ATOM 3696 C CA . ASP A 1 479 ? 6.771 -5.032 -24.159 1.00 90.50 479 ASP A CA 1
ATOM 3697 C C . ASP A 1 479 ? 6.307 -6.453 -24.430 1.00 90.50 479 ASP A C 1
ATOM 3699 O O . ASP A 1 479 ? 6.875 -7.160 -25.253 1.00 90.50 479 ASP A O 1
ATOM 3703 N N . MET A 1 480 ? 5.243 -6.837 -23.745 1.00 88.69 480 MET A N 1
ATOM 3704 C CA . MET A 1 480 ? 4.640 -8.151 -23.888 1.00 88.69 480 MET A CA 1
ATOM 3705 C C . MET A 1 480 ? 3.303 -8.012 -24.608 1.00 88.69 480 MET A C 1
ATOM 3707 O O . MET A 1 480 ? 2.745 -6.903 -24.671 1.00 88.69 480 MET A O 1
ATOM 3711 N N . ALA A 1 481 ? 2.786 -9.122 -25.131 1.00 89.31 481 ALA A N 1
ATOM 3712 C CA . ALA A 1 481 ? 1.450 -9.134 -25.705 1.00 89.31 481 ALA A CA 1
ATOM 3713 C C . ALA A 1 481 ? 0.394 -8.835 -24.627 1.00 89.31 481 ALA A C 1
ATOM 3715 O O . ALA A 1 481 ? 0.665 -8.856 -23.419 1.00 89.31 481 ALA A O 1
ATOM 3716 N N . ASP A 1 482 ? -0.829 -8.532 -25.067 1.00 88.88 482 ASP A N 1
ATOM 3717 C CA . ASP A 1 482 ? -1.911 -8.201 -24.145 1.00 88.88 482 ASP A CA 1
ATOM 3718 C C . ASP A 1 482 ? -2.118 -9.311 -23.098 1.00 88.88 482 ASP A C 1
ATOM 3720 O O . ASP A 1 482 ? -2.288 -10.491 -23.410 1.00 88.88 482 ASP A O 1
ATOM 3724 N N . GLY A 1 483 ? -2.070 -8.917 -21.827 1.00 87.81 483 GLY A N 1
ATOM 3725 C CA . GLY A 1 483 ? -2.298 -9.805 -20.686 1.00 87.81 483 GLY A CA 1
ATOM 3726 C C . GLY A 1 483 ? -1.131 -10.691 -20.269 1.00 87.81 483 GLY A C 1
ATOM 3727 O O . GLY A 1 483 ? -1.167 -11.206 -19.157 1.00 87.81 483 GLY A O 1
ATOM 3728 N N . GLU A 1 484 ? -0.071 -10.823 -21.064 1.00 91.56 484 GLU A N 1
ATOM 3729 C CA . GLU A 1 484 ? 1.076 -11.659 -20.683 1.00 91.56 484 GLU A CA 1
ATOM 3730 C C . GLU A 1 484 ? 1.757 -11.148 -19.413 1.00 91.56 484 GLU A C 1
ATOM 3732 O O . GLU A 1 484 ? 1.963 -11.914 -18.479 1.00 91.56 484 GLU A O 1
ATOM 3737 N N . ARG A 1 485 ? 1.994 -9.834 -19.304 1.00 93.00 485 ARG A N 1
ATOM 3738 C CA . ARG A 1 485 ? 2.591 -9.255 -18.089 1.00 93.00 485 ARG A CA 1
ATOM 3739 C C . ARG A 1 485 ? 1.745 -9.499 -16.839 1.00 93.00 485 ARG A C 1
ATOM 3741 O O . ARG A 1 485 ? 2.286 -9.636 -15.746 1.00 93.00 485 ARG A O 1
ATOM 3748 N N . TRP A 1 486 ? 0.423 -9.500 -16.992 1.00 92.75 486 TRP A N 1
ATOM 3749 C CA . TRP A 1 486 ? -0.487 -9.789 -15.889 1.00 92.75 486 TRP A CA 1
ATOM 3750 C C . TRP A 1 486 ? -0.354 -11.248 -15.447 1.00 92.75 486 TRP A C 1
ATOM 3752 O O . TRP A 1 486 ? -0.153 -11.489 -14.261 1.00 92.75 486 TRP A O 1
ATOM 3762 N N . ARG A 1 487 ? -0.360 -12.196 -16.393 1.00 93.00 487 ARG A N 1
ATOM 3763 C CA . ARG A 1 487 ? -0.155 -13.627 -16.116 1.00 93.00 487 ARG A CA 1
ATOM 3764 C C . ARG A 1 487 ? 1.202 -13.913 -15.472 1.00 93.00 487 ARG A C 1
ATOM 3766 O O . ARG A 1 487 ? 1.249 -14.615 -14.466 1.00 93.00 487 ARG A O 1
ATOM 3773 N N . ASP A 1 488 ? 2.276 -13.309 -15.976 1.00 94.38 488 ASP A N 1
ATOM 3774 C CA . ASP A 1 488 ? 3.612 -13.401 -15.368 1.00 94.38 488 ASP A CA 1
ATOM 3775 C C . ASP A 1 488 ? 3.615 -12.850 -13.937 1.00 94.38 488 ASP A C 1
ATOM 3777 O O . ASP A 1 488 ? 4.206 -13.427 -13.024 1.00 94.38 488 ASP A O 1
ATOM 3781 N N . GLY A 1 489 ? 2.909 -11.737 -13.729 1.00 95.19 489 GLY A N 1
ATOM 3782 C CA . GLY A 1 489 ? 2.676 -11.156 -12.416 1.00 95.19 489 GLY A CA 1
ATOM 3783 C C . GLY A 1 489 ? 1.962 -12.113 -11.465 1.00 95.19 489 GLY A C 1
ATOM 3784 O O . GLY A 1 489 ? 2.427 -12.322 -10.345 1.00 95.19 489 GLY A O 1
ATOM 3785 N N . LEU A 1 490 ? 0.867 -12.726 -11.919 1.00 95.00 490 LEU A N 1
ATOM 3786 C CA . LEU A 1 490 ? 0.091 -13.705 -11.157 1.00 95.00 490 LEU A CA 1
ATOM 3787 C C . LEU A 1 490 ? 0.895 -14.965 -10.825 1.00 95.00 490 LEU A C 1
ATOM 3789 O O . LEU A 1 490 ? 0.767 -15.484 -9.721 1.00 95.00 490 LEU A O 1
ATOM 3793 N N . ALA A 1 491 ? 1.791 -15.416 -11.706 1.00 96.31 491 ALA A N 1
ATOM 3794 C CA . ALA A 1 491 ? 2.676 -16.550 -11.426 1.00 96.31 491 ALA A CA 1
ATOM 3795 C C . ALA A 1 491 ? 3.625 -16.300 -10.230 1.00 96.31 491 ALA A C 1
ATOM 3797 O O . ALA A 1 491 ? 4.153 -17.245 -9.629 1.00 96.31 491 ALA A O 1
ATOM 3798 N N . MET A 1 492 ? 3.834 -15.033 -9.848 1.00 97.38 492 MET A N 1
ATOM 3799 C CA . MET A 1 492 ? 4.589 -14.651 -8.651 1.00 97.38 492 MET A CA 1
ATOM 3800 C C . MET A 1 492 ? 3.748 -14.609 -7.366 1.00 97.38 492 MET A C 1
ATOM 3802 O O . MET A 1 492 ? 4.315 -14.453 -6.279 1.00 97.38 492 MET A O 1
ATOM 3806 N N . TYR A 1 493 ? 2.431 -14.771 -7.449 1.00 97.94 493 TYR A N 1
ATOM 3807 C CA . TYR A 1 493 ? 1.599 -14.994 -6.273 1.00 97.94 493 TYR A CA 1
ATOM 3808 C C . TYR A 1 493 ? 1.813 -16.428 -5.772 1.00 97.94 493 TYR A C 1
ATOM 3810 O O . TYR A 1 493 ? 2.221 -17.325 -6.521 1.00 97.94 493 TYR A O 1
ATOM 3818 N N . SER A 1 494 ? 1.592 -16.632 -4.476 1.00 97.62 494 SER A N 1
ATOM 3819 C CA . SER A 1 494 ? 1.554 -17.982 -3.915 1.00 97.62 494 SER A CA 1
ATOM 3820 C C . SER A 1 494 ? 0.192 -18.599 -4.195 1.00 97.62 494 SER A C 1
ATOM 3822 O O . SER A 1 494 ? -0.828 -17.906 -4.185 1.00 97.62 494 SER A O 1
ATOM 3824 N N . THR A 1 495 ? 0.168 -19.911 -4.373 1.00 96.56 495 THR A N 1
ATOM 3825 C CA . THR A 1 495 ? -1.055 -20.693 -4.200 1.00 96.56 495 THR A CA 1
ATOM 3826 C C . THR A 1 495 ? -1.083 -21.274 -2.794 1.00 96.56 495 THR A C 1
ATOM 3828 O O . THR A 1 495 ? -0.052 -21.339 -2.118 1.00 96.56 495 THR A O 1
ATOM 3831 N N . THR A 1 496 ? -2.247 -21.738 -2.344 1.00 93.44 496 THR A N 1
ATOM 3832 C CA . THR A 1 496 ? -2.321 -22.426 -1.044 1.00 93.44 496 THR A CA 1
ATOM 3833 C C . THR A 1 496 ? -1.496 -23.718 -0.994 1.00 93.44 496 THR A C 1
ATOM 3835 O O . THR A 1 496 ? -1.059 -24.101 0.090 1.00 93.44 496 THR A O 1
ATOM 3838 N N . ASP A 1 497 ? -1.215 -24.327 -2.149 1.00 93.31 497 ASP A N 1
ATOM 3839 C CA . ASP A 1 497 ? -0.386 -25.531 -2.276 1.00 93.31 497 ASP A CA 1
ATOM 3840 C C . ASP A 1 497 ? 1.113 -25.193 -2.369 1.00 93.31 497 ASP A C 1
ATOM 3842 O O . ASP A 1 497 ? 1.948 -25.841 -1.738 1.00 93.31 497 ASP A O 1
ATOM 3846 N N . SER A 1 498 ? 1.472 -24.132 -3.102 1.00 95.38 498 SER A N 1
ATOM 3847 C CA . SER A 1 498 ? 2.868 -23.711 -3.301 1.00 95.38 498 SER A CA 1
ATOM 3848 C C . SER A 1 498 ? 3.425 -22.833 -2.179 1.00 95.38 498 SER A C 1
ATOM 3850 O O . SER A 1 498 ? 4.633 -22.590 -2.150 1.00 95.38 498 SER A O 1
ATOM 3852 N N . PHE A 1 499 ? 2.581 -22.369 -1.248 1.00 95.38 499 PHE A N 1
ATOM 3853 C CA . PHE A 1 499 ? 2.931 -21.400 -0.205 1.00 95.38 499 PHE A CA 1
ATOM 3854 C C . PHE A 1 499 ? 4.254 -21.727 0.503 1.00 95.38 499 PHE A C 1
ATOM 3856 O O . PHE A 1 499 ? 5.168 -20.904 0.517 1.00 95.38 499 PHE A O 1
ATOM 3863 N N . LEU A 1 500 ? 4.408 -22.939 1.049 1.00 93.56 500 LEU A N 1
ATOM 3864 C CA . LEU A 1 500 ? 5.630 -23.307 1.776 1.00 93.56 500 LEU A CA 1
ATOM 3865 C C . LEU A 1 500 ? 6.858 -23.398 0.856 1.00 93.56 500 LEU A C 1
ATOM 3867 O O . LEU A 1 500 ? 7.936 -22.931 1.230 1.00 93.56 500 LEU A O 1
ATOM 3871 N N . SER A 1 501 ? 6.710 -23.955 -0.350 1.00 94.31 501 SER A N 1
ATOM 3872 C CA . SER A 1 501 ? 7.816 -24.063 -1.311 1.00 94.31 501 SER A CA 1
ATOM 3873 C C . SER A 1 501 ? 8.270 -22.702 -1.846 1.00 94.31 501 SER A C 1
ATOM 3875 O O . SER A 1 501 ? 9.470 -22.479 -2.000 1.00 94.31 501 SER A O 1
ATOM 3877 N N . ASP A 1 502 ? 7.349 -21.756 -2.046 1.00 95.19 502 ASP A N 1
ATOM 3878 C CA . ASP A 1 502 ? 7.657 -20.408 -2.542 1.00 95.19 502 ASP A CA 1
ATOM 3879 C C . ASP A 1 502 ? 8.524 -19.605 -1.545 1.00 95.19 502 ASP A C 1
ATOM 3881 O O . ASP A 1 502 ? 9.334 -18.751 -1.945 1.00 95.19 502 ASP A O 1
ATOM 3885 N N . HIS A 1 503 ? 8.401 -19.915 -0.247 1.00 93.88 503 HIS A N 1
ATOM 3886 C CA . HIS A 1 503 ? 9.261 -19.399 0.828 1.00 93.88 503 HIS A CA 1
ATOM 3887 C C . HIS A 1 503 ? 10.624 -20.105 0.914 1.00 93.88 503 HIS A C 1
ATOM 3889 O O . HIS A 1 503 ? 11.601 -19.479 1.331 1.00 93.88 503 HIS A O 1
ATOM 3895 N N . GLY A 1 504 ? 10.703 -21.376 0.511 1.00 82.62 504 GLY A N 1
ATOM 3896 C CA . GLY A 1 504 ? 11.931 -22.181 0.516 1.00 82.62 504 GLY A CA 1
ATOM 3897 C C . GLY A 1 504 ? 12.829 -21.997 -0.713 1.00 82.62 504 GLY A C 1
ATOM 3898 O O . GLY A 1 504 ? 14.023 -22.277 -0.635 1.00 82.62 504 GLY A O 1
ATOM 3899 N N . ALA A 1 505 ? 12.287 -21.509 -1.832 1.00 67.88 505 ALA A N 1
ATOM 3900 C CA . ALA A 1 505 ? 13.044 -21.335 -3.067 1.00 67.88 505 ALA A CA 1
ATOM 3901 C C . ALA A 1 505 ? 14.201 -20.321 -2.913 1.00 67.88 505 ALA A C 1
ATOM 3903 O O . ALA A 1 505 ? 14.011 -19.153 -2.534 1.00 67.88 505 ALA A O 1
ATOM 3904 N N . SER A 1 506 ? 15.417 -20.770 -3.237 1.00 49.97 506 SER A N 1
ATOM 3905 C CA . SER A 1 506 ? 16.569 -19.894 -3.476 1.00 49.97 506 SER A CA 1
ATOM 3906 C C . SER A 1 506 ? 16.322 -19.036 -4.725 1.00 49.97 506 SER A C 1
ATOM 3908 O O . SER A 1 506 ? 15.586 -19.470 -5.611 1.00 49.97 506 SER A O 1
ATOM 3910 N N . PRO A 1 507 ? 16.893 -17.820 -4.818 1.00 48.47 507 PRO A N 1
ATOM 3911 C CA . PRO A 1 507 ? 16.812 -17.045 -6.050 1.00 48.47 507 PRO A CA 1
ATOM 3912 C C . PRO A 1 507 ? 17.467 -17.845 -7.183 1.00 48.47 507 PRO A C 1
ATOM 3914 O O . PRO A 1 507 ? 18.618 -18.255 -7.037 1.00 48.47 507 PRO A O 1
ATOM 3917 N N . THR A 1 508 ? 16.718 -18.094 -8.256 1.00 36.97 508 THR A N 1
ATOM 3918 C CA . THR A 1 508 ? 17.257 -18.555 -9.544 1.00 36.97 508 THR A CA 1
ATOM 3919 C C . THR A 1 508 ? 17.965 -17.421 -10.255 1.00 36.97 508 THR A C 1
ATOM 3921 O O . THR A 1 508 ? 17.376 -16.310 -10.257 1.00 36.97 508 THR A O 1
#

Secondary structure (DSSP, 8-state):
---PPP----S------------S-HHHHHHHHHHHHS------TT-TT-------PPPPTTSS---SS-TT--------------------------HHHHHHHHHHHHHHHHHHHHHHHHHHHHHHHHHHHHH-TTHHHHH----HHHHHHH--EEEEE-SS-GGGS---SSS-SBPPPPPPPPHHHHHHPPPPPHHHHHHTT-PEEE---TT-EEEEE-TT-BEEEEEEPPPS-TTHHHHHHHHHHHHHHHHHHHHHTSSS-TTTTEETTEES-EEEEEEE--TT-SS-EEPP-SSHHHHHHHHHHHH-HHHHHHHHHHHHHHHHH-HHHHHHHHHHHHHHHHH-TTPPPS-TT-S-SEEEEE--SB-PBPSB--TTBBTT--EEEEEEEE--TTTS-PEEETTTTEEE---TT-EEEE-TTTS-EEE----TT-EEEEEEEE-BHHHHHHHHTTS--HHHHHTSHHHHHHHHHH---TTHHHHHHHHTSPBTTTHHHHHHPPP-